Protein AF-0000000066503721 (afdb_homodimer)

Foldseek 3Di:
DPPPPPPPPPPPPPPPPPPPPPPPLPPQDADAADAADPAFWKKWKKWAQVQVCVVPPFDVVLDDGAIATQFIAGHHLVQHGYFQYDDDQDDPVLQVVVVVVCCNRVNDGHDDSVVSLNRRCRTGVNRLADPPACRHDSNSRVVLSSVCCVVQGLQVLCVVLPHDADPPDWDFPVSSQVSSCVVQVERWWFDDDVQETTMIIWIAGSHPRHTYYDDDHRPTPNHGTIHHHHHCVVVD/DPPPPPPPPPPPPPPPPPPPPPVPLPPQDADAADAADPAFWKKWKKWAQVQVCVVPPFDVVLDDGAIATQFIAGHHLVQHGYFQYDDDQDDPVLQVVVVVVCCNRVNDGHDDSVVSLNRRCRTGVNRLADPPACRHDSNSRVVLSSVVCVVQGLQVLCVVLPHDADPPDWDFPVSSQVSSCVVQVERWWFDDDVQETTMIIWIAGSHPRHTYYDDDHRPTPNHGTIHHHHHCVVVD

Radius of gyration: 26.61 Å; Cα contacts (8 Å, |Δi|>4): 907; chains: 2; bounding box: 106×68×98 Å

Sequence (472 aa):
MNKLIILILSVLLIVLSVNSNETRWDSSSGSSDTTPGDFDYYLFVQQWIYSYCSESKCIENKEREAFTIHGLWPNDRNNSYPAFCTGPSFDLGEISDLEDQLNVDWISLTEDNDLFWTSEYKKHGTCAVVAGSPISNEHDYFVAGLKLYTQHNLTSALISENIYPSDQDTYESDSISSAINSQFGGQPVMQCDNNKLSTIALCIDKKTLSIMDCPEVDGFDTCSGKVSIPSSSNRLMNKLIILILSVLLIVLSVNSNETRWDSSSGSSDTTPGDFDYYLFVQQWIYSYCSESKCIENKEREAFTIHGLWPNDRNNSYPAFCTGPSFDLGEISDLEDQLNVDWISLTEDNDLFWTSEYKKHGTCAVVAGSPISNEHDYFVAGLKLYTQHNLTSALISENIYPSDQDTYESDSISSAINSQFGGQPVMQCDNNKLSTIALCIDKKTLSIMDCPEVDGFDTCSGKVSIPSSSNRL

InterPro domains:
  IPR001568 Ribonuclease T2-like [PF00445] (39-214)
  IPR001568 Ribonuclease T2-like [PTHR11240] (15-225)
  IPR018188 Ribonuclease T2, His active site 1 [PS00530] (67-74)
  IPR033697 Ribonuclease T2, eukaryotic [cd01061] (39-224)
  IPR036430 Ribonuclease T2-like superfamily [G3DSA:3.90.730.10] (34-235)
  IPR036430 Ribonuclease T2-like superfamily [SSF55895] (37-230)

Organism: Dictyostelium discoideum (NCBI:txid44689)

Structure (mmCIF, N/CA/C/O backbone):
data_AF-0000000066503721-model_v1
#
loop_
_entity.id
_entity.type
_entity.pdbx_description
1 polymer 'Ribonuclease T2'
#
loop_
_atom_site.group_PDB
_atom_site.id
_atom_site.type_symbol
_atom_site.label_atom_id
_atom_site.label_alt_id
_atom_site.label_comp_id
_atom_site.label_asym_id
_atom_site.label_entity_id
_atom_site.label_seq_id
_atom_site.pdbx_PDB_ins_code
_atom_site.Cartn_x
_atom_site.Cartn_y
_atom_site.Cartn_z
_atom_site.occupancy
_atom_site.B_iso_or_equiv
_atom_site.auth_seq_id
_atom_site.auth_comp_id
_atom_site.auth_asym_id
_atom_site.auth_atom_id
_atom_site.pdbx_PDB_model_num
ATOM 1 N N . MET A 1 1 ? -42.156 10.289 -70.188 1 31.19 1 MET A N 1
ATOM 2 C CA . MET A 1 1 ? -42.219 10.93 -68.875 1 31.19 1 MET A CA 1
ATOM 3 C C . MET A 1 1 ? -41.906 9.93 -67.75 1 31.19 1 MET A C 1
ATOM 5 O O . MET A 1 1 ? -42.812 9.289 -67.25 1 31.19 1 MET A O 1
ATOM 9 N N . ASN A 1 2 ? -40.719 9.203 -67.875 1 32.44 2 ASN A N 1
ATOM 10 C CA . ASN A 1 2 ? -40.094 8.156 -67.062 1 32.44 2 ASN A CA 1
ATOM 11 C C . ASN A 1 2 ? -39.812 8.641 -65.625 1 32.44 2 ASN A C 1
ATOM 13 O O . ASN A 1 2 ? -39.125 9.633 -65.438 1 32.44 2 ASN A O 1
ATOM 17 N N . LYS A 1 3 ? -40.844 8.367 -64.75 1 31.33 3 LYS A N 1
ATOM 18 C CA . LYS A 1 3 ? -40.938 8.57 -63.281 1 31.33 3 LYS A CA 1
ATOM 19 C C . LYS A 1 3 ? -39.719 7.988 -62.562 1 31.33 3 LYS A C 1
ATOM 21 O O . LYS A 1 3 ? -39.5 6.773 -62.594 1 31.33 3 LYS A O 1
ATOM 26 N N . LEU A 1 4 ? -38.531 8.711 -62.406 1 32.59 4 LEU A N 1
ATOM 27 C CA . LEU A 1 4 ? -37.344 8.477 -61.625 1 32.59 4 LEU A CA 1
ATOM 28 C C . LEU A 1 4 ? -37.688 8.32 -60.156 1 32.59 4 LEU A C 1
ATOM 30 O O . LEU A 1 4 ? -38.156 9.266 -59.531 1 32.59 4 LEU A O 1
ATOM 34 N N . ILE A 1 5 ? -38.25 7.18 -59.719 1 33.69 5 ILE A N 1
ATOM 35 C CA . ILE A 1 5 ? -38.531 6.883 -58.312 1 33.69 5 ILE A CA 1
ATOM 36 C C . ILE A 1 5 ? -37.25 6.926 -57.5 1 33.69 5 ILE A C 1
ATOM 38 O O . ILE A 1 5 ? -36.312 6.164 -57.75 1 33.69 5 ILE A O 1
ATOM 42 N N . ILE A 1 6 ? -36.812 8.117 -57.125 1 32.94 6 ILE A N 1
ATOM 43 C CA . ILE A 1 6 ? -35.656 8.312 -56.219 1 32.94 6 ILE A CA 1
ATOM 44 C C . ILE A 1 6 ? -35.938 7.617 -54.875 1 32.94 6 ILE A C 1
ATOM 46 O O . ILE A 1 6 ? -36.906 7.949 -54.188 1 32.94 6 ILE A O 1
ATOM 50 N N . LEU A 1 7 ? -35.688 6.297 -54.812 1 32.88 7 LEU A N 1
ATOM 51 C CA . LEU A 1 7 ? -35.75 5.566 -53.562 1 32.88 7 LEU A CA 1
ATOM 52 C C . LEU A 1 7 ? -34.844 6.207 -52.531 1 32.88 7 LEU A C 1
ATOM 54 O O . LEU A 1 7 ? -33.625 6.32 -52.719 1 32.88 7 LEU A O 1
ATOM 58 N N . ILE A 1 8 ? -35.344 7.176 -51.812 1 36.25 8 ILE A N 1
ATOM 59 C CA . ILE A 1 8 ? -34.656 7.773 -50.656 1 36.25 8 ILE A CA 1
ATOM 60 C C . ILE A 1 8 ? -34.375 6.699 -49.594 1 36.25 8 ILE A C 1
ATOM 62 O O . ILE A 1 8 ? -35.312 6.07 -49.094 1 36.25 8 ILE A O 1
ATOM 66 N N . LEU A 1 9 ? -33.312 5.91 -49.812 1 33.75 9 LEU A N 1
ATOM 67 C CA . LEU A 1 9 ? -32.844 4.996 -48.781 1 33.75 9 LEU A CA 1
ATOM 68 C C . LEU A 1 9 ? -32.594 5.734 -47.469 1 33.75 9 LEU A C 1
ATOM 70 O O . LEU A 1 9 ? -31.734 6.633 -47.406 1 33.75 9 LEU A O 1
ATOM 74 N N . SER A 1 10 ? -33.625 5.965 -46.719 1 32.81 10 SER A N 1
ATOM 75 C CA . SER A 1 10 ? -33.469 6.457 -45.375 1 32.81 10 SER A CA 1
ATOM 76 C C . SER A 1 10 ? -32.562 5.555 -44.562 1 32.81 10 SER A C 1
ATOM 78 O O . SER A 1 10 ? -32.844 4.371 -44.344 1 32.81 10 SER A O 1
ATOM 80 N N . VAL A 1 11 ? -31.219 5.73 -44.688 1 35.41 11 VAL A N 1
ATOM 81 C CA . VAL A 1 11 ? -30.25 5.086 -43.844 1 35.41 11 VAL A CA 1
ATOM 82 C C . VAL A 1 11 ? -30.562 5.402 -42.375 1 35.41 11 VAL A C 1
ATOM 84 O O . VAL A 1 11 ? -30.5 6.559 -41.938 1 35.41 11 VAL A O 1
ATOM 87 N N . LEU A 1 12 ? -31.594 4.738 -41.844 1 33.19 12 LEU A N 1
ATOM 88 C CA . LEU A 1 12 ? -31.781 4.789 -40.406 1 33.19 12 LEU A CA 1
ATOM 89 C C . LEU A 1 12 ? -30.5 4.449 -39.656 1 33.19 12 LEU A C 1
ATOM 91 O O . LEU A 1 12 ? -29.984 3.334 -39.781 1 33.19 12 LEU A O 1
ATOM 95 N N . LEU A 1 13 ? -29.641 5.445 -39.5 1 32.09 13 LEU A N 1
ATOM 96 C CA . LEU A 1 13 ? -28.5 5.352 -38.594 1 32.09 13 LEU A CA 1
ATOM 97 C C . LEU A 1 13 ? -28.938 4.883 -37.188 1 32.09 13 LEU A C 1
ATOM 99 O O . LEU A 1 13 ? -29.656 5.602 -36.5 1 32.09 13 LEU A O 1
ATOM 103 N N . ILE A 1 14 ? -29.25 3.617 -37.094 1 33.88 14 ILE A N 1
ATOM 104 C CA . ILE A 1 14 ? -29.422 3.072 -35.75 1 33.88 14 ILE A CA 1
ATOM 105 C C . ILE A 1 14 ? -28.234 3.449 -34.875 1 33.88 14 ILE A C 1
ATOM 107 O O . ILE A 1 14 ? -27.094 3.053 -35.156 1 33.88 14 ILE A O 1
ATOM 111 N N . VAL A 1 15 ? -28.234 4.66 -34.312 1 33.09 15 VAL A N 1
ATOM 112 C CA . VAL A 1 15 ? -27.344 4.973 -33.219 1 33.09 15 VAL A CA 1
ATOM 113 C C . VAL A 1 15 ? -27.422 3.863 -32.156 1 33.09 15 VAL A C 1
ATOM 115 O O . VAL A 1 15 ? -28.453 3.678 -31.516 1 33.09 15 VAL A O 1
ATOM 118 N N . LEU A 1 16 ? -26.875 2.693 -32.531 1 31.16 16 LEU A N 1
ATOM 119 C CA . LEU A 1 16 ? -26.641 1.768 -31.422 1 31.16 16 LEU A CA 1
ATOM 120 C C . LEU A 1 16 ? -26 2.488 -30.234 1 31.16 16 LEU A C 1
ATOM 122 O O . LEU A 1 16 ? -24.891 3.025 -30.359 1 31.16 16 LEU A O 1
ATOM 126 N N . SER A 1 17 ? -26.812 3.203 -29.531 1 29.42 17 SER A N 1
ATOM 127 C CA . SER A 1 17 ? -26.312 3.584 -28.219 1 29.42 17 SER A CA 1
ATOM 128 C C . SER A 1 17 ? -25.672 2.398 -27.516 1 29.42 17 SER A C 1
ATOM 130 O O . SER A 1 17 ? -26.359 1.468 -27.094 1 29.42 17 SER A O 1
ATOM 132 N N . VAL A 1 18 ? -24.484 2.018 -27.969 1 33.44 18 VAL A N 1
ATOM 133 C CA . VAL A 1 18 ? -23.703 1.218 -27.031 1 33.44 18 VAL A CA 1
ATOM 134 C C . VAL A 1 18 ? -23.812 1.807 -25.641 1 33.44 18 VAL A C 1
ATOM 136 O O . VAL A 1 18 ? -23.391 2.938 -25.391 1 33.44 18 VAL A O 1
ATOM 139 N N . ASN A 1 19 ? -24.953 1.592 -25.031 1 31.34 19 ASN A N 1
ATOM 140 C CA . ASN A 1 19 ? -24.922 1.735 -23.578 1 31.34 19 ASN A CA 1
ATOM 141 C C . ASN A 1 19 ? -23.656 1.135 -22.984 1 31.34 19 ASN A C 1
ATOM 143 O O . ASN A 1 19 ? -23.469 -0.083 -23.016 1 31.34 19 ASN A O 1
ATOM 147 N N . SER A 1 20 ? -22.531 1.815 -23.312 1 28.09 20 SER A N 1
ATOM 148 C CA . SER A 1 20 ? -21.359 1.449 -22.531 1 28.09 20 SER A CA 1
ATOM 149 C C . SER A 1 20 ? -21.734 1.2 -21.078 1 28.09 20 SER A C 1
ATOM 151 O O . SER A 1 20 ? -22.109 2.127 -20.359 1 28.09 20 SER A O 1
ATOM 153 N N . ASN A 1 21 ? -22.422 0.084 -20.859 1 29.44 21 ASN A N 1
ATOM 154 C CA . ASN A 1 21 ? -22.422 -0.389 -19.469 1 29.44 21 ASN A CA 1
ATOM 155 C C . ASN A 1 21 ? -21.078 -0.145 -18.797 1 29.44 21 ASN A C 1
ATOM 157 O O . ASN A 1 21 ? -20.062 -0.75 -19.188 1 29.44 21 ASN A O 1
ATOM 161 N N . GLU A 1 22 ? -20.797 1.076 -18.516 1 28.34 22 GLU A N 1
ATOM 162 C CA . GLU A 1 22 ? -19.719 1.419 -17.609 1 28.34 22 GLU A CA 1
ATOM 163 C C . GLU A 1 22 ? -19.641 0.433 -16.438 1 28.34 22 GLU A C 1
ATOM 165 O O . GLU A 1 22 ? -20.547 0.373 -15.617 1 28.34 22 GLU A O 1
ATOM 170 N N . THR A 1 23 ? -19.266 -0.745 -16.766 1 26.75 23 THR A N 1
ATOM 171 C CA . THR A 1 23 ? -19 -1.693 -15.688 1 26.75 23 THR A CA 1
ATOM 172 C C . THR A 1 23 ? -18.281 -1.012 -14.531 1 26.75 23 THR A C 1
ATOM 174 O O . THR A 1 23 ? -17.203 -0.444 -14.719 1 26.75 23 THR A O 1
ATOM 177 N N . ARG A 1 24 ? -19.031 -0.494 -13.609 1 28.31 24 ARG A N 1
ATOM 178 C CA . ARG A 1 24 ? -18.641 -0.027 -12.289 1 28.31 24 ARG A CA 1
ATOM 179 C C . ARG A 1 24 ? -17.641 -0.985 -11.641 1 28.31 24 ARG A C 1
ATOM 181 O O . ARG A 1 24 ? -17.938 -2.174 -11.484 1 28.31 24 ARG A O 1
ATOM 188 N N . TRP A 1 25 ? -16.422 -0.779 -11.867 1 29.27 25 TRP A N 1
ATOM 189 C CA . TRP A 1 25 ? -15.398 -1.521 -11.133 1 29.27 25 TRP A CA 1
ATOM 190 C C . TRP A 1 25 ? -15.797 -1.703 -9.672 1 29.27 25 TRP A C 1
ATOM 192 O O . TRP A 1 25 ? -15.953 -0.725 -8.938 1 29.27 25 TRP A O 1
ATOM 202 N N . ASP A 1 26 ? -16.656 -2.627 -9.398 1 30.53 26 ASP A N 1
ATOM 203 C CA . ASP A 1 26 ? -17.062 -3.051 -8.062 1 30.53 26 ASP A CA 1
ATOM 204 C C . ASP A 1 26 ? -15.844 -3.338 -7.188 1 30.53 26 ASP A C 1
ATOM 206 O O . ASP A 1 26 ? -14.984 -4.145 -7.555 1 30.53 26 ASP A O 1
ATOM 210 N N . SER A 1 27 ? -15.258 -2.354 -6.508 1 36.25 27 SER A N 1
ATOM 211 C CA . SER A 1 27 ? -14.258 -2.447 -5.453 1 36.25 27 SER A CA 1
ATOM 212 C C . SER A 1 27 ? -14.5 -3.662 -4.566 1 36.25 27 SER A C 1
ATOM 214 O O . SER A 1 27 ? -15.609 -3.865 -4.07 1 36.25 27 SER A O 1
ATOM 216 N N . SER A 1 28 ? -13.961 -4.719 -4.875 1 42.03 28 SER A N 1
ATOM 217 C CA . SER A 1 28 ? -13.977 -5.895 -4.012 1 42.03 28 SER A CA 1
ATOM 218 C C . SER A 1 28 ? -13.836 -5.5 -2.543 1 42.03 28 SER A C 1
ATOM 220 O O . SER A 1 28 ? -13.031 -4.633 -2.199 1 42.03 28 SER A O 1
ATOM 222 N N . SER A 1 29 ? -14.914 -5.469 -1.741 1 47.28 29 SER A N 1
ATOM 223 C CA . SER A 1 29 ? -15.055 -5.121 -0.331 1 47.28 29 SER A CA 1
ATOM 224 C C . SER A 1 29 ? -14.297 -6.102 0.559 1 47.28 29 SER A C 1
ATOM 226 O O . SER A 1 29 ? -14.5 -7.316 0.464 1 47.28 29 SER A O 1
ATOM 228 N N . GLY A 1 30 ? -13.125 -5.855 0.982 1 47.41 30 GLY A N 1
ATOM 229 C CA . GLY A 1 30 ? -12.508 -6.617 2.055 1 47.41 30 GLY A CA 1
ATOM 230 C C . GLY A 1 30 ? -13.203 -6.438 3.391 1 47.41 30 GLY A C 1
ATOM 231 O O . GLY A 1 30 ? -13.805 -5.395 3.648 1 47.41 30 GLY A O 1
ATOM 232 N N . SER A 1 31 ? -13.664 -7.57 4.008 1 51.44 31 SER A N 1
ATOM 233 C CA . SER A 1 31 ? -14.242 -7.52 5.348 1 51.44 31 SER A CA 1
ATOM 234 C C . SER A 1 31 ? -13.172 -7.754 6.418 1 51.44 31 SER A C 1
ATOM 236 O O . SER A 1 31 ? -12.406 -8.719 6.336 1 51.44 31 SER A O 1
ATOM 238 N N . SER A 1 32 ? -12.93 -6.73 7.297 1 58.09 32 SER A N 1
ATOM 239 C CA . SER A 1 32 ? -12.023 -6.84 8.43 1 58.09 32 SER A CA 1
ATOM 240 C C . SER A 1 32 ? -12.664 -7.598 9.586 1 58.09 32 SER A C 1
ATOM 242 O O . SER A 1 32 ? -13.883 -7.57 9.75 1 58.09 32 SER A O 1
ATOM 244 N N . ASP A 1 33 ? -11.828 -8.453 10.328 1 56.81 33 ASP A N 1
ATOM 245 C CA . ASP A 1 33 ? -12.148 -9.055 11.617 1 56.81 33 ASP A CA 1
ATOM 246 C C . ASP A 1 33 ? -12.984 -10.328 11.438 1 56.81 33 ASP A C 1
ATOM 248 O O . ASP A 1 33 ? -14.016 -10.492 12.094 1 56.81 33 ASP A O 1
ATOM 252 N N . THR A 1 34 ? -12.516 -11.047 10.391 1 71.38 34 THR A N 1
ATOM 253 C CA . THR A 1 34 ? -13.234 -12.289 10.125 1 71.38 34 THR A CA 1
ATOM 254 C C . THR A 1 34 ? -12.391 -13.492 10.539 1 71.38 34 THR A C 1
ATOM 256 O O . THR A 1 34 ? -11.211 -13.352 10.859 1 71.38 34 THR A O 1
ATOM 259 N N . THR A 1 35 ? -13.047 -14.594 10.812 1 79.94 35 THR A N 1
ATOM 260 C CA . THR A 1 35 ? -12.453 -15.898 11.102 1 79.94 35 THR A CA 1
ATOM 261 C C . THR A 1 35 ? -11.641 -16.406 9.914 1 79.94 35 THR A C 1
ATOM 263 O O . THR A 1 35 ? -12.094 -16.328 8.766 1 79.94 35 THR A O 1
ATOM 266 N N . PRO A 1 36 ? -10.414 -16.766 10.266 1 89 36 PRO A N 1
ATOM 267 C CA . PRO A 1 36 ? -9.602 -17.328 9.188 1 89 36 PRO A CA 1
ATOM 268 C C . PRO A 1 36 ? -10.273 -18.516 8.5 1 89 36 PRO A C 1
ATOM 270 O O . PRO A 1 36 ? -11.094 -19.203 9.102 1 89 36 PRO A O 1
ATOM 273 N N . GLY A 1 37 ? -9.93 -18.688 7.309 1 92.31 37 GLY A N 1
ATOM 274 C CA . GLY A 1 37 ? -10.25 -19.922 6.633 1 92.31 37 GLY A CA 1
ATOM 275 C C . GLY A 1 37 ? -11.508 -19.844 5.781 1 92.31 37 GLY A C 1
ATOM 276 O O . GLY A 1 37 ? -11.805 -20.75 5.012 1 92.31 37 GLY A O 1
ATOM 277 N N . ASP A 1 38 ? -12.234 -18.75 5.902 1 92.69 38 ASP A N 1
ATOM 278 C CA . ASP A 1 38 ? -13.469 -18.625 5.137 1 92.69 38 ASP A CA 1
ATOM 279 C C . ASP A 1 38 ? -13.227 -17.875 3.83 1 92.69 38 ASP A C 1
ATOM 281 O O . ASP A 1 38 ? -13.375 -16.641 3.775 1 92.69 38 ASP A O 1
ATOM 285 N N . PHE A 1 39 ? -12.922 -18.609 2.781 1 96.94 39 PHE A N 1
ATOM 286 C CA . PHE A 1 39 ? -12.664 -18.109 1.435 1 96.94 39 PHE A CA 1
ATOM 287 C C . PHE A 1 39 ? -12.727 -19.25 0.421 1 96.94 39 PHE A C 1
ATOM 289 O O . PHE A 1 39 ? -12.828 -20.422 0.797 1 96.94 39 PHE A O 1
ATOM 296 N N . ASP A 1 40 ? -12.625 -18.953 -0.896 1 97.62 40 ASP A N 1
ATOM 297 C CA . ASP A 1 40 ? -12.898 -19.969 -1.917 1 97.62 40 ASP A CA 1
ATOM 298 C C . ASP A 1 40 ? -11.602 -20.484 -2.543 1 97.62 40 ASP A C 1
ATOM 300 O O . ASP A 1 40 ? -11.484 -21.672 -2.844 1 97.62 40 ASP A O 1
ATOM 304 N N . TYR A 1 41 ? -10.648 -19.641 -2.793 1 98.25 41 TYR A N 1
ATOM 305 C CA . TYR A 1 41 ? -9.414 -20.016 -3.467 1 98.25 41 TYR A CA 1
ATOM 306 C C . TYR A 1 41 ? -8.289 -19.031 -3.141 1 98.25 41 TYR A C 1
ATOM 308 O O . TYR A 1 41 ? -8.531 -17.969 -2.557 1 98.25 41 TYR A O 1
ATOM 316 N N . TYR A 1 42 ? -7.043 -19.422 -3.41 1 98.69 42 TYR A N 1
ATOM 317 C CA . TYR A 1 42 ? -5.906 -18.516 -3.273 1 98.69 42 TYR A CA 1
ATOM 318 C C . TYR A 1 42 ? -5.617 -17.797 -4.586 1 98.69 42 TYR A C 1
ATOM 320 O O . TYR A 1 42 ? -5.688 -18.406 -5.66 1 98.69 42 TYR A O 1
ATOM 328 N N . LEU A 1 43 ? -5.387 -16.578 -4.488 1 98.81 43 LEU A N 1
ATOM 329 C CA . LEU A 1 43 ? -4.816 -15.789 -5.574 1 98.81 43 LEU A CA 1
ATOM 330 C C . LEU A 1 43 ? -3.318 -15.586 -5.375 1 98.81 43 LEU A C 1
ATOM 332 O O . LEU A 1 43 ? -2.896 -14.875 -4.461 1 98.81 43 LEU A O 1
ATOM 336 N N . PHE A 1 44 ? -2.514 -16.25 -6.203 1 98.94 44 PHE A N 1
ATOM 337 C CA . PHE A 1 44 ? -1.062 -16.141 -6.125 1 98.94 44 PHE A CA 1
ATOM 338 C C . PHE A 1 44 ? -0.548 -15.039 -7.047 1 98.94 44 PHE A C 1
ATOM 340 O O . PHE A 1 44 ? -0.535 -15.203 -8.266 1 98.94 44 PHE A O 1
ATOM 347 N N . VAL A 1 45 ? -0.071 -13.953 -6.438 1 98.75 45 VAL A N 1
ATOM 348 C CA . VAL A 1 45 ? 0.167 -12.711 -7.16 1 98.75 45 VAL A CA 1
ATOM 349 C C . VAL A 1 45 ? 1.669 -12.492 -7.332 1 98.75 45 VAL A C 1
ATOM 351 O O . VAL A 1 45 ? 2.416 -12.484 -6.352 1 98.75 45 VAL A O 1
ATOM 354 N N . GLN A 1 46 ? 2.066 -12.336 -8.586 1 98.69 46 GLN A N 1
ATOM 355 C CA . GLN A 1 46 ? 3.449 -12.023 -8.93 1 98.69 46 GLN A CA 1
ATOM 356 C C . GLN A 1 46 ? 3.545 -10.703 -9.68 1 98.69 46 GLN A C 1
ATOM 358 O O . GLN A 1 46 ? 2.666 -10.367 -10.484 1 98.69 46 GLN A O 1
ATOM 363 N N . GLN A 1 47 ? 4.605 -9.977 -9.406 1 97.62 47 GLN A N 1
ATOM 364 C CA . GLN A 1 47 ? 4.746 -8.656 -10.008 1 97.62 47 GLN A CA 1
ATOM 365 C C . GLN A 1 47 ? 6.02 -8.555 -10.836 1 97.62 47 GLN A C 1
ATOM 367 O O . GLN A 1 47 ? 7.051 -9.125 -10.477 1 97.62 47 GLN A O 1
ATOM 372 N N . TRP A 1 48 ? 5.906 -7.867 -11.914 1 97.62 48 TRP A N 1
ATOM 373 C CA . TRP A 1 48 ? 7.062 -7.578 -12.758 1 97.62 48 TRP A CA 1
ATOM 374 C C . TRP A 1 48 ? 7.805 -6.344 -12.258 1 97.62 48 TRP A C 1
ATOM 376 O O . TRP A 1 48 ? 7.266 -5.234 -12.281 1 97.62 48 TRP A O 1
ATOM 386 N N . ILE A 1 49 ? 9.055 -6.48 -11.914 1 96.31 49 ILE A N 1
ATOM 387 C CA . ILE A 1 49 ? 9.789 -5.484 -11.141 1 96.31 49 ILE A CA 1
ATOM 388 C C . ILE A 1 49 ? 9.875 -4.18 -11.938 1 96.31 49 ILE A C 1
ATOM 390 O O . ILE A 1 49 ? 9.594 -3.104 -11.398 1 96.31 49 ILE A O 1
ATOM 394 N N . TYR A 1 50 ? 10.078 -4.25 -13.203 1 94.06 50 TYR A N 1
ATOM 395 C CA . TYR A 1 50 ? 10.367 -3.023 -13.938 1 94.06 50 TYR A CA 1
ATOM 396 C C . TYR A 1 50 ? 9.086 -2.236 -14.203 1 94.06 50 TYR A C 1
ATOM 398 O O . TYR A 1 50 ? 9.117 -1.007 -14.297 1 94.06 50 TYR A O 1
ATOM 406 N N . SER A 1 51 ? 8 -2.914 -14.344 1 92.56 51 SER A N 1
ATOM 407 C CA . SER A 1 51 ? 6.734 -2.191 -14.438 1 92.56 51 SER A CA 1
ATOM 408 C C . SER A 1 51 ? 6.398 -1.499 -13.117 1 92.56 51 SER A C 1
ATOM 410 O O . SER A 1 51 ? 6.023 -0.325 -13.109 1 92.56 51 SER A O 1
ATOM 412 N N . TYR A 1 52 ? 6.598 -2.186 -12.055 1 89.44 52 TYR A N 1
ATOM 413 C CA . TYR A 1 52 ? 6.32 -1.626 -10.734 1 89.44 52 TYR A CA 1
ATOM 414 C C . TYR A 1 52 ? 7.215 -0.425 -10.445 1 89.44 52 TYR A C 1
ATOM 416 O O . TYR A 1 52 ? 6.738 0.616 -9.992 1 89.44 52 TYR A O 1
ATOM 424 N N . CYS A 1 53 ? 8.445 -0.531 -10.773 1 88.31 53 CYS A N 1
ATOM 425 C CA . CYS A 1 53 ? 9.422 0.498 -10.43 1 88.31 53 CYS A CA 1
ATOM 426 C C . CYS A 1 53 ? 9.344 1.671 -11.398 1 88.31 53 CYS A C 1
ATOM 428 O O . CYS A 1 53 ? 9.93 2.727 -11.148 1 88.31 53 CYS A O 1
ATOM 430 N N . SER A 1 54 ? 8.648 1.475 -12.469 1 82.31 54 SER A N 1
ATOM 431 C CA . SER A 1 54 ? 8.414 2.602 -13.367 1 82.31 54 SER A CA 1
ATOM 432 C C . SER A 1 54 ? 7.355 3.547 -12.797 1 82.31 54 SER A C 1
ATOM 434 O O . SER A 1 54 ? 7.277 4.711 -13.203 1 82.31 54 SER A O 1
ATOM 436 N N . GLU A 1 55 ? 6.605 2.982 -11.867 1 74.62 55 GLU A N 1
ATOM 437 C CA . GLU A 1 55 ? 5.488 3.754 -11.32 1 74.62 55 GLU A CA 1
ATOM 438 C C . GLU A 1 55 ? 5.719 4.094 -9.852 1 74.62 55 GLU A C 1
ATOM 440 O O . GLU A 1 55 ? 4.918 4.809 -9.242 1 74.62 55 GLU A O 1
ATOM 445 N N . SER A 1 56 ? 6.805 3.535 -9.336 1 76.38 56 SER A N 1
ATOM 446 C CA . SER A 1 56 ? 7.145 3.727 -7.926 1 76.38 56 SER A CA 1
ATOM 447 C C . SER A 1 56 ? 8.641 3.971 -7.75 1 76.38 56 SER A C 1
ATOM 449 O O . SER A 1 56 ? 9.453 3.523 -8.562 1 76.38 56 SER A O 1
ATOM 451 N N . LYS A 1 57 ? 8.922 4.727 -6.703 1 76.19 57 LYS A N 1
ATOM 452 C CA . LYS A 1 57 ? 10.336 4.859 -6.359 1 76.19 57 LYS A CA 1
ATOM 453 C C . LYS A 1 57 ? 10.852 3.602 -5.664 1 76.19 57 LYS A C 1
ATOM 455 O O . LYS A 1 57 ? 10.562 3.371 -4.488 1 76.19 57 LYS A O 1
ATOM 460 N N . CYS A 1 58 ? 11.656 2.846 -6.422 1 88 58 CYS A N 1
ATOM 461 C CA . CYS A 1 58 ? 12.148 1.571 -5.906 1 88 58 CYS A CA 1
ATOM 462 C C . CYS A 1 58 ? 13.562 1.708 -5.367 1 88 58 CYS A C 1
ATOM 464 O O . CYS A 1 58 ? 14.266 2.672 -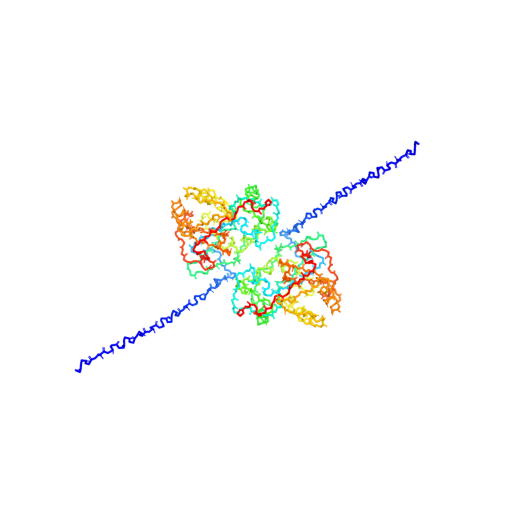5.684 1 88 58 CYS A O 1
ATOM 466 N N . ILE A 1 59 ? 13.891 0.758 -4.477 1 88 59 ILE A N 1
ATOM 467 C CA . ILE A 1 59 ? 15.266 0.602 -4.012 1 88 59 ILE A CA 1
ATOM 468 C C . ILE A 1 59 ? 16.125 0.021 -5.133 1 88 59 ILE A C 1
ATOM 470 O O . ILE A 1 59 ? 15.891 -1.104 -5.582 1 88 59 ILE A O 1
ATOM 474 N N . GLU A 1 60 ? 17.078 0.725 -5.531 1 87.19 60 GLU A N 1
ATOM 475 C CA . GLU A 1 60 ? 17.797 0.462 -6.766 1 87.19 60 GLU A CA 1
ATOM 476 C C . GLU A 1 60 ? 18.453 -0.918 -6.742 1 87.19 60 GLU A C 1
ATOM 478 O O . GLU A 1 60 ? 18.375 -1.664 -7.723 1 87.19 60 GLU A O 1
ATOM 483 N N . ASN A 1 61 ? 19.031 -1.291 -5.668 1 91.25 61 ASN A N 1
ATOM 484 C CA . ASN A 1 61 ? 19.797 -2.539 -5.641 1 91.25 61 ASN A CA 1
ATOM 485 C C . ASN A 1 61 ? 18.875 -3.752 -5.582 1 91.25 61 ASN A C 1
ATOM 487 O O . ASN A 1 61 ? 19.328 -4.895 -5.602 1 91.25 61 ASN A O 1
ATOM 491 N N . LYS A 1 62 ? 17.594 -3.49 -5.602 1 93.88 62 LYS A N 1
ATOM 492 C CA . LYS A 1 62 ? 16.625 -4.586 -5.578 1 93.88 62 LYS A CA 1
ATOM 493 C C . LYS A 1 62 ? 16.031 -4.828 -6.965 1 93.88 62 LYS A C 1
ATOM 495 O O . LYS A 1 62 ? 15.359 -5.832 -7.188 1 93.88 62 LYS A O 1
ATOM 500 N N . GLU A 1 63 ? 16.344 -3.92 -7.828 1 93 63 GLU A N 1
ATOM 501 C CA . GLU A 1 63 ? 15.773 -4.023 -9.164 1 93 63 GLU A CA 1
ATOM 502 C C . GLU A 1 63 ? 16.531 -5.043 -10.016 1 93 63 GLU A C 1
ATOM 504 O O . GLU A 1 63 ? 17.766 -5.039 -10.039 1 93 63 GLU A O 1
ATOM 509 N N . ARG A 1 64 ? 15.789 -5.875 -10.648 1 93.75 64 ARG A N 1
ATOM 510 C CA . ARG A 1 64 ? 16.297 -6.855 -11.602 1 93.75 64 ARG A CA 1
ATOM 511 C C . ARG A 1 64 ? 15.195 -7.332 -12.547 1 93.75 64 ARG A C 1
ATOM 513 O O . ARG A 1 64 ? 14.016 -7.082 -12.305 1 93.75 64 ARG A O 1
ATOM 520 N N . GLU A 1 65 ? 15.602 -7.926 -13.555 1 94.25 65 GLU A N 1
ATOM 521 C CA . GLU A 1 65 ? 14.641 -8.414 -14.539 1 94.25 65 GLU A CA 1
ATOM 522 C C . GLU A 1 65 ? 14.008 -9.727 -14.086 1 94.25 65 GLU A C 1
ATOM 524 O O . GLU A 1 65 ? 14.5 -10.805 -14.422 1 94.25 65 GLU A O 1
ATOM 529 N N . ALA A 1 66 ? 12.875 -9.57 -13.359 1 96.25 66 ALA A N 1
ATOM 530 C CA . ALA A 1 66 ? 12.25 -10.766 -12.805 1 96.25 66 ALA A CA 1
ATOM 531 C C . ALA A 1 66 ? 10.812 -10.477 -12.375 1 96.25 66 ALA A C 1
ATOM 533 O O . ALA A 1 66 ? 10.469 -9.336 -12.055 1 96.25 66 ALA A O 1
ATOM 534 N N . PHE A 1 67 ? 10 -11.586 -12.422 1 98.06 67 PHE A N 1
ATOM 535 C CA . PHE A 1 67 ? 8.812 -11.609 -11.57 1 98.06 67 PHE A CA 1
ATOM 536 C C . PHE A 1 67 ? 9.18 -11.938 -10.133 1 98.06 67 PHE A C 1
ATOM 538 O O . PHE A 1 67 ? 10.031 -12.789 -9.883 1 98.06 67 PHE A O 1
ATOM 545 N N . THR A 1 68 ? 8.555 -11.266 -9.195 1 98.44 68 THR A N 1
ATOM 546 C CA . THR A 1 68 ? 8.672 -11.609 -7.785 1 98.44 68 THR A CA 1
ATOM 547 C C . THR A 1 68 ? 7.293 -11.805 -7.156 1 98.44 68 THR A C 1
ATOM 549 O O . THR A 1 68 ? 6.285 -11.359 -7.711 1 98.44 68 THR A O 1
ATOM 552 N N . ILE A 1 69 ? 7.258 -12.469 -6.035 1 98.75 69 ILE A N 1
ATOM 553 C CA . ILE A 1 69 ? 6.012 -12.711 -5.324 1 98.75 69 ILE A CA 1
ATOM 554 C C . ILE A 1 69 ? 5.523 -11.422 -4.668 1 98.75 69 ILE A C 1
ATOM 556 O O . ILE A 1 69 ? 6.281 -10.766 -3.951 1 98.75 69 ILE A O 1
ATOM 560 N N . HIS A 1 70 ? 4.379 -11.023 -4.965 1 98.06 70 HIS A N 1
ATOM 561 C CA . HIS A 1 70 ? 3.729 -9.992 -4.168 1 98.06 70 HIS A CA 1
ATOM 562 C C . HIS A 1 70 ? 3.025 -10.594 -2.955 1 98.06 70 HIS A C 1
ATOM 564 O O . HIS A 1 70 ? 3.197 -10.109 -1.832 1 98.06 70 HIS A O 1
ATOM 570 N N . GLY A 1 71 ? 2.223 -11.719 -3.355 1 98.62 71 GLY A N 1
ATOM 571 C CA . GLY A 1 71 ? 1.552 -12.336 -2.221 1 98.62 71 GLY A CA 1
ATOM 572 C C . GLY A 1 71 ? 0.709 -13.539 -2.604 1 98.62 71 GLY A C 1
ATOM 573 O O . GLY A 1 71 ? 0.607 -13.875 -3.785 1 98.62 71 GLY A O 1
ATOM 574 N N . LEU A 1 72 ? 0.207 -14.219 -1.551 1 98.81 72 LEU A N 1
ATOM 575 C CA . LEU A 1 72 ? -0.761 -15.305 -1.623 1 98.81 72 LEU A CA 1
ATOM 576 C C . LEU A 1 72 ? -2.039 -14.953 -0.871 1 98.81 72 LEU A C 1
ATOM 578 O O . LEU A 1 72 ? -2.068 -14.984 0.361 1 98.81 72 LEU A O 1
ATOM 582 N N . TRP A 1 73 ? -3.092 -14.703 -1.674 1 98.5 73 TRP A N 1
ATOM 583 C CA . TRP A 1 73 ? -4.242 -14.008 -1.097 1 98.5 73 TRP A CA 1
ATOM 584 C C . TRP A 1 73 ? -5.473 -14.906 -1.104 1 98.5 73 TRP A C 1
ATOM 586 O O . TRP A 1 73 ? -5.848 -15.453 -2.146 1 98.5 73 TRP A O 1
ATOM 596 N N . PRO A 1 74 ? -6.152 -15.055 0.103 1 98.06 74 PRO A N 1
ATOM 597 C CA . PRO A 1 74 ? -7.469 -15.695 0.074 1 98.06 74 PRO A CA 1
ATOM 598 C C . PRO A 1 74 ? -8.523 -14.844 -0.628 1 98.06 74 PRO A C 1
ATOM 600 O O . PRO A 1 74 ? -8.617 -13.641 -0.382 1 98.06 74 PRO A O 1
ATOM 603 N N . ASN A 1 75 ? -9.258 -15.461 -1.551 1 97.25 75 ASN A N 1
ATOM 604 C CA . ASN A 1 75 ? -10.242 -14.75 -2.357 1 97.25 75 ASN A CA 1
ATOM 605 C C . ASN A 1 75 ? -11.539 -15.547 -2.49 1 97.25 75 ASN A C 1
ATOM 607 O O . ASN A 1 75 ? -11.531 -16.766 -2.389 1 97.25 75 ASN A O 1
ATOM 611 N N . ASP A 1 76 ? -12.586 -14.797 -2.676 1 96.19 76 ASP A N 1
ATOM 612 C CA . ASP A 1 76 ? -13.891 -15.406 -2.91 1 96.19 76 ASP A CA 1
ATOM 613 C C . ASP A 1 76 ? -14.328 -15.242 -4.367 1 96.19 76 ASP A C 1
ATOM 615 O O . ASP A 1 76 ? -13.93 -14.273 -5.027 1 96.19 76 ASP A O 1
ATOM 619 N N . ARG A 1 77 ? -15.172 -16.078 -4.797 1 95.75 77 ARG A N 1
ATOM 620 C CA . ARG A 1 77 ? -15.633 -16.062 -6.18 1 95.75 77 ARG A CA 1
ATOM 621 C C . ARG A 1 77 ? -16.516 -14.852 -6.441 1 95.75 77 ARG A C 1
ATOM 623 O O . ARG A 1 77 ? -16.656 -14.414 -7.586 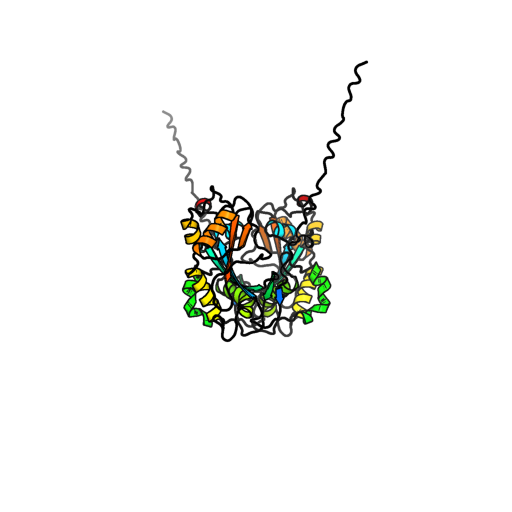1 95.75 77 ARG A O 1
ATOM 630 N N . ASN A 1 78 ? -17.094 -14.273 -5.43 1 93.69 78 ASN A N 1
ATOM 631 C CA . ASN A 1 78 ? -17.938 -13.102 -5.582 1 93.69 78 ASN A CA 1
ATOM 632 C C . ASN A 1 78 ? -17.125 -11.812 -5.559 1 93.69 78 ASN A C 1
ATOM 634 O O . ASN A 1 78 ? -17.672 -10.727 -5.359 1 93.69 78 ASN A O 1
ATOM 638 N N . ASN A 1 79 ? -15.812 -11.961 -5.586 1 91.56 79 ASN A N 1
ATOM 639 C CA . ASN A 1 79 ? -14.836 -10.875 -5.676 1 91.56 79 ASN A CA 1
ATOM 640 C C . ASN A 1 79 ? -14.633 -10.195 -4.328 1 91.56 79 ASN A C 1
ATOM 642 O O . ASN A 1 79 ? -13.961 -9.164 -4.246 1 91.56 79 ASN A O 1
ATOM 646 N N . SER A 1 80 ? -15.211 -10.781 -3.328 1 91.44 80 SER A N 1
ATOM 647 C CA . SER A 1 80 ? -14.82 -10.344 -1.991 1 91.44 80 SER A CA 1
ATOM 648 C C . SER A 1 80 ? -13.602 -11.117 -1.494 1 91.44 80 SER A C 1
ATOM 650 O O . SER A 1 80 ? -13.164 -12.078 -2.137 1 91.44 80 SER A O 1
ATOM 652 N N . TYR A 1 81 ? -12.969 -10.609 -0.417 1 93.75 81 TYR A N 1
ATOM 653 C CA . TYR A 1 81 ? -11.859 -11.312 0.222 1 93.75 81 TYR A CA 1
ATOM 654 C C . TYR A 1 81 ? -11.766 -10.945 1.699 1 93.75 81 TYR A C 1
ATOM 656 O O . TYR A 1 81 ? -12.07 -9.82 2.088 1 93.75 81 TYR A O 1
ATOM 664 N N . PRO A 1 82 ? -11.375 -11.914 2.506 1 94.44 82 PRO A N 1
ATOM 665 C CA . PRO A 1 82 ? -11.133 -11.602 3.916 1 94.44 82 PRO A CA 1
ATOM 666 C C . PRO A 1 82 ? -9.789 -10.906 4.141 1 94.44 82 PRO A C 1
ATOM 668 O O . PRO A 1 82 ? -8.844 -11.125 3.385 1 94.44 82 PRO A O 1
ATOM 671 N N . ALA A 1 83 ? -9.742 -10.078 5.09 1 93.38 83 ALA A N 1
ATOM 672 C CA . ALA A 1 83 ? -8.508 -9.375 5.434 1 93.38 83 ALA A CA 1
ATOM 673 C C . ALA A 1 83 ? -8.406 -9.141 6.938 1 93.38 83 ALA A C 1
ATOM 675 O O . ALA A 1 83 ? -9.422 -8.977 7.613 1 93.38 83 ALA A O 1
ATOM 676 N N . PHE A 1 84 ? -7.199 -9.211 7.363 1 90.81 84 PHE A N 1
ATOM 677 C CA . PHE A 1 84 ? -6.883 -8.891 8.75 1 90.81 84 PHE A CA 1
ATOM 678 C C . PHE A 1 84 ? -7.691 -9.766 9.703 1 90.81 84 PHE A C 1
ATOM 680 O O . PHE A 1 84 ? -8.344 -9.25 10.617 1 90.81 84 PHE A O 1
ATOM 687 N N . CYS A 1 85 ? -7.664 -11.008 9.508 1 91.19 85 CYS A N 1
ATOM 688 C CA . CYS A 1 85 ? -8.367 -11.961 10.359 1 91.19 85 CYS A CA 1
ATOM 689 C C . CYS A 1 85 ? -7.703 -12.07 11.719 1 91.19 85 CYS A C 1
ATOM 691 O O . CYS A 1 85 ? -6.547 -11.688 11.891 1 91.19 85 CYS A O 1
ATOM 693 N N . THR A 1 86 ? -8.531 -12.57 12.602 1 84.06 86 THR A N 1
ATOM 694 C CA . THR A 1 86 ? -8.016 -12.789 13.953 1 84.06 86 THR A CA 1
ATOM 695 C C . THR A 1 86 ? -7.066 -13.977 13.984 1 84.06 86 THR A C 1
ATOM 697 O O . THR A 1 86 ? -7.199 -14.906 13.18 1 84.06 86 THR A O 1
ATOM 700 N N . GLY A 1 87 ? -6.02 -13.883 14.836 1 79.88 87 GLY A N 1
ATOM 701 C CA . GLY A 1 87 ? -5.055 -14.961 14.969 1 79.88 87 GLY A CA 1
ATOM 702 C C . GLY A 1 87 ? -3.793 -14.547 15.703 1 79.88 87 GLY A C 1
ATOM 703 O O . GLY A 1 87 ? -3.729 -13.453 16.266 1 79.88 87 GLY A O 1
ATOM 704 N N . PRO A 1 88 ? -2.895 -15.539 15.719 1 79.38 88 PRO A N 1
ATOM 705 C CA . PRO A 1 88 ? -1.639 -15.203 16.391 1 79.38 88 PRO A CA 1
ATOM 706 C C . PRO A 1 88 ? -0.888 -14.062 15.703 1 79.38 88 PRO A C 1
ATOM 708 O O . PRO A 1 88 ? -1.06 -13.852 14.5 1 79.38 88 PRO A O 1
ATOM 711 N N . SER A 1 89 ? -0.09 -13.391 16.5 1 81.25 89 SER A N 1
ATOM 712 C CA . SER A 1 89 ? 0.755 -12.336 15.953 1 81.25 89 SER A CA 1
ATOM 713 C C . SER A 1 89 ? 1.82 -12.914 15.023 1 81.25 89 SER A C 1
ATOM 715 O O . SER A 1 89 ? 2.32 -14.016 15.242 1 81.25 89 SER A O 1
ATOM 717 N N . PHE A 1 90 ? 2.07 -12.125 14.055 1 88.25 90 PHE A N 1
ATOM 718 C CA . PHE A 1 90 ? 3.156 -12.484 13.156 1 88.25 90 PHE A CA 1
ATOM 719 C C . PHE A 1 90 ? 4.484 -12.547 13.898 1 88.25 90 PHE A C 1
ATOM 721 O O . PHE A 1 90 ? 4.777 -11.68 14.727 1 88.25 90 PHE A O 1
ATOM 728 N N . ASP A 1 91 ? 5.234 -13.617 13.609 1 91.31 91 ASP A N 1
ATOM 729 C CA . ASP A 1 91 ? 6.547 -13.828 14.211 1 91.31 91 ASP A CA 1
ATOM 730 C C . ASP A 1 91 ? 7.605 -14.086 13.141 1 91.31 91 ASP A C 1
ATOM 732 O O . ASP A 1 91 ? 7.641 -15.164 12.547 1 91.31 91 ASP A O 1
ATOM 736 N N . LEU A 1 92 ? 8.477 -13.141 13.016 1 92.38 92 LEU A N 1
ATOM 737 C CA . LEU A 1 92 ? 9.523 -13.258 12.008 1 92.38 92 LEU A CA 1
ATOM 738 C C . LEU A 1 92 ? 10.391 -14.484 12.258 1 92.38 92 LEU A C 1
ATOM 740 O O . LEU A 1 92 ? 10.93 -15.078 11.32 1 92.38 92 LEU A O 1
ATOM 744 N N . GLY A 1 93 ? 10.508 -14.805 13.508 1 94.88 93 GLY A N 1
ATOM 745 C CA . GLY A 1 93 ? 11.289 -15.977 13.859 1 94.88 93 GLY A CA 1
ATOM 746 C C . GLY A 1 93 ? 10.766 -17.25 13.242 1 94.88 93 GLY A C 1
ATOM 747 O O . GLY A 1 93 ? 11.531 -18.188 12.969 1 94.88 93 GLY A O 1
ATOM 748 N N . GLU A 1 94 ? 9.5 -17.312 12.953 1 96.12 94 GLU A N 1
ATOM 749 C CA . GLU A 1 94 ? 8.852 -18.5 12.406 1 96.12 94 GLU A CA 1
ATOM 750 C C . GLU A 1 94 ? 9.258 -18.719 10.945 1 96.12 94 GLU A C 1
ATOM 752 O O . GLU A 1 94 ? 9.031 -19.812 10.398 1 96.12 94 GLU A O 1
ATOM 757 N N . ILE A 1 95 ? 9.844 -17.719 10.32 1 97.75 95 ILE A N 1
ATOM 758 C CA . ILE A 1 95 ? 10.203 -17.906 8.914 1 97.75 95 ILE A CA 1
ATOM 759 C C . ILE A 1 95 ? 11.695 -17.625 8.719 1 97.75 95 ILE A C 1
ATOM 761 O O . ILE A 1 95 ? 12.141 -17.359 7.605 1 97.75 95 ILE A O 1
ATOM 765 N N . SER A 1 96 ? 12.43 -17.656 9.766 1 97.69 96 SER A N 1
ATOM 766 C CA . SER A 1 96 ? 13.859 -17.344 9.711 1 97.69 96 SER A CA 1
ATOM 767 C C . SER A 1 96 ? 14.594 -18.328 8.789 1 97.69 96 SER A C 1
ATOM 769 O O . SER A 1 96 ? 15.562 -17.953 8.133 1 97.69 96 SER A O 1
ATOM 771 N N . ASP A 1 9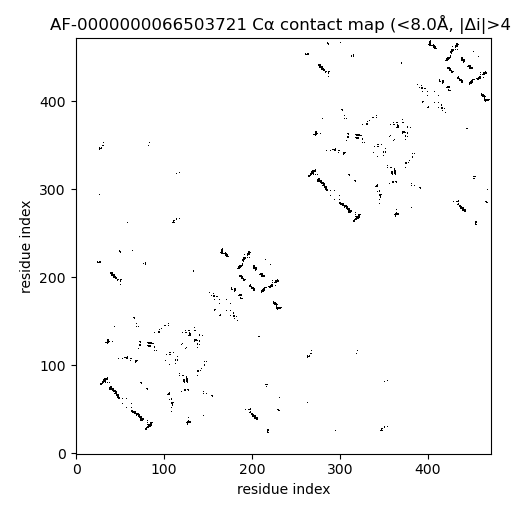7 ? 14.148 -19.547 8.719 1 98.62 97 ASP A N 1
ATOM 772 C CA . ASP A 1 97 ? 14.789 -20.562 7.891 1 98.62 97 ASP A CA 1
ATOM 773 C C . ASP A 1 97 ? 14.555 -20.297 6.406 1 98.62 97 ASP A C 1
ATOM 775 O O . ASP A 1 97 ? 15.227 -20.875 5.551 1 98.62 97 ASP A O 1
ATOM 779 N N . LEU A 1 98 ? 13.578 -19.453 6.098 1 98.62 98 LEU A N 1
ATOM 780 C CA . LEU A 1 98 ? 13.203 -19.172 4.719 1 98.62 98 LEU A CA 1
ATOM 781 C C . LEU A 1 98 ? 13.781 -17.844 4.254 1 98.62 98 LEU A C 1
ATOM 783 O O . LEU A 1 98 ? 13.594 -17.438 3.1 1 98.62 98 LEU A O 1
ATOM 787 N N . GLU A 1 99 ? 14.438 -17.125 5.039 1 97.75 99 GLU A N 1
ATOM 788 C CA . GLU A 1 99 ? 14.797 -15.727 4.848 1 97.75 99 GLU A CA 1
ATOM 789 C C . GLU A 1 99 ? 15.602 -15.539 3.566 1 97.75 99 GLU A C 1
ATOM 791 O O . GLU A 1 99 ? 15.391 -14.57 2.828 1 97.75 99 GLU A O 1
ATOM 796 N N . ASP A 1 100 ? 16.516 -16.422 3.283 1 97.81 100 ASP A N 1
ATOM 797 C CA . ASP A 1 100 ? 17.359 -16.281 2.092 1 97.81 100 ASP A CA 1
ATOM 798 C C . ASP A 1 100 ? 16.5 -16.297 0.824 1 97.81 100 ASP A C 1
ATOM 800 O O . ASP A 1 100 ? 16.688 -15.438 -0.05 1 97.81 100 ASP A O 1
ATOM 804 N N . GLN A 1 101 ? 15.641 -17.188 0.755 1 98.31 101 GLN A N 1
ATOM 805 C CA . GLN A 1 101 ? 14.781 -17.281 -0.422 1 98.31 101 GLN A CA 1
ATOM 806 C C . GLN A 1 101 ? 13.766 -16.141 -0.453 1 98.31 101 GLN A C 1
ATOM 808 O O . GLN A 1 101 ? 13.477 -15.594 -1.517 1 98.31 101 GLN A O 1
ATOM 813 N N . LEU A 1 102 ? 13.211 -15.797 0.691 1 98.69 102 LEU A N 1
ATOM 814 C CA . LEU A 1 102 ? 12.25 -14.703 0.777 1 98.69 102 LEU A CA 1
ATOM 815 C C . LEU A 1 102 ? 12.883 -13.391 0.323 1 98.69 102 LEU A C 1
ATOM 817 O O . LEU A 1 102 ? 12.242 -12.602 -0.37 1 98.69 102 LEU A O 1
ATOM 821 N N . ASN A 1 103 ? 14.141 -13.203 0.618 1 97.94 103 ASN A N 1
ATOM 822 C CA . ASN A 1 103 ? 14.852 -11.969 0.284 1 97.94 103 ASN A CA 1
ATOM 823 C C . ASN A 1 103 ? 15.062 -11.836 -1.222 1 97.94 103 ASN A C 1
ATOM 825 O O . ASN A 1 103 ? 15.336 -10.742 -1.72 1 97.94 103 ASN A O 1
ATOM 829 N N . VAL A 1 104 ? 14.867 -12.914 -1.924 1 97.62 104 VAL A N 1
ATOM 830 C CA . VAL A 1 104 ? 15.094 -12.891 -3.365 1 97.62 104 VAL A CA 1
ATOM 831 C C . VAL A 1 104 ? 13.758 -12.969 -4.098 1 97.62 104 VAL A C 1
ATOM 833 O O . VAL A 1 104 ? 13.438 -12.109 -4.922 1 97.62 104 VAL A O 1
ATOM 836 N N . ASP A 1 105 ? 12.938 -13.852 -3.697 1 98.25 105 ASP A N 1
ATOM 837 C CA . ASP A 1 105 ? 11.766 -14.211 -4.5 1 98.25 105 ASP A CA 1
ATOM 838 C C . ASP A 1 105 ? 10.516 -13.484 -4.012 1 98.25 105 ASP A C 1
ATOM 840 O O . ASP A 1 105 ? 9.555 -13.32 -4.762 1 98.25 105 ASP A O 1
ATOM 844 N N . TRP A 1 106 ? 10.477 -13.109 -2.76 1 98.62 106 TRP A N 1
ATOM 845 C CA . TRP A 1 106 ? 9.375 -12.383 -2.141 1 98.62 106 TRP A CA 1
ATOM 846 C C . TRP A 1 106 ? 9.859 -11.062 -1.555 1 98.62 106 TRP A C 1
ATOM 848 O O . TRP A 1 106 ? 9.602 -10.758 -0.388 1 98.62 106 TRP A O 1
ATOM 858 N N . ILE A 1 107 ? 10.508 -10.305 -2.428 1 97.88 107 ILE A N 1
ATOM 859 C CA . ILE A 1 107 ? 11.266 -9.117 -2.053 1 97.88 107 ILE A CA 1
ATOM 860 C C . ILE A 1 107 ? 10.359 -7.883 -2.119 1 97.88 107 ILE A C 1
ATOM 862 O O . ILE A 1 107 ? 9.531 -7.762 -3.025 1 97.88 107 ILE A O 1
ATOM 866 N N . SER A 1 108 ? 10.5 -7.059 -1.118 1 96.38 108 SER A N 1
ATOM 867 C CA . SER A 1 108 ? 9.914 -5.727 -1.25 1 96.38 108 SER A CA 1
ATOM 868 C C . SER A 1 108 ? 10.773 -4.828 -2.131 1 96.38 108 SER A C 1
ATOM 870 O O . SER A 1 108 ? 12.008 -4.859 -2.043 1 96.38 108 SER A O 1
ATOM 872 N N . LEU A 1 109 ? 10.102 -3.969 -2.891 1 93.5 109 LEU A N 1
ATOM 873 C CA . LEU A 1 109 ? 10.836 -3.096 -3.797 1 93.5 109 LEU A CA 1
ATOM 874 C C . LEU A 1 109 ? 10.93 -1.681 -3.236 1 93.5 109 LEU A C 1
ATOM 876 O O . LEU A 1 109 ? 11.719 -0.864 -3.725 1 93.5 109 LEU A O 1
ATOM 880 N N . THR A 1 110 ? 10.117 -1.424 -2.211 1 88.56 110 THR A N 1
ATOM 881 C CA . THR A 1 110 ? 10.031 -0.031 -1.785 1 88.56 110 THR A CA 1
ATOM 882 C C . THR A 1 110 ? 10.273 0.092 -0.283 1 88.56 110 THR A C 1
ATOM 884 O O . THR A 1 110 ? 10.414 1.2 0.239 1 88.56 110 THR A O 1
ATOM 887 N N . GLU A 1 111 ? 10.305 -1.024 0.475 1 89.38 111 GLU A N 1
ATOM 888 C CA . GLU A 1 111 ? 10.477 -0.994 1.924 1 89.38 111 GLU A CA 1
ATOM 889 C C . GLU A 1 111 ? 11.273 -2.203 2.41 1 89.38 111 GLU A C 1
ATOM 891 O O . GLU A 1 111 ? 11.781 -2.986 1.603 1 89.38 111 GLU A O 1
ATOM 896 N N . ASP A 1 112 ? 11.438 -2.256 3.676 1 92.44 112 ASP A N 1
ATOM 897 C CA . ASP A 1 112 ? 12.117 -3.381 4.301 1 92.44 112 ASP A CA 1
ATOM 898 C C . ASP A 1 112 ? 11.359 -4.684 4.074 1 92.44 112 ASP A C 1
ATOM 900 O O . ASP A 1 112 ? 10.125 -4.715 4.164 1 92.44 112 ASP A O 1
ATOM 904 N N . ASN A 1 113 ? 12.148 -5.684 3.848 1 96.25 113 ASN A N 1
ATOM 905 C CA . ASN A 1 113 ? 11.523 -6.973 3.574 1 96.25 113 ASN A CA 1
ATOM 906 C C . ASN A 1 113 ? 10.703 -7.461 4.762 1 96.25 113 ASN A C 1
ATOM 908 O O . ASN A 1 113 ? 9.609 -8 4.586 1 96.25 113 ASN A O 1
ATOM 912 N N . ASP A 1 114 ? 11.203 -7.277 5.953 1 94.69 114 ASP A N 1
ATOM 913 C CA . ASP A 1 114 ? 10.484 -7.723 7.141 1 94.69 114 ASP A CA 1
ATOM 914 C C . ASP A 1 114 ? 9.133 -7.02 7.266 1 94.69 114 ASP A C 1
ATOM 916 O O . ASP A 1 114 ? 8.133 -7.645 7.605 1 94.69 114 ASP A O 1
ATOM 920 N N . LEU A 1 115 ? 9.172 -5.793 6.977 1 93.44 115 LEU A N 1
ATOM 921 C CA . LEU A 1 115 ? 7.938 -5.012 7.039 1 93.44 115 LEU A CA 1
ATOM 922 C C . LEU A 1 115 ? 6.945 -5.477 5.977 1 93.44 115 LEU A C 1
ATOM 924 O O . LEU A 1 115 ? 5.746 -5.57 6.238 1 93.44 115 LEU A O 1
ATOM 928 N N . PHE A 1 116 ? 7.492 -5.75 4.859 1 96.12 116 PHE A N 1
ATOM 929 C CA . PHE A 1 116 ? 6.66 -6.215 3.756 1 96.12 116 PHE A CA 1
ATOM 930 C C . PHE A 1 116 ? 6.016 -7.555 4.09 1 96.12 116 PHE A C 1
ATOM 932 O O . PHE A 1 116 ? 4.805 -7.723 3.939 1 96.12 116 PHE A O 1
ATOM 939 N N . TRP A 1 117 ? 6.746 -8.445 4.578 1 97.62 117 TRP A N 1
ATOM 940 C CA . TRP A 1 117 ? 6.223 -9.758 4.938 1 97.62 117 TRP A CA 1
ATOM 941 C C . TRP A 1 117 ? 5.215 -9.648 6.078 1 97.62 117 TRP A C 1
ATOM 943 O O . TRP A 1 117 ? 4.188 -10.328 6.074 1 97.62 117 TRP A O 1
ATOM 953 N N . THR A 1 118 ? 5.512 -8.812 7.027 1 94.38 118 THR A N 1
ATOM 954 C CA . THR A 1 118 ? 4.582 -8.57 8.125 1 94.38 118 THR A CA 1
ATOM 955 C C . THR A 1 118 ? 3.246 -8.055 7.598 1 94.38 118 THR A C 1
ATOM 957 O O . THR A 1 118 ? 2.188 -8.562 7.969 1 94.38 118 THR A O 1
ATOM 960 N N . SER A 1 119 ? 3.309 -7.129 6.711 1 94.12 119 SER A N 1
ATOM 961 C CA . SER A 1 119 ? 2.096 -6.547 6.145 1 94.12 119 SER A CA 1
ATOM 962 C C . SER A 1 119 ? 1.305 -7.582 5.348 1 94.12 119 SER A C 1
ATOM 964 O O . SER A 1 119 ? 0.086 -7.684 5.496 1 94.12 119 SER A O 1
ATOM 966 N N . GLU A 1 120 ? 2.018 -8.297 4.543 1 96.88 120 GLU A N 1
ATOM 967 C CA . GLU A 1 120 ? 1.37 -9.336 3.742 1 96.88 120 GLU A CA 1
ATOM 968 C C . GLU A 1 120 ? 0.711 -10.383 4.629 1 96.88 120 GLU A C 1
ATOM 970 O O . GLU A 1 120 ? -0.428 -10.789 4.383 1 96.88 120 GLU A O 1
ATOM 975 N N . TYR A 1 121 ? 1.388 -10.781 5.621 1 96.06 121 TYR A N 1
ATOM 976 C CA . TYR A 1 121 ? 0.818 -11.812 6.48 1 96.06 121 TYR A CA 1
ATOM 977 C C . TYR A 1 121 ? -0.359 -11.273 7.281 1 96.06 121 TYR A C 1
ATOM 979 O O . TYR A 1 121 ? -1.399 -11.922 7.387 1 96.06 121 TYR A O 1
ATOM 987 N N . LYS A 1 122 ? -0.216 -10.133 7.844 1 92.12 122 LYS A N 1
ATOM 988 C CA . LYS A 1 122 ? -1.276 -9.578 8.68 1 92.12 122 LYS A CA 1
ATOM 989 C C . LYS A 1 122 ? -2.547 -9.336 7.871 1 92.12 122 LYS A C 1
ATOM 991 O O . LYS A 1 122 ? -3.652 -9.609 8.344 1 92.12 122 LYS A O 1
ATOM 996 N N . LYS A 1 123 ? -2.396 -8.906 6.691 1 93.88 123 LYS A N 1
ATOM 997 C CA . LYS A 1 123 ? -3.57 -8.586 5.887 1 93.88 123 LYS A CA 1
ATOM 998 C C . LYS A 1 123 ? -4.152 -9.844 5.242 1 93.88 123 LYS A C 1
ATOM 1000 O O . LYS A 1 123 ? -5.371 -10.023 5.211 1 93.88 123 LYS A O 1
ATOM 1005 N N . HIS A 1 124 ? -3.307 -10.703 4.723 1 96.62 124 HIS A N 1
ATOM 1006 C CA . HIS A 1 124 ? -3.77 -11.828 3.916 1 96.62 124 HIS A CA 1
ATOM 1007 C C . HIS A 1 124 ? -3.502 -13.156 4.613 1 96.62 124 HIS A C 1
ATOM 1009 O O . HIS A 1 124 ? -4.387 -14.008 4.691 1 96.62 124 HIS A O 1
ATOM 1015 N N . GLY A 1 125 ? -2.312 -13.344 5.109 1 97.12 125 GLY A N 1
ATOM 1016 C CA . GLY A 1 125 ? -1.895 -14.617 5.691 1 97.12 125 GLY A CA 1
ATOM 1017 C C . GLY A 1 125 ? -2.775 -15.062 6.84 1 97.12 125 GLY A C 1
ATOM 1018 O O . GLY A 1 125 ? -3.096 -16.25 6.957 1 97.12 125 GLY A O 1
ATOM 1019 N N . THR A 1 126 ? -3.164 -14.086 7.668 1 94.12 126 THR A N 1
ATOM 1020 C CA . THR A 1 126 ? -3.977 -14.422 8.836 1 94.12 126 THR A CA 1
ATOM 1021 C C . THR A 1 126 ? -5.312 -15.023 8.406 1 94.12 126 THR A C 1
ATOM 1023 O O . THR A 1 126 ? -5.938 -15.766 9.164 1 94.12 126 THR A O 1
ATOM 1026 N N . CYS A 1 127 ? -5.738 -14.672 7.223 1 96.38 127 CYS A N 1
ATOM 1027 C CA . CYS A 1 127 ? -7.016 -15.172 6.734 1 96.38 127 CYS A CA 1
ATOM 1028 C C . CYS A 1 127 ? -6.824 -16.422 5.883 1 96.38 127 CYS A C 1
ATOM 1030 O O . CYS A 1 127 ? -7.766 -17.188 5.664 1 96.38 127 CYS A O 1
ATOM 1032 N N . ALA A 1 128 ? -5.641 -16.656 5.488 1 97.19 128 ALA A N 1
ATOM 1033 C CA . ALA A 1 128 ? -5.348 -17.688 4.5 1 97.19 128 ALA A CA 1
ATOM 1034 C C . ALA A 1 128 ? -5.074 -19.031 5.172 1 97.19 128 ALA A C 1
ATOM 1036 O O . ALA A 1 128 ? -5.078 -20.078 4.516 1 97.19 128 ALA A O 1
ATOM 1037 N N . VAL A 1 129 ? -4.766 -19.016 6.426 1 96.38 129 VAL A N 1
ATOM 1038 C CA . VAL A 1 129 ? -4.418 -20.234 7.141 1 96.38 129 VAL A CA 1
ATOM 1039 C C . VAL A 1 129 ? -5.691 -21 7.512 1 96.38 129 VAL A C 1
ATOM 1041 O O . VAL A 1 129 ? -6.691 -20.391 7.906 1 96.38 129 VAL A O 1
ATOM 1044 N N . VAL A 1 130 ? -5.637 -22.312 7.277 1 92.38 130 VAL A N 1
ATOM 1045 C CA . VAL A 1 130 ? -6.742 -23.219 7.574 1 92.38 130 VAL A CA 1
ATOM 1046 C C . VAL A 1 130 ? -6.223 -24.422 8.359 1 92.38 130 VAL A C 1
ATOM 1048 O O . VAL A 1 130 ? -5.391 -25.188 7.863 1 92.38 130 VAL A O 1
ATOM 1051 N N . ALA A 1 131 ? -6.824 -24.594 9.516 1 90.19 131 ALA A N 1
ATOM 1052 C CA . ALA A 1 131 ? -6.402 -25.719 10.336 1 90.19 131 ALA A CA 1
ATOM 1053 C C . ALA A 1 131 ? -6.613 -27.047 9.602 1 90.19 131 ALA A C 1
ATOM 1055 O O . ALA A 1 131 ? -7.672 -27.266 9.016 1 90.19 131 ALA A O 1
ATOM 1056 N N . GLY A 1 132 ? -5.605 -27.891 9.602 1 91.88 132 GLY A N 1
ATOM 1057 C CA . GLY A 1 132 ? -5.715 -29.203 9 1 91.88 132 GLY A CA 1
ATOM 1058 C C . GLY A 1 132 ? -5.543 -29.188 7.492 1 91.88 132 GLY A C 1
ATOM 1059 O O . GLY A 1 132 ? -5.812 -30.188 6.816 1 91.88 132 GLY A O 1
ATOM 1060 N N . SER A 1 133 ? -5.207 -28.078 6.973 1 94.31 133 SER A N 1
ATOM 1061 C CA . SER A 1 133 ? -4.98 -27.938 5.535 1 94.31 133 SER A CA 1
ATOM 1062 C C . SER A 1 133 ? -3.498 -27.766 5.223 1 94.31 133 SER A C 1
ATOM 1064 O O . SER A 1 133 ? -2.668 -27.703 6.133 1 94.31 133 SER A O 1
ATOM 1066 N N . PRO A 1 134 ? -3.174 -27.75 3.914 1 96.5 134 PRO A N 1
ATOM 1067 C CA . PRO A 1 134 ? -1.761 -27.609 3.561 1 96.5 134 PRO A CA 1
ATOM 1068 C C . PRO A 1 134 ? -1.152 -26.312 4.074 1 96.5 134 PRO A C 1
ATOM 1070 O O . PRO A 1 134 ? 0.058 -26.234 4.305 1 96.5 134 PRO A O 1
ATOM 1073 N N . ILE A 1 135 ? -1.913 -25.328 4.203 1 98.19 135 ILE A N 1
ATOM 1074 C CA . ILE A 1 135 ? -1.474 -24.062 4.801 1 98.19 135 ILE A CA 1
ATOM 1075 C C . ILE A 1 135 ? -2.174 -23.859 6.141 1 98.19 135 ILE A C 1
ATOM 1077 O O . ILE A 1 135 ? -3.285 -23.328 6.195 1 98.19 135 ILE A O 1
ATOM 1081 N N . SER A 1 136 ? -1.468 -24.188 7.184 1 96.94 136 SER A N 1
ATOM 1082 C CA . SER A 1 136 ? -2.158 -24.266 8.469 1 96.94 136 SER A CA 1
ATOM 1083 C C . SER A 1 136 ? -1.628 -23.219 9.438 1 96.94 136 SER A C 1
ATOM 1085 O O . SER A 1 136 ? -2.232 -22.969 10.484 1 96.94 136 SER A O 1
ATOM 1087 N N . ASN A 1 137 ? -0.5 -22.641 9.125 1 96.69 137 ASN A N 1
ATOM 1088 C CA . ASN A 1 137 ? 0.115 -21.641 9.984 1 96.69 137 ASN A CA 1
ATOM 1089 C C . ASN A 1 137 ? 0.985 -20.672 9.188 1 96.69 137 ASN A C 1
ATOM 1091 O O . ASN A 1 137 ? 1.057 -20.766 7.961 1 96.69 137 ASN A O 1
ATOM 1095 N N . GLU A 1 138 ? 1.598 -19.766 9.844 1 97.38 138 GLU A N 1
ATOM 1096 C CA . GLU A 1 138 ? 2.418 -18.734 9.242 1 97.38 138 GLU A CA 1
ATOM 1097 C C . GLU A 1 138 ? 3.537 -19.328 8.391 1 97.38 138 GLU A C 1
ATOM 1099 O O . GLU A 1 138 ? 3.754 -18.906 7.254 1 97.38 138 GLU A O 1
ATOM 1104 N N . HIS A 1 139 ? 4.266 -20.25 8.977 1 98.44 139 HIS A N 1
ATOM 1105 C CA . HIS A 1 139 ? 5.367 -20.875 8.25 1 98.44 139 HIS A CA 1
ATOM 1106 C C . HIS A 1 139 ? 4.883 -21.531 6.965 1 98.44 139 HIS A C 1
ATOM 1108 O O . HIS A 1 139 ? 5.465 -21.312 5.898 1 98.44 139 HIS A O 1
ATOM 1114 N N . ASP A 1 140 ? 3.789 -22.266 7.07 1 98.56 140 ASP A N 1
ATOM 1115 C CA . ASP A 1 140 ? 3.205 -22.922 5.91 1 98.56 140 ASP A CA 1
ATOM 1116 C C . ASP A 1 140 ? 2.836 -21.922 4.828 1 98.56 140 ASP A C 1
ATOM 1118 O O . ASP A 1 140 ? 2.973 -22.188 3.635 1 98.56 140 ASP A O 1
ATOM 1122 N N . TYR A 1 141 ? 2.332 -20.828 5.234 1 98.5 141 TYR A N 1
ATOM 1123 C CA . TYR A 1 141 ? 1.907 -19.781 4.309 1 98.5 141 TYR A CA 1
ATOM 1124 C C . TYR A 1 141 ? 3.062 -19.344 3.42 1 98.5 141 TYR A C 1
ATOM 1126 O O . TYR A 1 141 ? 2.934 -19.312 2.193 1 98.5 141 TYR A O 1
ATOM 1134 N N . PHE A 1 142 ? 4.145 -19.062 4.004 1 98.88 142 PHE A N 1
ATOM 1135 C CA . PHE A 1 142 ? 5.297 -18.578 3.252 1 98.88 142 PHE A CA 1
ATOM 1136 C C . PHE A 1 142 ? 5.945 -19.719 2.471 1 98.88 142 PHE A C 1
ATOM 1138 O O . PHE A 1 142 ? 6.402 -19.516 1.343 1 98.88 142 PHE A O 1
ATOM 1145 N N . VAL A 1 143 ? 5.977 -20.922 3.039 1 98.81 143 VAL A N 1
ATOM 1146 C CA . VAL A 1 143 ? 6.488 -22.078 2.318 1 98.81 143 VAL A CA 1
ATOM 1147 C C . VAL A 1 143 ? 5.652 -22.312 1.061 1 98.81 143 VAL A C 1
ATOM 1149 O O . VAL A 1 143 ? 6.199 -22.562 -0.018 1 98.81 143 VAL A O 1
ATOM 1152 N N . ALA A 1 144 ? 4.391 -22.234 1.213 1 98.81 144 ALA A N 1
ATOM 1153 C CA . ALA A 1 144 ? 3.5 -22.453 0.077 1 98.81 144 ALA A CA 1
ATOM 1154 C C . ALA A 1 144 ? 3.75 -21.438 -1.023 1 98.81 144 ALA A C 1
ATOM 1156 O O . ALA A 1 144 ? 3.801 -21.781 -2.205 1 98.81 144 ALA A O 1
ATOM 1157 N N . GLY A 1 145 ? 3.869 -20.172 -0.632 1 98.81 145 GLY A N 1
ATOM 1158 C CA . GLY A 1 145 ? 4.184 -19.156 -1.619 1 98.81 145 GLY A CA 1
ATOM 1159 C C . GLY A 1 145 ? 5.461 -19.438 -2.385 1 98.81 145 GLY A C 1
ATOM 1160 O O . GLY A 1 145 ? 5.488 -19.344 -3.613 1 98.81 145 GLY A O 1
ATOM 1161 N N . LEU A 1 146 ? 6.484 -19.812 -1.671 1 98.81 146 LEU A N 1
ATOM 1162 C CA . LEU A 1 146 ? 7.777 -20.109 -2.285 1 98.81 146 LEU A CA 1
ATOM 1163 C C . LEU A 1 146 ? 7.695 -21.344 -3.178 1 98.81 146 LEU A C 1
ATOM 1165 O O . LEU A 1 146 ? 8.305 -21.375 -4.246 1 98.81 146 LEU A O 1
ATOM 1169 N N . LYS A 1 147 ? 6.98 -22.312 -2.762 1 98.69 147 LYS A N 1
ATOM 1170 C CA . LYS A 1 147 ? 6.805 -23.516 -3.566 1 98.69 147 LYS A CA 1
ATOM 1171 C C . LYS A 1 147 ? 6.051 -23.219 -4.859 1 98.69 147 LYS A C 1
ATOM 1173 O O . LYS A 1 147 ? 6.441 -23.672 -5.934 1 98.69 147 LYS A O 1
ATOM 1178 N N . LEU A 1 148 ? 5.008 -22.484 -4.715 1 98.81 148 LEU A N 1
ATOM 1179 C CA . LEU A 1 148 ? 4.242 -22.094 -5.895 1 98.81 148 LEU A CA 1
ATOM 1180 C C . LEU A 1 148 ? 5.113 -21.312 -6.879 1 98.81 148 LEU A C 1
ATOM 1182 O O . LEU A 1 148 ? 5.012 -21.516 -8.094 1 98.81 148 LEU A O 1
ATOM 1186 N N . TYR A 1 149 ? 5.898 -20.469 -6.371 1 98.69 149 TYR A N 1
ATOM 1187 C CA . TYR A 1 149 ? 6.801 -19.688 -7.199 1 98.69 149 TYR A CA 1
ATOM 1188 C C . TYR A 1 149 ? 7.742 -20.594 -7.988 1 98.69 149 TYR A C 1
ATOM 1190 O O . TYR A 1 149 ? 7.953 -20.375 -9.188 1 98.69 149 TYR A O 1
ATOM 1198 N N . THR A 1 150 ? 8.289 -21.562 -7.348 1 97.75 150 THR A N 1
ATOM 1199 C CA . THR A 1 150 ? 9.219 -22.5 -7.973 1 97.75 150 THR A CA 1
ATOM 1200 C C . THR A 1 150 ? 8.5 -23.359 -9.016 1 97.75 150 THR A C 1
ATOM 1202 O O . THR A 1 150 ? 9.031 -23.609 -10.094 1 97.75 150 THR A O 1
ATOM 1205 N N . GLN A 1 151 ? 7.324 -23.688 -8.719 1 97.69 151 GLN A N 1
ATOM 1206 C CA . GLN A 1 151 ? 6.559 -24.594 -9.57 1 97.69 151 GLN A CA 1
ATOM 1207 C C . GLN A 1 151 ? 5.996 -23.859 -10.781 1 97.69 151 GLN A C 1
ATOM 1209 O O . GLN A 1 151 ? 5.73 -24.469 -11.82 1 97.69 151 GLN A O 1
ATOM 1214 N N . HIS A 1 152 ? 5.758 -22.578 -10.609 1 98.25 152 HIS A N 1
ATOM 1215 C CA . HIS A 1 152 ? 5.121 -21.797 -11.664 1 98.25 152 HIS A CA 1
ATOM 1216 C C . HIS A 1 152 ? 5.98 -20.609 -12.055 1 98.25 152 HIS A C 1
ATOM 1218 O O . HIS A 1 152 ? 5.598 -19.453 -11.828 1 98.25 152 HIS A O 1
ATOM 1224 N N . ASN A 1 153 ? 7.016 -20.891 -12.766 1 97.75 153 ASN A N 1
ATOM 1225 C CA . ASN A 1 153 ? 7.949 -19.875 -13.227 1 97.75 153 ASN A CA 1
ATOM 1226 C C . ASN A 1 153 ? 7.398 -19.109 -14.43 1 97.75 153 ASN A C 1
ATOM 1228 O O . ASN A 1 153 ? 7.43 -19.609 -15.555 1 97.75 153 ASN A O 1
ATOM 1232 N N . LEU A 1 154 ? 6.941 -17.922 -14.203 1 98.56 154 LEU A N 1
ATOM 1233 C CA . LEU A 1 154 ? 6.262 -17.125 -15.227 1 98.56 154 LEU A CA 1
ATOM 1234 C C . LEU A 1 154 ? 7.223 -16.75 -16.344 1 98.56 154 LEU A C 1
ATOM 1236 O O . LEU A 1 154 ? 6.852 -16.781 -17.516 1 98.56 154 LEU A O 1
ATOM 1240 N N . THR A 1 155 ? 8.414 -16.406 -16 1 96.56 155 THR A N 1
ATOM 1241 C CA . THR A 1 155 ? 9.406 -16.047 -17.016 1 96.56 155 THR A CA 1
ATOM 1242 C C . THR A 1 155 ? 9.625 -17.188 -18 1 96.56 155 THR A C 1
ATOM 1244 O O . THR A 1 155 ? 9.602 -16.984 -19.203 1 96.56 155 THR A O 1
ATOM 1247 N N . SER A 1 156 ? 9.789 -18.312 -17.453 1 95.69 156 SER A N 1
ATOM 1248 C CA . SER A 1 156 ? 10 -19.484 -18.297 1 95.69 156 SER A CA 1
ATOM 1249 C C . SER A 1 156 ? 8.781 -19.766 -19.172 1 95.69 156 SER A C 1
ATOM 1251 O O . SER A 1 156 ? 8.93 -20.125 -20.344 1 95.69 156 SER A O 1
ATOM 1253 N N . ALA A 1 157 ? 7.617 -19.656 -18.609 1 97.75 157 ALA A N 1
ATOM 1254 C CA . ALA A 1 157 ? 6.387 -19.875 -19.375 1 97.75 157 ALA A CA 1
ATOM 1255 C C . ALA A 1 157 ? 6.293 -18.922 -20.547 1 97.75 157 ALA A C 1
ATOM 1257 O O . ALA A 1 157 ? 5.918 -19.328 -21.656 1 97.75 157 ALA A O 1
ATOM 1258 N N . LEU A 1 158 ? 6.645 -17.703 -20.359 1 98.38 158 LEU A N 1
ATOM 1259 C CA . LEU A 1 158 ? 6.574 -16.688 -21.422 1 98.38 158 LEU A CA 1
ATOM 1260 C C . LEU A 1 158 ? 7.641 -16.938 -22.484 1 98.38 158 LEU A C 1
ATOM 1262 O O . LEU A 1 158 ? 7.352 -16.922 -23.672 1 98.38 158 LEU A O 1
ATOM 1266 N N . ILE A 1 159 ? 8.828 -17.281 -22.047 1 96.44 159 ILE A N 1
ATOM 1267 C CA . ILE A 1 159 ? 9.945 -17.5 -22.953 1 96.44 159 ILE A CA 1
ATOM 1268 C C . ILE A 1 159 ? 9.648 -18.719 -23.844 1 96.44 159 ILE A C 1
ATOM 1270 O O . ILE A 1 159 ? 9.992 -18.719 -25.031 1 96.44 159 ILE A O 1
ATOM 1274 N N . SER A 1 160 ? 9.023 -19.672 -23.297 1 96.62 160 SER A N 1
ATOM 1275 C CA . SER A 1 160 ? 8.703 -20.875 -24.047 1 96.62 160 SER A CA 1
ATOM 1276 C C . SER A 1 160 ? 7.781 -20.562 -25.219 1 96.62 160 SER A C 1
ATOM 1278 O O . SER A 1 160 ? 7.691 -21.344 -26.172 1 96.62 160 SER A O 1
ATOM 1280 N N . GLU A 1 161 ? 7.082 -19.453 -25.172 1 97.69 161 GLU A N 1
ATOM 1281 C CA . GLU A 1 161 ? 6.191 -19.031 -26.25 1 97.69 161 GLU A CA 1
ATOM 1282 C C . GLU A 1 161 ? 6.734 -17.797 -26.953 1 97.69 161 GLU A C 1
ATOM 1284 O O . GLU A 1 161 ? 5.973 -17.016 -27.547 1 97.69 161 GLU A O 1
ATOM 1289 N N . ASN A 1 162 ? 8.055 -17.531 -26.781 1 97.38 162 ASN A N 1
ATOM 1290 C CA . ASN A 1 162 ? 8.797 -16.484 -27.453 1 97.38 162 ASN A CA 1
ATOM 1291 C C . ASN A 1 162 ? 8.312 -15.094 -27.031 1 97.38 162 ASN A C 1
ATOM 1293 O O . ASN A 1 162 ? 8.242 -14.18 -27.844 1 97.38 162 ASN A O 1
ATOM 1297 N N . ILE A 1 163 ? 7.879 -15 -25.828 1 97.94 163 ILE A N 1
ATOM 1298 C CA . ILE A 1 163 ? 7.543 -13.711 -25.234 1 97.94 163 ILE A CA 1
ATOM 1299 C C . ILE A 1 163 ? 8.664 -13.266 -24.297 1 97.94 163 ILE A C 1
ATOM 1301 O O . ILE A 1 163 ? 8.93 -13.93 -23.281 1 97.94 163 ILE A O 1
ATOM 1305 N N . TYR A 1 164 ? 9.305 -12.102 -24.672 1 96.5 164 TYR A N 1
ATOM 1306 C CA . TYR A 1 164 ? 10.477 -11.609 -23.953 1 96.5 164 TYR A CA 1
ATOM 1307 C C . TYR A 1 164 ? 10.25 -10.18 -23.469 1 96.5 164 TYR A C 1
ATOM 1309 O O . TYR A 1 164 ? 9.531 -9.406 -24.094 1 96.5 164 TYR A O 1
ATOM 1317 N N . PRO A 1 165 ? 10.852 -9.93 -22.312 1 96.19 165 PRO A N 1
ATOM 1318 C CA . PRO A 1 165 ? 10.867 -8.508 -21.969 1 96.19 165 PRO A CA 1
ATOM 1319 C C . PRO A 1 165 ? 11.508 -7.645 -23.047 1 96.19 165 PRO A C 1
ATOM 1321 O O . PRO A 1 165 ? 12.516 -8.039 -23.641 1 96.19 165 PRO A O 1
ATOM 1324 N N . SER A 1 166 ? 10.844 -6.562 -23.359 1 93.94 166 SER A N 1
ATOM 1325 C CA . SER A 1 166 ? 11.328 -5.645 -24.391 1 93.94 166 SER A CA 1
ATOM 1326 C C . SER A 1 166 ? 10.672 -4.27 -24.25 1 93.94 166 SER A C 1
ATOM 1328 O O . SER A 1 166 ? 9.484 -4.172 -23.938 1 93.94 166 SER A O 1
ATOM 1330 N N . ASP A 1 167 ? 11.375 -3.268 -24.531 1 90.19 167 ASP A N 1
ATOM 1331 C CA . ASP A 1 167 ? 10.82 -1.919 -24.547 1 90.19 167 ASP A CA 1
ATOM 1332 C C . ASP A 1 167 ? 10.312 -1.546 -25.938 1 90.19 167 ASP A C 1
ATOM 1334 O O . ASP A 1 167 ? 9.672 -0.509 -26.125 1 90.19 167 ASP A O 1
ATOM 1338 N N . GLN A 1 168 ? 10.492 -2.4 -26.859 1 91.31 168 GLN A N 1
ATOM 1339 C CA . GLN A 1 168 ? 10.109 -2.137 -28.25 1 91.31 168 GLN A CA 1
ATOM 1340 C C . GLN A 1 168 ? 8.977 -3.057 -28.688 1 91.31 168 GLN A C 1
ATOM 1342 O O . GLN A 1 168 ? 8.031 -2.611 -29.344 1 91.31 168 GLN A O 1
ATOM 1347 N N . ASP A 1 169 ? 9.156 -4.27 -28.297 1 94.88 169 ASP A N 1
ATOM 1348 C CA . ASP A 1 169 ?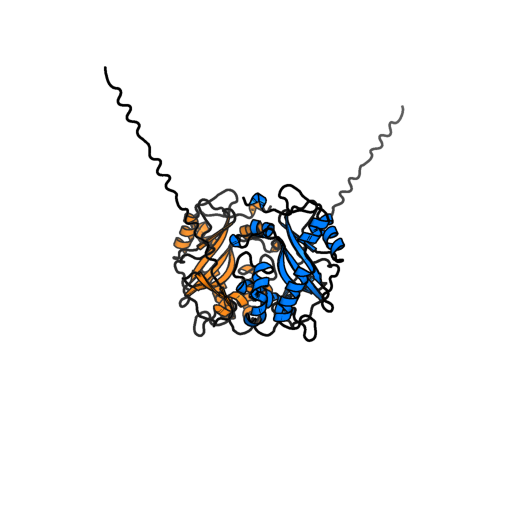 8.18 -5.258 -28.734 1 94.88 169 ASP A CA 1
ATOM 1349 C C . ASP A 1 169 ? 6.945 -5.242 -27.828 1 94.88 169 ASP A C 1
ATOM 1351 O O . ASP A 1 169 ? 7.051 -4.984 -26.641 1 94.88 169 ASP A O 1
ATOM 1355 N N . THR A 1 170 ? 5.836 -5.527 -28.406 1 97.5 170 THR A N 1
ATOM 1356 C CA . THR A 1 170 ? 4.578 -5.715 -27.703 1 97.5 170 THR A CA 1
ATOM 1357 C C . THR A 1 170 ? 3.949 -7.059 -28.062 1 97.5 170 THR A C 1
ATOM 1359 O O . THR A 1 170 ? 4.324 -7.68 -29.047 1 97.5 170 THR A O 1
ATOM 1362 N N . TYR A 1 171 ? 3.123 -7.488 -27.219 1 98.25 171 TYR A N 1
ATOM 1363 C CA . TYR A 1 171 ? 2.416 -8.75 -27.391 1 98.25 171 TYR A CA 1
ATOM 1364 C C . TYR A 1 171 ? 0.924 -8.578 -27.125 1 98.25 171 TYR A C 1
ATOM 1366 O O . TYR A 1 171 ? 0.522 -7.758 -26.297 1 98.25 171 TYR A O 1
ATOM 1374 N N . GLU A 1 172 ? 0.138 -9.367 -27.828 1 98 172 GLU A N 1
ATOM 1375 C CA . GLU A 1 172 ? -1.279 -9.406 -27.484 1 98 172 GLU A CA 1
ATOM 1376 C C . GLU A 1 172 ? -1.487 -9.938 -26.062 1 98 172 GLU A C 1
ATOM 1378 O O . GLU A 1 172 ? -0.903 -10.953 -25.688 1 98 172 GLU A O 1
ATOM 1383 N N . SER A 1 173 ? -2.311 -9.266 -25.297 1 97.81 173 SER A N 1
ATOM 1384 C CA . SER A 1 173 ? -2.584 -9.703 -23.938 1 97.81 173 SER A CA 1
ATOM 1385 C C . SER A 1 173 ? -3.061 -11.148 -23.906 1 97.81 173 SER A C 1
ATOM 1387 O O . SER A 1 173 ? -2.68 -11.922 -23.016 1 97.81 173 SER A O 1
ATOM 1389 N N . ASP A 1 174 ? -3.779 -11.57 -24.922 1 97.44 174 ASP A N 1
ATOM 1390 C CA . ASP A 1 174 ? -4.293 -12.93 -24.984 1 97.44 174 ASP A CA 1
ATOM 1391 C C . ASP A 1 174 ? -3.162 -13.938 -25.188 1 97.44 174 ASP A C 1
ATOM 1393 O O . ASP A 1 174 ? -3.234 -15.07 -24.703 1 97.44 174 ASP A O 1
ATOM 1397 N N . SER A 1 175 ? -2.188 -13.508 -25.875 1 98.06 175 SER A N 1
ATOM 1398 C CA . SER A 1 175 ? -1.052 -14.398 -26.109 1 98.06 175 SER A CA 1
ATOM 1399 C C . SER A 1 175 ? -0.289 -14.656 -24.812 1 98.06 175 SER A C 1
ATOM 1401 O O . SER A 1 175 ? 0.214 -15.758 -24.594 1 98.06 175 SER A O 1
ATOM 1403 N N . ILE A 1 176 ? -0.228 -13.688 -24 1 98.38 176 ILE A N 1
ATOM 1404 C CA . ILE A 1 176 ? 0.451 -13.82 -22.719 1 98.38 176 ILE A CA 1
ATOM 1405 C C . ILE A 1 176 ? -0.328 -14.781 -21.812 1 98.38 176 ILE A C 1
ATOM 1407 O O . ILE A 1 176 ? 0.244 -15.719 -21.25 1 98.38 176 ILE A O 1
ATOM 1411 N N . SER A 1 177 ? -1.597 -14.539 -21.766 1 97.94 177 SER A N 1
ATOM 1412 C CA . SER A 1 177 ? -2.453 -15.406 -20.953 1 97.94 177 SER A CA 1
ATOM 1413 C C . SER A 1 177 ? -2.41 -16.844 -21.453 1 97.94 177 SER A C 1
ATOM 1415 O O . SER A 1 177 ? -2.354 -17.781 -20.672 1 97.94 177 SER A O 1
ATOM 1417 N N . SER A 1 178 ? -2.4 -16.984 -22.75 1 98 178 SER A N 1
ATOM 1418 C CA . SER A 1 178 ? -2.375 -18.312 -23.359 1 98 178 SER A CA 1
ATOM 1419 C C . SER A 1 178 ? -1.061 -19.031 -23.062 1 98 178 SER A C 1
ATOM 1421 O O . SER A 1 178 ? -1.039 -20.25 -22.875 1 98 178 SER A O 1
ATOM 1423 N N . ALA A 1 179 ? 0.038 -18.297 -23.062 1 98.38 179 ALA A N 1
ATOM 1424 C CA . ALA A 1 179 ? 1.34 -18.891 -22.75 1 98.38 179 ALA A CA 1
ATOM 1425 C C . ALA A 1 179 ? 1.352 -19.469 -21.344 1 98.38 179 ALA A C 1
ATOM 1427 O O . ALA A 1 179 ? 1.854 -20.578 -21.125 1 98.38 179 ALA A O 1
ATOM 1428 N N . ILE A 1 180 ? 0.744 -18.797 -20.422 1 98.5 180 ILE A N 1
ATOM 1429 C CA . ILE A 1 180 ? 0.703 -19.234 -19.031 1 98.5 180 ILE A CA 1
ATOM 1430 C C . ILE A 1 180 ? -0.221 -20.438 -18.891 1 98.5 180 ILE A C 1
ATOM 1432 O O . ILE A 1 180 ? 0.143 -21.438 -18.266 1 98.5 180 ILE A O 1
ATOM 1436 N N . ASN A 1 181 ? -1.359 -20.312 -19.531 1 98.25 181 ASN A N 1
ATOM 1437 C CA . ASN A 1 181 ? -2.312 -21.406 -19.484 1 98.25 181 ASN A CA 1
ATOM 1438 C C . ASN A 1 181 ? -1.735 -22.688 -20.109 1 98.25 181 ASN A C 1
ATOM 1440 O O . ASN A 1 181 ? -1.933 -23.781 -19.578 1 98.25 181 ASN A O 1
ATOM 1444 N N . SER A 1 182 ? -1.068 -22.516 -21.156 1 97.62 182 SER A N 1
ATOM 1445 C CA . SER A 1 182 ? -0.477 -23.656 -21.844 1 97.62 182 SER A CA 1
ATOM 1446 C C . SER A 1 182 ? 0.553 -24.359 -20.969 1 97.62 182 SER A C 1
ATOM 1448 O O . SER A 1 182 ? 0.643 -25.594 -20.969 1 97.62 182 SER A O 1
ATOM 1450 N N . GLN A 1 183 ? 1.269 -23.641 -20.234 1 97.88 183 GLN A N 1
ATOM 1451 C CA . GLN A 1 183 ? 2.354 -24.203 -19.438 1 97.88 183 GLN A CA 1
ATOM 1452 C C . GLN A 1 183 ? 1.829 -24.797 -18.125 1 97.88 183 GLN A C 1
ATOM 1454 O O . GLN A 1 183 ? 2.318 -25.828 -17.672 1 97.88 183 GLN A O 1
ATOM 1459 N N . PHE A 1 184 ? 0.83 -24.125 -17.531 1 98 184 PHE A N 1
ATOM 1460 C CA . PHE A 1 184 ? 0.519 -24.484 -16.156 1 98 184 PHE A CA 1
ATOM 1461 C C . PHE A 1 184 ? -0.877 -25.094 -16.062 1 98 184 PHE A C 1
ATOM 1463 O O . PHE A 1 184 ? -1.223 -25.703 -15.047 1 98 184 PHE A O 1
ATOM 1470 N N . GLY A 1 185 ? -1.73 -24.875 -17.016 1 97.38 185 GLY A N 1
ATOM 1471 C CA . GLY A 1 185 ? -3.053 -25.469 -17.016 1 97.38 185 GLY A CA 1
ATOM 1472 C C . GLY A 1 185 ? -4.078 -24.672 -16.234 1 97.38 185 GLY A C 1
ATOM 1473 O O . GLY A 1 185 ? -4.996 -25.234 -15.648 1 97.38 185 GLY A O 1
ATOM 1474 N N . GLY A 1 186 ? -3.961 -23.375 -16.156 1 98.38 186 GLY A N 1
ATOM 1475 C CA . GLY A 1 186 ? -4.883 -22.484 -15.484 1 98.38 186 GLY A CA 1
ATOM 1476 C C . GLY A 1 186 ? -4.855 -21.062 -16.031 1 98.38 186 GLY A C 1
ATOM 1477 O O . GLY A 1 186 ? -3.793 -20.453 -16.109 1 98.38 186 GLY A O 1
ATOM 1478 N N . GLN A 1 187 ? -6.047 -20.594 -16.406 1 98.12 187 GLN A N 1
ATOM 1479 C CA . GLN A 1 187 ? -6.164 -19.234 -16.906 1 98.12 187 GLN A CA 1
ATOM 1480 C C . GLN A 1 187 ? -5.812 -18.219 -15.82 1 98.12 187 GLN A C 1
ATOM 1482 O O . GLN A 1 187 ? -6.422 -18.219 -14.75 1 98.12 187 GLN A O 1
ATOM 1487 N N . PRO A 1 188 ? -4.797 -17.359 -16.141 1 98.75 188 PRO A N 1
ATOM 1488 C CA . PRO A 1 188 ? -4.422 -16.344 -15.148 1 98.75 188 PRO A CA 1
ATOM 1489 C C . PRO A 1 188 ? -5.277 -15.078 -15.25 1 98.75 188 PRO A C 1
ATOM 1491 O O . PRO A 1 188 ? -6.121 -14.969 -16.141 1 98.75 188 PRO A O 1
ATOM 1494 N N . VAL A 1 189 ? -5.152 -14.18 -14.32 1 98.31 189 VAL A N 1
ATOM 1495 C CA . VAL A 1 189 ? -5.594 -12.797 -14.453 1 98.31 189 VAL A CA 1
ATOM 1496 C C . VAL A 1 189 ? -4.391 -11.859 -14.391 1 98.31 189 VAL A C 1
ATOM 1498 O O . VAL A 1 189 ? -3.355 -12.203 -13.812 1 98.31 189 VAL A O 1
ATOM 1501 N N . MET A 1 190 ? -4.531 -10.734 -15.078 1 98.19 190 MET A N 1
ATOM 1502 C CA . MET A 1 190 ? -3.367 -9.867 -15.242 1 98.19 190 MET A CA 1
ATOM 1503 C C . MET A 1 190 ? -3.736 -8.406 -15 1 98.19 190 MET A C 1
ATOM 1505 O O . MET A 1 190 ? -4.891 -8.016 -15.18 1 98.19 190 MET A O 1
ATOM 1509 N N . GLN A 1 191 ? -2.738 -7.664 -14.602 1 95.38 191 GLN A N 1
ATOM 1510 C CA . GLN A 1 191 ? -2.846 -6.211 -14.484 1 95.38 191 GLN A CA 1
ATOM 1511 C C . GLN A 1 191 ? -1.812 -5.516 -15.367 1 95.38 191 GLN A C 1
ATOM 1513 O O . GLN A 1 191 ? -0.666 -5.957 -15.461 1 95.38 191 GLN A O 1
ATOM 1518 N N . CYS A 1 192 ? -2.289 -4.5 -16.031 1 93.81 192 CYS A N 1
ATOM 1519 C CA . CYS A 1 192 ? -1.42 -3.613 -16.797 1 93.81 192 CYS A CA 1
ATOM 1520 C C . CYS A 1 192 ? -1.594 -2.164 -16.359 1 93.81 192 CYS A C 1
ATOM 1522 O O . CYS A 1 192 ? -2.691 -1.756 -15.977 1 93.81 192 CYS A O 1
ATOM 1524 N N . ASP A 1 193 ? -0.509 -1.473 -16.375 1 85.69 193 ASP A N 1
ATOM 1525 C CA . ASP A 1 193 ? -0.493 -0.023 -16.203 1 85.69 193 ASP A CA 1
ATOM 1526 C C . ASP A 1 193 ? 0.028 0.669 -17.469 1 85.69 193 ASP A C 1
ATOM 1528 O O . ASP A 1 193 ? 1.193 0.506 -17.828 1 85.69 193 ASP A O 1
ATOM 1532 N N . ASN A 1 194 ? -0.844 1.426 -18.125 1 84.44 194 ASN A N 1
ATOM 1533 C CA . ASN A 1 194 ? -0.479 2.064 -19.375 1 84.44 194 ASN A CA 1
ATOM 1534 C C . ASN A 1 194 ? 0.093 1.058 -20.375 1 84.44 194 ASN A C 1
ATOM 1536 O O . ASN A 1 194 ? 1.188 1.253 -20.906 1 84.44 194 ASN A O 1
ATOM 1540 N N . ASN A 1 195 ? -0.508 -0.132 -20.453 1 91.38 195 ASN A N 1
ATOM 1541 C CA . ASN A 1 195 ? -0.223 -1.214 -21.391 1 91.38 195 ASN A CA 1
ATOM 1542 C C . ASN A 1 195 ? 1.113 -1.884 -21.094 1 91.38 195 ASN A C 1
ATOM 1544 O O . ASN A 1 195 ? 1.688 -2.555 -21.953 1 91.38 195 ASN A O 1
ATOM 1548 N N . LYS A 1 196 ? 1.593 -1.663 -19.906 1 94 196 LYS A N 1
ATOM 1549 C CA . LYS A 1 196 ? 2.736 -2.41 -19.391 1 94 196 LYS A CA 1
ATOM 1550 C C . LYS A 1 196 ? 2.291 -3.494 -18.406 1 94 196 LYS A C 1
ATOM 1552 O O . LYS A 1 196 ? 1.602 -3.207 -17.422 1 94 196 LYS A O 1
ATOM 1557 N N . LEU A 1 197 ? 2.691 -4.656 -18.719 1 97.06 197 LEU A N 1
ATOM 1558 C CA . LEU A 1 197 ? 2.348 -5.758 -17.828 1 97.06 197 LEU A CA 1
ATOM 1559 C C . LEU A 1 197 ? 2.977 -5.555 -16.453 1 97.06 197 LEU A C 1
ATOM 1561 O O . LEU A 1 197 ? 4.199 -5.449 -16.344 1 97.06 197 LEU A O 1
ATOM 1565 N N . SER A 1 198 ? 2.115 -5.512 -15.469 1 95.12 198 SER A N 1
ATOM 1566 C CA . SER A 1 198 ? 2.631 -5.215 -14.133 1 95.12 198 SER A CA 1
ATOM 1567 C C . SER A 1 198 ? 2.488 -6.418 -13.211 1 95.12 198 SER A C 1
ATOM 1569 O O . SER A 1 198 ? 3.346 -6.656 -12.352 1 95.12 198 SER A O 1
ATOM 1571 N N . THR A 1 199 ? 1.345 -7.168 -13.375 1 97.5 199 THR A N 1
ATOM 1572 C CA . THR A 1 199 ? 1.055 -8.234 -12.43 1 97.5 199 THR A CA 1
ATOM 1573 C C . THR A 1 199 ? 0.381 -9.414 -13.133 1 97.5 199 THR A C 1
ATOM 1575 O O . THR A 1 199 ? -0.463 -9.219 -14.008 1 97.5 199 THR A O 1
ATOM 1578 N N . ILE A 1 200 ? 0.776 -10.578 -12.766 1 98.56 200 ILE A N 1
ATOM 1579 C CA . ILE A 1 200 ? 0.071 -11.805 -13.125 1 98.56 200 ILE A CA 1
ATOM 1580 C C . ILE A 1 200 ? -0.315 -12.57 -11.867 1 98.56 200 ILE A C 1
ATOM 1582 O O . ILE A 1 200 ? 0.515 -12.773 -10.977 1 98.56 200 ILE A O 1
ATOM 1586 N N . ALA A 1 201 ? -1.55 -12.961 -11.852 1 98.81 201 ALA A N 1
ATOM 1587 C CA . ALA A 1 201 ? -2.021 -13.773 -10.727 1 98.81 201 ALA A CA 1
ATOM 1588 C C . ALA A 1 201 ? -2.561 -15.117 -11.203 1 98.81 201 ALA A C 1
ATOM 1590 O O . ALA A 1 201 ? -3.238 -15.188 -12.234 1 98.81 201 ALA A O 1
ATOM 1591 N N . LEU A 1 202 ? -2.176 -16.109 -10.484 1 98.88 202 LEU A N 1
ATOM 1592 C CA . LEU A 1 202 ? -2.684 -17.453 -10.695 1 98.88 202 LEU A CA 1
ATOM 1593 C C . LEU A 1 202 ? -3.678 -17.844 -9.602 1 98.88 202 LEU A C 1
ATOM 1595 O O . LEU A 1 202 ? -3.477 -17.516 -8.43 1 98.88 202 LEU A O 1
ATOM 1599 N N . CYS A 1 203 ? -4.711 -18.594 -10.008 1 98.81 203 CYS A N 1
ATOM 1600 C CA . CYS A 1 203 ? -5.664 -19.078 -9.016 1 98.81 203 CYS A CA 1
ATOM 1601 C C . CYS A 1 203 ? -5.324 -20.5 -8.586 1 98.81 203 CYS A C 1
ATOM 1603 O O . CYS A 1 203 ? -5.031 -21.359 -9.422 1 98.81 203 CYS A O 1
ATOM 1605 N N . ILE A 1 204 ? -5.328 -20.734 -7.25 1 98.88 204 ILE A N 1
ATOM 1606 C CA . ILE A 1 204 ? -4.871 -21.969 -6.637 1 98.88 204 ILE A CA 1
ATOM 1607 C C . ILE A 1 204 ? -5.98 -22.562 -5.766 1 98.88 204 ILE A C 1
ATOM 1609 O O . ILE A 1 204 ? -6.574 -21.844 -4.949 1 98.88 204 ILE A O 1
ATOM 1613 N N . ASP A 1 205 ? -6.191 -23.797 -5.965 1 98.25 205 ASP A N 1
ATOM 1614 C CA . ASP A 1 205 ? -7.199 -24.484 -5.172 1 98.25 205 ASP A CA 1
ATOM 1615 C C . ASP A 1 205 ? -6.809 -24.531 -3.697 1 98.25 205 ASP A C 1
ATOM 1617 O O . ASP A 1 205 ? -5.664 -24.844 -3.361 1 98.25 205 ASP A O 1
ATOM 1621 N N . LYS A 1 206 ? -7.77 -24.266 -2.889 1 96.25 206 LYS A N 1
ATOM 1622 C CA . LYS A 1 206 ? -7.543 -24.125 -1.454 1 96.25 206 LYS A CA 1
ATOM 1623 C C . LYS A 1 206 ? -7.164 -25.453 -0.818 1 96.25 206 LYS A C 1
ATOM 1625 O O . LYS A 1 206 ? -6.359 -25.5 0.115 1 96.25 206 LYS A O 1
ATOM 1630 N N . LYS A 1 207 ? -7.621 -26.594 -1.302 1 95.94 207 LYS A N 1
ATOM 1631 C CA . LYS A 1 207 ? -7.438 -27.906 -0.678 1 95.94 207 LYS A CA 1
ATOM 1632 C C . LYS A 1 207 ? -6.199 -28.609 -1.229 1 95.94 207 LYS A C 1
ATOM 1634 O O . LYS A 1 207 ? -5.43 -29.203 -0.472 1 95.94 207 LYS A O 1
ATOM 1639 N N . THR A 1 208 ? -6 -28.469 -2.529 1 97.19 208 THR A N 1
ATOM 1640 C CA . THR A 1 208 ? -4.961 -29.281 -3.156 1 97.19 208 THR A CA 1
ATOM 1641 C C . THR A 1 208 ? -3.734 -28.438 -3.475 1 97.19 208 THR A C 1
ATOM 1643 O O . THR A 1 208 ? -2.664 -28.969 -3.777 1 97.19 208 THR A O 1
ATOM 1646 N N . LEU A 1 209 ? -3.871 -27.125 -3.471 1 98.12 209 LEU A N 1
ATOM 1647 C CA . LEU A 1 209 ? -2.85 -26.172 -3.871 1 98.12 209 LEU A CA 1
ATOM 1648 C C . LEU A 1 209 ? -2.467 -26.359 -5.336 1 98.12 209 LEU A C 1
ATOM 1650 O O . LEU A 1 209 ? -1.335 -26.078 -5.727 1 98.12 209 LEU A O 1
ATOM 1654 N N . SER A 1 210 ? -3.428 -26.891 -6.066 1 98.12 210 SER A N 1
ATOM 1655 C CA . SER A 1 210 ? -3.236 -27.031 -7.508 1 98.12 210 SER A CA 1
ATOM 1656 C C . SER A 1 210 ? -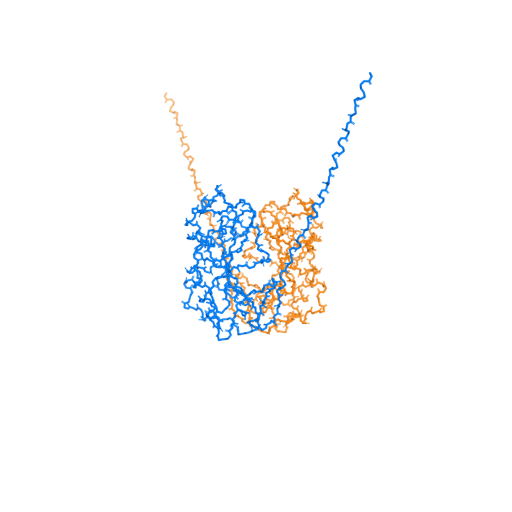3.777 -25.812 -8.25 1 98.12 210 SER A C 1
ATOM 1658 O O . SER A 1 210 ? -4.727 -25.172 -7.789 1 98.12 210 SER A O 1
ATOM 1660 N N . ILE A 1 211 ? -3.246 -25.531 -9.344 1 98.62 211 ILE A N 1
ATOM 1661 C CA . ILE A 1 211 ? -3.67 -24.406 -10.172 1 98.62 211 ILE A CA 1
ATOM 1662 C C . ILE A 1 211 ? -5.066 -24.672 -10.727 1 98.62 211 ILE A C 1
ATOM 1664 O O . ILE A 1 211 ? -5.422 -25.828 -11 1 98.62 211 ILE A O 1
ATOM 1668 N N . MET A 1 212 ? -5.875 -23.625 -10.867 1 98.62 212 MET A N 1
ATOM 1669 C CA . MET A 1 212 ? -7.203 -23.641 -11.477 1 98.62 212 MET A CA 1
ATOM 1670 C C . MET A 1 212 ? -7.418 -22.406 -12.344 1 98.62 212 MET A C 1
ATOM 1672 O O . MET A 1 212 ? -6.617 -21.469 -12.312 1 98.62 212 MET A O 1
ATOM 1676 N N . ASP A 1 213 ? -8.461 -22.484 -13.141 1 98.56 213 ASP A N 1
ATOM 1677 C CA . ASP A 1 213 ? -8.836 -21.281 -13.891 1 98.56 213 ASP A CA 1
ATOM 1678 C C . ASP A 1 213 ? -9.328 -20.188 -12.953 1 98.56 213 ASP A C 1
ATOM 1680 O O . ASP A 1 213 ? -10.172 -20.422 -12.086 1 98.56 213 ASP A O 1
ATOM 1684 N N . CYS A 1 214 ? -8.773 -19.016 -13.211 1 98.5 214 CYS A N 1
ATOM 1685 C CA . CYS A 1 214 ? -9.281 -17.891 -12.43 1 98.5 214 CYS A CA 1
ATOM 1686 C C . CYS A 1 214 ? -10.656 -17.453 -12.93 1 98.5 214 CYS A C 1
ATOM 1688 O O . CYS A 1 214 ? -10.883 -17.375 -14.141 1 98.5 214 CYS A O 1
ATOM 1690 N N . PRO A 1 215 ? -11.531 -17.219 -11.969 1 97 215 PRO A N 1
ATOM 1691 C CA . PRO A 1 215 ? -12.711 -16.453 -12.367 1 97 215 PRO A CA 1
ATOM 1692 C C . PRO A 1 215 ? -12.391 -14.984 -12.672 1 97 215 PRO A C 1
ATOM 1694 O O . PRO A 1 215 ? -11.219 -14.602 -12.703 1 97 215 PRO A O 1
ATOM 1697 N N . GLU A 1 216 ? -13.406 -14.242 -12.992 1 94.12 216 GLU A N 1
ATOM 1698 C CA . GLU A 1 216 ? -13.188 -12.797 -13.062 1 94.12 216 GLU A CA 1
ATOM 1699 C C . GLU A 1 216 ? -12.828 -12.227 -11.688 1 94.12 216 GLU A C 1
ATOM 1701 O O . GLU A 1 216 ? -13.445 -12.586 -10.68 1 94.12 216 GLU A O 1
ATOM 1706 N N . VAL A 1 217 ? -11.766 -11.508 -11.688 1 95.19 217 VAL A N 1
ATOM 1707 C CA . VAL A 1 217 ? -11.312 -10.914 -10.43 1 95.19 217 VAL A CA 1
ATOM 1708 C C . VAL A 1 217 ? -11.281 -9.391 -10.555 1 95.19 217 VAL A C 1
ATOM 1710 O O . VAL A 1 217 ? -10.578 -8.852 -11.414 1 95.19 217 VAL A O 1
ATOM 1713 N N . ASP A 1 218 ? -11.984 -8.758 -9.688 1 89.12 218 ASP A N 1
ATOM 1714 C CA . ASP A 1 218 ? -12.016 -7.297 -9.711 1 89.12 218 ASP A CA 1
ATOM 1715 C C . ASP A 1 218 ? -10.609 -6.715 -9.539 1 89.12 218 ASP A C 1
ATOM 1717 O O . ASP A 1 218 ? -9.836 -7.188 -8.703 1 89.12 218 ASP A O 1
ATOM 1721 N N . GLY A 1 219 ? -10.344 -5.758 -10.312 1 87.75 219 GLY A N 1
ATOM 1722 C CA . GLY A 1 219 ? -9.047 -5.098 -10.242 1 87.75 219 GLY A CA 1
ATOM 1723 C C . GLY A 1 219 ? -8.008 -5.727 -11.156 1 87.75 219 GLY A C 1
ATOM 1724 O O . GLY A 1 219 ? -6.91 -5.188 -11.32 1 87.75 219 GLY A O 1
ATOM 1725 N N . PHE A 1 220 ? -8.43 -6.809 -11.57 1 91.69 220 PHE A N 1
ATOM 1726 C CA . PHE A 1 220 ? -7.582 -7.469 -12.555 1 91.69 220 PHE A CA 1
ATOM 1727 C C . PHE A 1 220 ? -8.203 -7.391 -13.945 1 91.69 220 PHE A C 1
ATOM 1729 O O . PHE A 1 220 ? -9.258 -6.777 -14.125 1 91.69 220 PHE A O 1
ATOM 1736 N N . ASP A 1 221 ? -7.465 -7.863 -14.969 1 88.62 221 ASP A N 1
ATOM 1737 C CA . ASP A 1 221 ? -7.871 -7.875 -16.375 1 88.62 221 ASP A CA 1
ATOM 1738 C C . ASP A 1 221 ? -7.918 -6.461 -16.938 1 88.62 221 ASP A C 1
ATOM 1740 O O . ASP A 1 221 ? -8.914 -6.07 -17.562 1 88.62 221 ASP A O 1
ATOM 1744 N N . THR A 1 222 ? -6.953 -5.805 -16.641 1 88.81 222 THR A N 1
ATOM 1745 C CA . THR A 1 222 ? -6.785 -4.441 -17.125 1 88.81 222 THR A CA 1
ATOM 1746 C C . THR A 1 222 ? -5.867 -4.418 -18.344 1 88.81 222 THR A C 1
ATOM 1748 O O . THR A 1 222 ? -5.512 -3.346 -18.844 1 88.81 222 THR A O 1
ATOM 1751 N N . CYS A 1 223 ? -5.492 -5.602 -18.75 1 94.81 223 CYS A N 1
ATOM 1752 C CA . CYS A 1 223 ? -4.66 -5.734 -19.938 1 94.81 223 CYS A CA 1
ATOM 1753 C C . CYS A 1 223 ? -5.52 -5.961 -21.172 1 94.81 223 CYS A C 1
ATOM 1755 O O . CYS A 1 223 ? -6.375 -6.848 -21.188 1 94.81 223 CYS A O 1
ATOM 1757 N N . SER A 1 224 ? -5.324 -5.102 -22.156 1 94.44 224 SER A N 1
ATOM 1758 C CA . SER A 1 224 ? -6.047 -5.25 -23.406 1 94.44 224 SER A CA 1
ATOM 1759 C C . SER A 1 224 ? -5.164 -4.902 -24.609 1 94.44 224 SER A C 1
ATOM 1761 O O . SER A 1 224 ? -4.297 -4.027 -24.5 1 94.44 224 SER A O 1
ATOM 1763 N N . GLY A 1 225 ? -5.391 -5.652 -25.625 1 96.5 225 GLY A N 1
ATOM 1764 C CA . GLY A 1 225 ? -4.609 -5.379 -26.828 1 96.5 225 GLY A CA 1
ATOM 1765 C C . GLY A 1 225 ? -3.129 -5.645 -26.641 1 96.5 225 GLY A C 1
ATOM 1766 O O . GLY A 1 225 ? -2.74 -6.68 -26.094 1 96.5 225 GLY A O 1
ATOM 1767 N N . LYS A 1 226 ? -2.336 -4.738 -27.234 1 97.5 226 LYS A N 1
ATOM 1768 C CA . LYS A 1 226 ? -0.886 -4.91 -27.188 1 97.5 226 LYS A CA 1
ATOM 1769 C C . LYS A 1 226 ? -0.311 -4.43 -25.859 1 97.5 226 LYS A C 1
ATOM 1771 O O . LYS A 1 226 ? -0.607 -3.318 -25.422 1 97.5 226 LYS A O 1
ATOM 1776 N N . VAL A 1 227 ? 0.481 -5.328 -25.328 1 96.75 227 VAL A N 1
ATOM 1777 C CA . VAL A 1 227 ? 1.069 -5.094 -24 1 96.75 227 VAL A CA 1
ATOM 1778 C C . VAL A 1 227 ? 2.584 -5.262 -24.078 1 96.75 227 VAL A C 1
ATOM 1780 O O . VAL A 1 227 ? 3.084 -6.145 -24.781 1 96.75 227 VAL A O 1
ATOM 1783 N N . SER A 1 228 ? 3.24 -4.383 -23.328 1 96.44 228 SER A N 1
ATOM 1784 C CA . SER A 1 228 ? 4.691 -4.52 -23.25 1 96.44 228 SER A CA 1
ATOM 1785 C C . SER A 1 228 ? 5.117 -5.086 -21.891 1 96.44 228 SER A C 1
ATOM 1787 O O . SER A 1 228 ? 4.363 -5.02 -20.922 1 96.44 228 SER A O 1
ATOM 1789 N N . ILE A 1 229 ? 6.27 -5.703 -21.906 1 97.06 229 ILE A N 1
ATOM 1790 C CA . ILE A 1 229 ? 6.961 -6.145 -20.703 1 97.06 229 ILE A CA 1
ATOM 1791 C C . ILE A 1 229 ? 8.312 -5.445 -20.594 1 97.06 229 ILE A C 1
ATOM 1793 O O . ILE A 1 229 ? 9.305 -5.898 -21.188 1 97.06 229 ILE A O 1
ATOM 1797 N N . PRO A 1 230 ? 8.352 -4.383 -19.812 1 95.12 230 PRO A N 1
ATOM 1798 C CA . PRO A 1 230 ? 9.562 -3.566 -19.797 1 95.12 230 PRO A CA 1
ATOM 1799 C C . PRO A 1 230 ? 10.812 -4.367 -19.422 1 95.12 230 PRO A C 1
ATOM 1801 O O . PRO A 1 230 ? 10.75 -5.238 -18.547 1 95.12 230 PRO A O 1
ATOM 1804 N N . SER A 1 231 ? 11.93 -3.99 -20.094 1 93 231 SER A N 1
ATOM 1805 C CA . SER A 1 231 ? 13.188 -4.707 -19.891 1 93 231 SER A CA 1
ATOM 1806 C C . SER A 1 231 ? 14.219 -3.824 -19.188 1 93 231 SER A C 1
ATOM 1808 O O . SER A 1 231 ? 13.93 -2.674 -18.859 1 93 231 SER A O 1
ATOM 1810 N N . SER A 1 232 ? 15.398 -4.418 -18.828 1 79.44 232 SER A N 1
ATOM 1811 C CA . SER A 1 232 ? 16.5 -3.715 -18.172 1 79.44 232 SER A CA 1
ATOM 1812 C C . SER A 1 232 ? 17.109 -2.674 -19.109 1 79.44 232 SER A C 1
ATOM 1814 O O . SER A 1 232 ? 17.812 -1.758 -18.656 1 79.44 232 SER A O 1
ATOM 1816 N N . SER A 1 233 ? 16.953 -2.852 -20.344 1 64.62 233 SER A N 1
ATOM 1817 C CA . SER A 1 233 ? 17.625 -1.994 -21.312 1 64.62 233 SER A CA 1
ATOM 1818 C C . SER A 1 233 ? 17.266 -0.528 -21.109 1 64.62 233 SER A C 1
ATOM 1820 O O . SER A 1 233 ? 18.047 0.364 -21.422 1 64.62 233 SER A O 1
ATOM 1822 N N . ASN A 1 234 ? 16.109 -0.208 -20.703 1 51.28 234 ASN A N 1
ATOM 1823 C CA . ASN A 1 234 ? 15.742 1.195 -20.547 1 51.28 234 ASN A CA 1
ATOM 1824 C C . ASN A 1 234 ? 16.328 1.79 -19.266 1 51.28 234 ASN A C 1
ATOM 1826 O O . ASN A 1 234 ? 16.094 2.967 -18.969 1 51.28 234 ASN A O 1
ATOM 1830 N N . ARG A 1 235 ? 16.938 1.021 -18.438 1 50.88 235 ARG A N 1
ATOM 1831 C CA . ARG A 1 235 ? 17.438 1.566 -17.188 1 50.88 235 ARG A CA 1
ATOM 1832 C C . ARG A 1 235 ? 18.938 1.829 -17.266 1 50.88 235 ARG A C 1
ATOM 1834 O O . ARG A 1 235 ? 19.531 2.277 -16.281 1 50.88 235 ARG A O 1
ATOM 1841 N N . LEU A 1 236 ? 19.578 1.517 -18.406 1 38.66 236 LEU A N 1
ATOM 1842 C CA . LEU A 1 236 ? 20.938 1.99 -18.625 1 38.66 236 LEU A CA 1
ATOM 1843 C C . LEU A 1 236 ? 20.953 3.445 -19.078 1 38.66 236 LEU A C 1
ATOM 1845 O O . LEU A 1 236 ? 20.078 3.859 -19.859 1 38.66 236 LEU A O 1
ATOM 1849 N N . MET B 1 1 ? 64.312 39.438 -33.281 1 30.98 1 MET B N 1
ATOM 1850 C CA . MET B 1 1 ? 64.188 38.062 -32.75 1 30.98 1 MET B CA 1
ATOM 1851 C C . MET B 1 1 ? 63.25 38 -31.562 1 30.98 1 MET B C 1
ATOM 1853 O O . MET B 1 1 ? 63.375 37.125 -30.719 1 30.98 1 MET B O 1
ATOM 1857 N N . ASN B 1 2 ? 62.094 38.875 -31.594 1 32.5 2 ASN B N 1
ATOM 1858 C CA . ASN B 1 2 ? 61.031 39.031 -30.594 1 32.5 2 ASN B CA 1
ATOM 1859 C C . ASN B 1 2 ? 60.312 37.75 -30.297 1 32.5 2 ASN B C 1
ATOM 1861 O O . ASN B 1 2 ? 59.688 37.156 -31.188 1 32.5 2 ASN B O 1
ATOM 1865 N N . LYS B 1 3 ? 60.969 36.938 -29.328 1 29.45 3 LYS B N 1
ATOM 1866 C CA . LYS B 1 3 ? 60.5 35.688 -28.734 1 29.45 3 LYS B CA 1
ATOM 1867 C C . LYS B 1 3 ? 59.094 35.812 -28.203 1 29.45 3 LYS B C 1
ATOM 1869 O O . LYS B 1 3 ? 58.812 36.656 -27.328 1 29.45 3 LYS B O 1
ATOM 1874 N N . LEU B 1 4 ? 57.969 35.469 -28.969 1 30.84 4 LEU B N 1
ATOM 1875 C CA . LEU B 1 4 ? 56.562 35.219 -28.75 1 30.84 4 LEU B CA 1
ATOM 1876 C C . LEU B 1 4 ? 56.344 34.188 -27.625 1 30.84 4 LEU B C 1
ATOM 1878 O O . LEU B 1 4 ? 56.719 33.031 -27.75 1 30.84 4 LEU B O 1
ATOM 1882 N N . ILE B 1 5 ? 56.656 34.562 -26.344 1 32.53 5 ILE B N 1
ATOM 1883 C CA . ILE B 1 5 ? 56.406 33.656 -25.219 1 32.53 5 ILE B CA 1
ATOM 1884 C C . ILE B 1 5 ? 54.906 33.281 -25.172 1 32.53 5 ILE B C 1
ATOM 1886 O O . ILE B 1 5 ? 54.062 34.156 -25.016 1 32.53 5 ILE B O 1
ATOM 1890 N N . ILE B 1 6 ? 54.469 32.344 -26.016 1 31.84 6 ILE B N 1
ATOM 1891 C CA . ILE B 1 6 ? 53.156 31.734 -25.984 1 31.84 6 ILE B CA 1
ATOM 1892 C C . ILE B 1 6 ? 52.906 31.125 -24.609 1 31.84 6 ILE B C 1
ATOM 1894 O O . ILE B 1 6 ? 53.594 30.203 -24.203 1 31.84 6 ILE B O 1
ATOM 1898 N N . LEU B 1 7 ? 52.594 31.984 -23.609 1 31.72 7 LEU B N 1
ATOM 1899 C CA . LEU B 1 7 ? 52.188 31.422 -22.328 1 31.72 7 LEU B CA 1
ATOM 1900 C C . LEU B 1 7 ? 51 30.5 -22.5 1 31.72 7 LEU B C 1
ATOM 1902 O O . LEU B 1 7 ? 49.938 30.906 -22.984 1 31.72 7 LEU B O 1
ATOM 1906 N N . ILE B 1 8 ? 51.25 29.25 -22.781 1 34.66 8 ILE B N 1
ATOM 1907 C CA . ILE B 1 8 ? 50.25 28.172 -22.797 1 34.66 8 ILE B CA 1
ATOM 1908 C C . ILE B 1 8 ? 49.594 28.078 -21.422 1 34.66 8 ILE B C 1
ATOM 1910 O O . ILE B 1 8 ? 50.25 27.812 -20.422 1 34.66 8 ILE B O 1
ATOM 1914 N N . LEU B 1 9 ? 48.656 29.016 -21.125 1 32.88 9 LEU B N 1
ATOM 1915 C CA . LEU B 1 9 ? 47.844 28.859 -19.953 1 32.88 9 LEU B CA 1
ATOM 1916 C C . LEU B 1 9 ? 47.188 27.484 -19.906 1 32.88 9 LEU B C 1
ATOM 1918 O O . LEU B 1 9 ? 46.438 27.125 -20.812 1 32.88 9 LEU B O 1
ATOM 1922 N N . SER B 1 10 ? 47.906 26.5 -19.438 1 32.09 10 SER B N 1
ATOM 1923 C CA . SER B 1 10 ? 47.312 25.188 -19.141 1 32.09 10 SER B CA 1
ATOM 1924 C C . SER B 1 10 ? 46.094 25.328 -18.219 1 32.09 10 SER B C 1
ATOM 1926 O O . SER B 1 10 ? 46.219 25.812 -17.094 1 32.09 10 SER B O 1
ATOM 1928 N N . VAL B 1 11 ? 44.938 25.672 -18.781 1 34.81 11 VAL B N 1
ATOM 1929 C CA . VAL B 1 11 ? 43.656 25.609 -18.047 1 34.81 11 VAL B CA 1
ATOM 1930 C C . VAL B 1 11 ? 43.5 24.219 -17.422 1 34.81 11 VAL B C 1
ATOM 1932 O O . VAL B 1 11 ? 43.406 23.219 -18.141 1 34.81 11 VAL B O 1
ATOM 1935 N N . LEU B 1 12 ? 44.25 23.984 -16.344 1 33.12 12 LEU B N 1
ATOM 1936 C CA . LEU B 1 12 ? 43.938 22.781 -15.555 1 33.12 12 LEU B CA 1
ATOM 1937 C C . LEU B 1 12 ? 42.438 22.719 -15.227 1 33.12 12 LEU B C 1
ATOM 1939 O O . LEU B 1 12 ? 41.906 23.594 -14.531 1 33.12 12 LEU B O 1
ATOM 1943 N N . LEU B 1 13 ? 41.656 22.234 -16.172 1 32.69 13 LEU B N 1
ATOM 1944 C CA . LEU B 1 13 ? 40.281 21.844 -15.914 1 32.69 13 LEU B CA 1
ATOM 1945 C C . LEU B 1 13 ? 40.188 20.938 -14.703 1 32.69 13 LEU B C 1
ATOM 1947 O O . LEU B 1 13 ? 40.656 19.797 -14.734 1 32.69 13 LEU B O 1
ATOM 1951 N N . ILE B 1 14 ? 40.344 21.516 -13.523 1 34.38 14 ILE B N 1
ATOM 1952 C CA . ILE B 1 14 ? 40 20.734 -12.336 1 34.38 14 ILE B CA 1
ATOM 1953 C C . ILE B 1 14 ? 38.625 20.109 -12.508 1 34.38 14 ILE B C 1
ATOM 1955 O O . ILE B 1 14 ? 37.625 20.828 -12.648 1 34.38 14 ILE B O 1
ATOM 1959 N N . VAL B 1 15 ? 38.562 18.969 -13.219 1 32.94 15 VAL B N 1
ATOM 1960 C CA . VAL B 1 15 ? 37.375 18.125 -13.133 1 32.94 15 VAL B CA 1
ATOM 1961 C C . VAL B 1 15 ? 36.969 17.922 -11.672 1 32.94 15 VAL B C 1
ATOM 1963 O O . VAL B 1 15 ? 37.688 17.266 -10.914 1 32.94 15 VAL B O 1
ATOM 1966 N N . LEU B 1 16 ? 36.5 19.016 -11.039 1 32.12 16 LEU B N 1
ATOM 1967 C CA . LEU B 1 16 ? 35.812 18.734 -9.789 1 32.12 16 LEU B CA 1
ATOM 1968 C C . LEU B 1 16 ? 34.875 17.531 -9.953 1 32.12 16 LEU B C 1
ATOM 1970 O O . LEU B 1 16 ? 33.938 17.562 -10.758 1 32.12 16 LEU B O 1
ATOM 1974 N N . SER B 1 17 ? 35.5 16.375 -9.938 1 29.95 17 SER B N 1
ATOM 1975 C CA . SER B 1 17 ? 34.594 15.234 -9.711 1 29.95 17 SER B CA 1
ATOM 1976 C C . SER B 1 17 ? 33.625 15.5 -8.562 1 29.95 17 SER B C 1
ATOM 1978 O O . SER B 1 17 ? 34.031 15.547 -7.398 1 29.95 17 SER B O 1
ATOM 1980 N N . VAL B 1 18 ? 32.656 16.359 -8.812 1 33.88 18 VAL B N 1
ATOM 1981 C CA . VAL B 1 18 ? 31.516 16.25 -7.898 1 33.88 18 VAL B CA 1
ATOM 1982 C C . VAL B 1 18 ? 31.203 14.773 -7.633 1 33.88 18 VAL B C 1
ATOM 1984 O O . VAL B 1 18 ? 30.828 14.031 -8.547 1 33.88 18 VAL B O 1
ATOM 1987 N N . ASN B 1 19 ? 32.062 14.172 -6.84 1 31.81 19 ASN B N 1
ATOM 1988 C CA . ASN B 1 19 ? 31.547 12.953 -6.227 1 31.81 19 ASN B CA 1
ATOM 1989 C C . ASN B 1 19 ? 30.094 13.125 -5.777 1 31.81 19 ASN B C 1
ATOM 1991 O O . ASN B 1 19 ? 29.812 13.867 -4.84 1 31.81 19 ASN B O 1
ATOM 1995 N N . SER B 1 20 ? 29.234 13.266 -6.809 1 28.47 20 SER B N 1
ATOM 1996 C CA . SER B 1 20 ? 27.828 13.125 -6.414 1 28.47 20 SER B CA 1
ATOM 1997 C C . SER B 1 20 ? 27.656 12.031 -5.367 1 28.47 20 SER B C 1
ATOM 1999 O O . SER B 1 20 ? 27.875 10.852 -5.652 1 28.47 20 SER B O 1
ATOM 2001 N N . ASN B 1 21 ? 28.094 12.367 -4.141 1 29.59 21 ASN B N 1
ATOM 2002 C CA . ASN B 1 21 ? 27.578 11.555 -3.049 1 29.59 21 ASN B CA 1
ATOM 2003 C C . ASN B 1 21 ? 26.125 11.164 -3.291 1 29.59 21 ASN B C 1
ATOM 2005 O O . ASN B 1 21 ? 25.234 12.016 -3.252 1 29.59 21 ASN B O 1
ATOM 2009 N N . GLU B 1 22 ? 25.906 10.312 -4.234 1 28.22 22 GLU B N 1
ATOM 2010 C CA . GLU B 1 22 ? 24.625 9.625 -4.344 1 28.22 22 GLU B CA 1
ATOM 2011 C C . GLU B 1 22 ? 24.078 9.25 -2.967 1 28.22 22 GLU B C 1
ATOM 2013 O O . GLU B 1 22 ? 24.672 8.422 -2.266 1 28.22 22 GLU B O 1
ATOM 2018 N N . THR B 1 23 ? 23.703 10.25 -2.252 1 27 23 THR B N 1
ATOM 2019 C CA . THR B 1 23 ? 23 9.961 -1.005 1 27 23 THR B CA 1
ATOM 2020 C C . THR B 1 23 ? 22.031 8.797 -1.185 1 27 23 THR B C 1
ATOM 2022 O O . THR B 1 23 ? 21.141 8.844 -2.043 1 27 23 THR B O 1
ATOM 2025 N N . ARG B 1 24 ? 22.5 7.59 -0.944 1 28.72 24 ARG B N 1
ATOM 2026 C CA . ARG B 1 24 ? 21.766 6.344 -0.77 1 28.72 24 ARG B CA 1
ATOM 2027 C C . ARG B 1 24 ? 20.5 6.566 0.064 1 28.72 24 ARG B C 1
ATOM 2029 O O . ARG B 1 24 ? 20.578 7.055 1.192 1 28.72 24 ARG B O 1
ATOM 2036 N N . TRP B 1 25 ? 19.453 6.863 -0.551 1 29.33 25 TRP B N 1
ATOM 2037 C CA . TRP B 1 25 ? 18.172 6.91 0.149 1 29.33 25 TRP B CA 1
ATOM 2038 C C . TRP B 1 25 ? 18.062 5.773 1.16 1 29.33 25 TRP B C 1
ATOM 2040 O O . TRP B 1 25 ? 18.078 4.598 0.787 1 29.33 25 TRP B O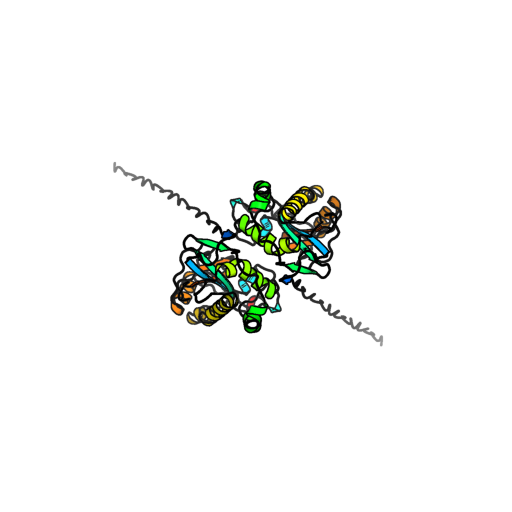 1
ATOM 2050 N N . ASP B 1 26 ? 18.625 5.93 2.301 1 30.53 26 ASP B N 1
ATOM 2051 C CA . ASP B 1 26 ? 18.516 5.039 3.451 1 30.53 26 ASP B CA 1
ATOM 2052 C C . ASP B 1 26 ? 17.047 4.727 3.764 1 30.53 26 ASP B C 1
ATOM 2054 O O . ASP B 1 26 ? 16.234 5.637 3.969 1 30.53 26 ASP B O 1
ATOM 2058 N N . SER B 1 27 ? 16.438 3.707 3.172 1 36.19 27 SER B N 1
ATOM 2059 C CA . SER B 1 27 ? 15.141 3.113 3.473 1 36.19 27 SER B CA 1
ATOM 2060 C C . SER B 1 27 ? 14.883 3.08 4.977 1 36.19 27 SER B C 1
ATOM 2062 O O . SER B 1 27 ? 15.734 2.635 5.746 1 36.19 27 SER B O 1
ATOM 2064 N N . SER B 1 28 ? 14.289 4.027 5.496 1 41.88 28 SER B N 1
ATOM 2065 C CA . SER B 1 28 ? 13.828 4.023 6.879 1 41.88 28 SER B CA 1
ATOM 2066 C C . SER B 1 28 ? 13.32 2.645 7.289 1 41.88 28 SER B C 1
ATOM 2068 O O . SER B 1 28 ? 12.617 1.98 6.523 1 41.88 28 SER B O 1
ATOM 2070 N N . SER B 1 29 ? 14.086 1.827 8.023 1 47 29 SER B N 1
ATOM 2071 C CA . SER B 1 29 ? 13.844 0.481 8.539 1 47 29 SER B CA 1
ATOM 2072 C C . SER B 1 29 ? 12.695 0.469 9.539 1 47 29 SER B C 1
ATOM 2074 O O . SER B 1 29 ? 12.719 1.21 10.523 1 47 29 SER B O 1
ATOM 2076 N N . GLY B 1 30 ? 11.508 0.189 9.203 1 46.91 30 GLY B N 1
ATOM 2077 C CA . GLY B 1 30 ? 10.469 -0.116 10.172 1 46.91 30 GLY B CA 1
ATOM 2078 C C . GLY B 1 30 ? 10.727 -1.397 10.938 1 46.91 30 GLY B C 1
ATOM 2079 O O . GLY B 1 30 ? 11.383 -2.307 10.438 1 46.91 30 GLY B O 1
ATOM 2080 N N . SER B 1 31 ? 10.773 -1.297 12.297 1 51.25 31 SER B N 1
ATOM 2081 C CA . SER B 1 31 ? 10.898 -2.486 13.133 1 51.25 31 SER B CA 1
ATOM 2082 C C . SER B 1 31 ? 9.531 -3.018 13.555 1 51.25 31 SER B C 1
ATOM 2084 O O . SER B 1 31 ? 8.688 -2.262 14.039 1 51.25 31 SER B O 1
ATOM 2086 N N . SER B 1 32 ? 9.188 -4.277 13.141 1 57.66 32 SER B N 1
ATOM 2087 C CA . SER B 1 32 ? 7.961 -4.965 13.539 1 57.66 32 SER B CA 1
ATOM 2088 C C . SER B 1 32 ? 8.086 -5.539 14.945 1 57.66 32 SER B C 1
ATOM 2090 O O . SER B 1 32 ? 9.188 -5.867 15.391 1 57.66 32 SER B O 1
ATOM 2092 N N . ASP B 1 33 ? 6.922 -5.508 15.75 1 56.59 33 ASP B N 1
ATOM 2093 C CA . ASP B 1 33 ? 6.723 -6.227 17 1 56.59 33 ASP B CA 1
ATOM 2094 C C . ASP B 1 33 ? 7.352 -5.477 18.172 1 56.59 33 ASP B C 1
ATOM 2096 O O . ASP B 1 33 ? 8.086 -6.059 18.969 1 56.59 33 ASP B O 1
ATOM 2100 N N . THR B 1 34 ? 7.129 -4.141 18.047 1 71.06 34 THR B N 1
ATOM 2101 C CA . THR B 1 34 ? 7.68 -3.32 19.125 1 71.06 34 THR B CA 1
ATOM 2102 C C . THR B 1 34 ? 6.57 -2.797 20.031 1 71.06 34 THR B C 1
ATOM 2104 O O . THR B 1 34 ? 5.387 -2.941 19.719 1 71.06 34 THR B O 1
ATOM 2107 N N . THR B 1 35 ? 6.918 -2.477 21.25 1 79.88 35 THR B N 1
ATOM 2108 C CA . THR B 1 35 ? 6.062 -1.842 22.25 1 79.88 35 THR B CA 1
ATOM 2109 C C . THR B 1 35 ? 5.594 -0.472 21.766 1 79.88 35 THR B C 1
ATOM 2111 O O . THR B 1 35 ? 6.387 0.314 21.25 1 79.88 35 THR B O 1
ATOM 2114 N N . PRO B 1 36 ? 4.277 -0.343 21.859 1 89.06 36 PRO B N 1
ATOM 2115 C CA . PRO B 1 36 ? 3.764 0.976 21.484 1 89.06 36 PRO B CA 1
ATOM 2116 C C . PRO B 1 36 ? 4.414 2.111 22.266 1 89.06 36 PRO B C 1
ATOM 2118 O O . PRO B 1 36 ? 4.887 1.898 23.391 1 89.06 36 PRO B O 1
ATOM 2121 N N . GLY B 1 37 ? 4.441 3.211 21.672 1 92.44 37 GLY B N 1
ATOM 2122 C CA . GLY B 1 37 ? 4.754 4.426 22.406 1 92.44 37 GLY B CA 1
ATOM 2123 C C . GLY B 1 37 ? 6.207 4.844 22.281 1 92.44 37 GLY B C 1
ATOM 2124 O O . GLY B 1 37 ? 6.582 5.941 22.703 1 92.44 37 GLY B O 1
ATOM 2125 N N . ASP B 1 38 ? 7.027 3.982 21.719 1 92.75 38 ASP B N 1
ATOM 2126 C CA . ASP B 1 38 ? 8.445 4.312 21.594 1 92.75 38 ASP B CA 1
ATOM 2127 C C . ASP B 1 38 ? 8.75 4.945 20.234 1 92.75 38 ASP B C 1
ATOM 2129 O O . ASP B 1 38 ? 9.102 4.246 19.281 1 92.75 38 ASP B O 1
ATOM 2133 N N . PHE B 1 39 ? 8.664 6.266 20.188 1 96.94 39 PHE B N 1
ATOM 2134 C CA . PHE B 1 39 ? 8.922 7.086 19 1 96.94 39 PHE B CA 1
ATOM 2135 C C . PHE B 1 39 ? 9.125 8.547 19.391 1 96.94 39 PHE B C 1
ATOM 2137 O O . PHE B 1 39 ? 8.906 8.922 20.547 1 96.94 39 PHE B O 1
ATOM 2144 N N . ASP B 1 40 ? 9.477 9.43 18.438 1 97.62 40 ASP B N 1
ATOM 2145 C CA . ASP B 1 40 ? 9.898 10.789 18.781 1 97.62 40 ASP B CA 1
ATOM 2146 C C . ASP B 1 40 ? 8.797 11.797 18.469 1 97.62 40 ASP B C 1
ATOM 2148 O O . ASP B 1 40 ? 8.586 12.758 19.219 1 97.62 40 ASP B O 1
ATOM 2152 N N . TYR B 1 41 ? 8.125 11.656 17.359 1 98.25 41 TYR B N 1
ATOM 2153 C CA . TYR B 1 41 ? 7.121 12.617 16.922 1 98.25 41 TYR B CA 1
ATOM 2154 C C . TYR B 1 41 ? 6.129 11.969 15.969 1 98.25 41 TYR B C 1
ATOM 2156 O O . TYR B 1 41 ? 6.344 10.844 15.508 1 98.25 41 TYR B O 1
ATOM 2164 N N . TYR B 1 42 ? 4.98 12.609 15.734 1 98.62 42 TYR B N 1
ATOM 2165 C CA . TYR B 1 42 ? 4.02 12.156 14.734 1 98.62 42 TYR B CA 1
ATOM 2166 C C . TYR B 1 42 ? 4.277 12.82 13.391 1 98.62 42 TYR B C 1
ATOM 2168 O O . TYR B 1 42 ? 4.582 14.016 13.328 1 98.62 42 TYR B O 1
ATOM 2176 N N . LEU B 1 43 ? 4.219 12.07 12.406 1 98.81 43 LEU B N 1
ATOM 2177 C CA . LEU B 1 43 ? 4.156 12.555 11.031 1 98.81 43 LEU B CA 1
ATOM 2178 C C . LEU B 1 43 ? 2.723 12.531 10.508 1 98.81 43 LEU B C 1
ATOM 2180 O O . LEU B 1 43 ? 2.154 11.453 10.297 1 98.81 43 LEU B O 1
ATOM 2184 N N . PHE B 1 44 ? 2.135 13.703 10.352 1 98.88 44 PHE B N 1
ATOM 2185 C CA . PHE B 1 44 ? 0.769 13.82 9.859 1 98.88 44 PHE B CA 1
ATOM 2186 C C . PHE B 1 44 ? 0.755 13.984 8.344 1 98.88 44 PHE B C 1
ATOM 2188 O O . PHE B 1 44 ? 1.103 15.047 7.828 1 98.88 44 PHE B O 1
ATOM 2195 N N . VAL B 1 45 ? 0.291 12.953 7.656 1 98.75 45 VAL B N 1
ATOM 2196 C CA . VAL B 1 45 ? 0.495 12.836 6.219 1 98.75 45 VAL B CA 1
ATOM 2197 C C . VAL B 1 45 ? -0.821 13.094 5.488 1 98.75 45 VAL B C 1
ATOM 2199 O O . VAL B 1 45 ? -1.828 12.438 5.766 1 98.75 45 VAL B O 1
ATOM 2202 N N . GLN B 1 46 ? -0.771 14.047 4.574 1 98.69 46 GLN B N 1
ATOM 2203 C CA . GLN B 1 46 ? -1.906 14.367 3.713 1 98.69 46 GLN B CA 1
ATOM 2204 C C . GLN B 1 46 ? -1.546 14.195 2.24 1 98.69 46 GLN B C 1
ATOM 2206 O O . GLN B 1 46 ? -0.419 14.484 1.833 1 98.69 46 GLN B O 1
ATOM 2211 N N . GLN B 1 47 ? -2.508 13.727 1.48 1 97.56 47 GLN B N 1
ATOM 2212 C CA . GLN B 1 47 ? -2.238 13.438 0.075 1 97.56 47 GLN B CA 1
ATOM 2213 C C . GLN B 1 47 ? -3.154 14.25 -0.836 1 97.56 47 GLN B C 1
ATOM 2215 O O . GLN B 1 47 ? -4.324 14.469 -0.514 1 97.56 47 GLN B O 1
ATOM 2220 N N . TRP B 1 48 ? -2.6 14.695 -1.908 1 97.56 48 TRP B N 1
ATOM 2221 C CA . TRP B 1 48 ? -3.365 15.383 -2.941 1 97.56 48 TRP B CA 1
ATOM 2222 C C . TRP B 1 48 ? -4.02 14.391 -3.891 1 97.56 48 TRP B C 1
ATOM 2224 O O . TRP B 1 48 ? -3.328 13.672 -4.617 1 97.56 48 TRP B O 1
ATOM 2234 N N . ILE B 1 49 ? -5.324 14.398 -3.99 1 96.19 49 ILE B N 1
ATOM 2235 C CA . ILE B 1 49 ? -6.094 13.32 -4.605 1 96.19 49 ILE B CA 1
ATOM 2236 C C . ILE B 1 49 ? -5.715 13.195 -6.082 1 96.19 49 ILE B C 1
ATOM 2238 O O . ILE B 1 49 ? -5.449 12.094 -6.57 1 96.19 49 ILE B O 1
ATOM 2242 N N . TYR B 1 50 ? -5.516 14.273 -6.75 1 93.94 50 TYR B N 1
ATOM 2243 C CA . TYR B 1 50 ? -5.352 14.188 -8.195 1 93.94 50 TYR B CA 1
ATOM 2244 C C . TYR B 1 50 ? -3.949 13.719 -8.562 1 93.94 50 TYR B C 1
ATOM 2246 O O . TYR B 1 50 ? -3.75 13.07 -9.594 1 93.94 50 TYR B O 1
ATOM 2254 N N . SER B 1 51 ? -3.006 14.055 -7.762 1 92.44 51 SER B N 1
ATOM 2255 C CA . SER B 1 51 ? -1.678 13.492 -7.988 1 92.44 51 SER B CA 1
ATOM 2256 C C . SER B 1 51 ? -1.665 11.984 -7.75 1 92.44 51 SER B C 1
ATOM 2258 O O . SER B 1 51 ? -1.133 11.227 -8.562 1 92.44 51 SER B O 1
ATOM 2260 N N . TYR B 1 52 ? -2.295 11.562 -6.711 1 89.19 52 TYR B N 1
ATOM 2261 C CA . TYR B 1 52 ? -2.357 10.148 -6.379 1 89.19 52 TYR B CA 1
ATOM 2262 C C . TYR B 1 52 ? -3.092 9.367 -7.465 1 89.19 52 TYR B C 1
ATOM 2264 O O . TYR B 1 52 ? -2.623 8.312 -7.902 1 89.19 52 TYR B O 1
ATOM 2272 N N . CYS B 1 53 ? -4.16 9.891 -7.922 1 88.19 53 CYS B N 1
ATOM 2273 C CA . CYS B 1 53 ? -5.016 9.172 -8.859 1 88.19 53 CYS B CA 1
ATOM 2274 C C . CYS B 1 53 ? -4.449 9.242 -10.273 1 88.19 53 CYS B C 1
ATOM 2276 O O . CYS B 1 53 ? -4.902 8.523 -11.164 1 88.19 53 CYS B O 1
ATOM 2278 N N . SER B 1 54 ? -3.486 10.094 -10.461 1 82.31 54 SER B N 1
ATOM 2279 C CA . SER B 1 54 ? -2.803 10.102 -11.75 1 82.31 54 SER B CA 1
ATOM 2280 C C . SER B 1 54 ? -1.835 8.93 -11.875 1 82.31 54 SER B C 1
ATOM 2282 O O . SER B 1 54 ? -1.441 8.555 -12.977 1 82.31 54 SER B O 1
ATOM 2284 N N . GLU B 1 55 ? -1.519 8.398 -10.703 1 74.62 55 GLU B N 1
ATOM 2285 C CA . GLU B 1 55 ? -0.516 7.34 -10.688 1 74.62 55 GLU B CA 1
ATOM 2286 C C . GLU B 1 55 ? -1.13 6.008 -10.258 1 74.62 55 GLU B C 1
ATOM 2288 O O . GLU B 1 55 ? -0.453 4.977 -10.258 1 74.62 55 GLU B O 1
ATOM 2293 N N . SER B 1 56 ? -2.402 6.094 -9.891 1 76.19 56 SER B N 1
ATOM 2294 C CA . SER B 1 56 ? -3.129 4.918 -9.422 1 76.19 56 SER B CA 1
ATOM 2295 C C . SER B 1 56 ? -4.547 4.883 -9.984 1 76.19 56 SER B C 1
ATOM 2297 O O . SER B 1 56 ? -5.121 5.926 -10.297 1 76.19 56 SER B O 1
ATOM 2299 N N . LYS B 1 57 ? -5.016 3.668 -10.125 1 76.06 57 LYS B N 1
ATOM 2300 C CA . LYS B 1 57 ? -6.426 3.549 -10.484 1 76.06 57 LYS B CA 1
ATOM 2301 C C . LYS B 1 57 ? -7.328 3.824 -9.289 1 76.06 57 LYS B C 1
ATOM 2303 O O . LYS B 1 57 ? -7.457 2.982 -8.398 1 76.06 57 LYS B O 1
ATOM 2308 N N . CYS B 1 58 ? -7.969 4.992 -9.336 1 87.88 58 CYS B N 1
ATOM 2309 C CA . CYS B 1 58 ? -8.789 5.41 -8.203 1 87.88 58 CYS B CA 1
ATOM 2310 C C . CYS B 1 58 ? -10.266 5.133 -8.469 1 87.88 58 CYS B C 1
ATOM 2312 O O . CYS B 1 58 ? -10.664 4.934 -9.617 1 87.88 58 CYS B O 1
ATOM 2314 N N . ILE B 1 59 ? -11.008 5.039 -7.352 1 87.81 59 ILE B N 1
ATOM 2315 C CA . ILE B 1 59 ? -12.461 4.988 -7.41 1 87.81 59 ILE B CA 1
ATOM 2316 C C . ILE B 1 59 ? -13.008 6.355 -7.809 1 87.81 59 ILE B C 1
ATOM 2318 O O . ILE B 1 59 ? -12.836 7.336 -7.082 1 87.81 59 ILE B O 1
ATOM 2322 N N . GLU B 1 60 ? -13.656 6.41 -8.875 1 86.94 60 GLU B N 1
ATOM 2323 C CA . GLU B 1 60 ? -14 7.664 -9.539 1 86.94 60 GLU B CA 1
ATOM 2324 C C . GLU B 1 60 ? -14.836 8.562 -8.641 1 86.94 60 GLU B C 1
ATOM 2326 O O . GLU B 1 60 ? -14.586 9.758 -8.539 1 86.94 60 GLU B O 1
ATOM 2331 N N . ASN B 1 61 ? -15.773 8.023 -7.973 1 91.12 61 ASN B N 1
ATOM 2332 C CA . ASN B 1 61 ? -16.703 8.859 -7.207 1 91.12 61 ASN B CA 1
ATOM 2333 C C . ASN B 1 61 ? -16.047 9.375 -5.922 1 91.12 61 ASN B C 1
ATOM 2335 O O . ASN B 1 61 ? -16.672 10.141 -5.176 1 91.12 61 ASN B O 1
ATOM 2339 N N . LYS B 1 62 ? -14.805 9.031 -5.738 1 93.69 62 LYS B N 1
ATOM 2340 C CA . LYS B 1 62 ? -14.094 9.5 -4.555 1 93.69 62 LYS B CA 1
ATOM 2341 C C . LYS B 1 62 ? -13.148 10.641 -4.902 1 93.69 62 LYS B C 1
ATOM 2343 O O . LYS B 1 62 ? -12.602 11.305 -4.012 1 93.69 62 LYS B O 1
ATOM 2348 N N . GLU B 1 63 ? -13.023 10.844 -6.18 1 92.81 63 GLU B N 1
ATOM 2349 C CA . GLU B 1 63 ? -12.086 11.875 -6.617 1 92.81 63 GLU B CA 1
ATOM 2350 C C . GLU B 1 63 ? -12.695 13.266 -6.488 1 92.81 63 GLU B C 1
ATOM 2352 O O . GLU B 1 63 ? -13.844 13.484 -6.879 1 92.81 63 GLU B O 1
ATOM 2357 N N . ARG B 1 64 ? -11.922 14.141 -5.91 1 93.5 64 ARG B N 1
ATOM 2358 C CA . ARG B 1 64 ? -12.266 15.555 -5.789 1 93.5 64 ARG B CA 1
ATOM 2359 C C . ARG B 1 64 ? -11.016 16.391 -5.562 1 93.5 64 ARG B C 1
ATOM 2361 O O . ARG B 1 64 ? -9.938 15.867 -5.273 1 93.5 64 ARG B O 1
ATOM 2368 N N . GLU B 1 65 ? -11.164 17.609 -5.746 1 94 65 GLU B N 1
ATOM 2369 C CA . GLU B 1 65 ? -10.039 18.531 -5.578 1 94 65 GLU B CA 1
ATOM 2370 C C . GLU B 1 65 ? -9.797 18.844 -4.102 1 94 65 GLU B C 1
ATOM 2372 O O . GLU B 1 65 ? -10.328 19.828 -3.576 1 94 65 GLU B O 1
ATOM 2377 N N . ALA B 1 66 ? -8.953 17.984 -3.486 1 96.06 66 ALA B N 1
ATOM 2378 C CA . ALA B 1 66 ? -8.727 18.141 -2.051 1 96.06 66 ALA B CA 1
ATOM 2379 C C . ALA B 1 66 ? -7.477 17.391 -1.607 1 96.06 66 ALA B C 1
ATOM 2381 O O . ALA B 1 66 ? -7.07 16.422 -2.24 1 96.06 66 ALA B O 1
ATOM 2382 N N . PHE B 1 67 ? -6.875 17.953 -0.507 1 98 67 PHE B N 1
ATOM 2383 C CA . PHE B 1 67 ? -6.035 17.109 0.325 1 98 67 PHE B CA 1
ATOM 2384 C C . PHE B 1 67 ? -6.883 16.219 1.224 1 98 67 PHE B C 1
ATOM 2386 O O . PHE B 1 67 ? -7.898 16.656 1.767 1 98 67 PHE B O 1
ATOM 2393 N N . THR B 1 68 ? -6.48 14.977 1.369 1 98.44 68 THR B N 1
ATOM 2394 C CA . THR B 1 68 ? -7.09 14.086 2.348 1 98.44 68 THR B CA 1
ATOM 2395 C C . THR B 1 68 ? -6.027 13.469 3.258 1 98.44 68 THR B C 1
ATOM 2397 O O . THR B 1 68 ? -4.84 13.484 2.93 1 98.44 68 THR B O 1
ATOM 2400 N N . ILE B 1 69 ? -6.453 12.961 4.387 1 98.75 69 ILE B N 1
AT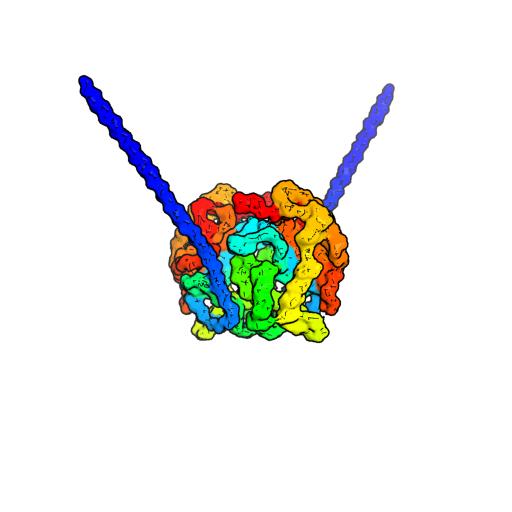OM 2401 C CA . ILE B 1 69 ? -5.547 12.336 5.344 1 98.75 69 ILE B CA 1
ATOM 2402 C C . ILE B 1 69 ? -5.09 10.984 4.82 1 98.75 69 ILE B C 1
ATOM 2404 O O . ILE B 1 69 ? -5.914 10.148 4.43 1 98.75 69 ILE B O 1
ATOM 2408 N N . HIS B 1 70 ? -3.859 10.789 4.699 1 98 70 HIS B N 1
ATOM 2409 C CA . HIS B 1 70 ? -3.332 9.445 4.504 1 98 70 HIS B CA 1
ATOM 2410 C C . HIS B 1 70 ? -3.156 8.719 5.836 1 98 70 HIS B C 1
ATOM 2412 O O . HIS B 1 70 ? -3.6 7.582 5.992 1 98 70 HIS B O 1
ATOM 2418 N N . GLY B 1 71 ? -2.457 9.57 6.773 1 98.56 71 GLY B N 1
ATOM 2419 C CA . GLY B 1 71 ? -2.289 8.922 8.062 1 98.56 71 GLY B CA 1
ATOM 2420 C C . GLY B 1 71 ? -1.574 9.797 9.078 1 98.56 71 GLY B C 1
ATOM 2421 O O . GLY B 1 71 ? -1.162 10.914 8.766 1 98.56 71 GLY B O 1
ATOM 2422 N N . LEU B 1 72 ? -1.541 9.281 10.336 1 98.81 72 LEU B N 1
ATOM 2423 C CA . LEU B 1 72 ? -0.788 9.812 11.461 1 98.81 72 LEU B CA 1
ATOM 2424 C C . LEU B 1 72 ? 0.23 8.797 11.969 1 98.81 72 LEU B C 1
ATOM 2426 O O . LEU B 1 72 ? -0.132 7.84 12.656 1 98.81 72 LEU B O 1
ATOM 2430 N N . TRP B 1 73 ? 1.51 9.117 11.672 1 98.5 73 TRP B N 1
ATOM 2431 C CA . TRP B 1 73 ? 2.516 8.062 11.781 1 98.5 73 TRP B CA 1
ATOM 2432 C C . TRP B 1 73 ? 3.527 8.391 12.875 1 98.5 73 TRP B C 1
ATOM 2434 O O . TRP B 1 73 ? 4.121 9.469 12.875 1 98.5 73 TRP B O 1
ATOM 2444 N N . PRO B 1 74 ? 3.762 7.414 13.844 1 98.06 74 PRO B N 1
ATOM 2445 C CA . PRO B 1 74 ? 4.898 7.594 14.75 1 98.06 74 PRO B CA 1
ATOM 2446 C C . PRO B 1 74 ? 6.246 7.473 14.039 1 98.06 74 PRO B C 1
ATOM 2448 O O . PRO B 1 74 ? 6.445 6.551 13.242 1 98.06 74 PRO B O 1
ATOM 2451 N N . ASN B 1 75 ? 7.113 8.445 14.273 1 97.19 75 ASN B N 1
ATOM 2452 C CA . ASN B 1 75 ? 8.406 8.508 13.594 1 97.19 75 ASN B CA 1
ATOM 2453 C C . ASN B 1 75 ? 9.531 8.867 14.562 1 97.19 75 ASN B C 1
ATOM 2455 O O . ASN B 1 75 ? 9.289 9.5 15.586 1 97.19 75 ASN B O 1
ATOM 2459 N N . ASP B 1 76 ? 10.688 8.406 14.188 1 96.25 76 ASP B N 1
ATOM 2460 C CA . ASP B 1 76 ? 11.883 8.742 14.961 1 96.25 76 ASP B CA 1
ATOM 2461 C C . ASP B 1 76 ? 12.773 9.719 14.195 1 96.25 76 ASP B C 1
ATOM 2463 O O . ASP B 1 76 ? 12.773 9.734 12.961 1 96.25 76 ASP B O 1
ATOM 2467 N N . ARG B 1 77 ? 13.555 10.414 14.906 1 95.75 77 ARG B N 1
ATOM 2468 C CA . ARG B 1 77 ? 14.43 11.422 14.312 1 95.75 77 ARG B CA 1
ATOM 2469 C C . ARG B 1 77 ? 15.531 10.766 13.484 1 95.75 77 ARG B C 1
ATOM 2471 O O . ARG B 1 77 ? 16.094 11.391 12.586 1 95.75 77 ARG B O 1
ATOM 2478 N N . ASN B 1 78 ? 15.844 9.531 13.75 1 93.75 78 ASN B N 1
ATOM 2479 C CA . ASN B 1 78 ? 16.875 8.82 12.992 1 93.75 78 ASN B CA 1
ATOM 2480 C C . ASN B 1 78 ? 16.297 8.18 11.734 1 93.75 78 ASN B C 1
ATOM 2482 O O . ASN B 1 78 ? 16.922 7.301 11.141 1 93.75 78 ASN B O 1
ATOM 2486 N N . ASN B 1 79 ? 15.062 8.516 11.43 1 91.5 79 ASN B N 1
ATOM 2487 C CA . ASN B 1 79 ? 14.352 8.109 10.219 1 91.5 79 ASN B CA 1
ATOM 2488 C C . ASN B 1 79 ? 13.836 6.676 10.32 1 91.5 79 ASN B C 1
ATOM 2490 O O . ASN B 1 79 ? 13.32 6.125 9.352 1 91.5 79 ASN B O 1
ATOM 2494 N N . SER B 1 80 ? 13.992 6.113 11.484 1 91.38 80 SER B N 1
ATOM 2495 C CA . SER B 1 80 ? 13.273 4.867 11.719 1 91.38 80 SER B CA 1
ATOM 2496 C C . SER B 1 80 ? 11.859 5.133 12.211 1 91.38 80 SER B C 1
ATOM 2498 O O . SER B 1 80 ? 11.492 6.273 12.5 1 91.38 80 SER B O 1
ATOM 2500 N N . TYR B 1 81 ? 11.008 4.078 12.18 1 93.75 81 TYR B N 1
ATOM 2501 C CA . TYR B 1 81 ? 9.664 4.168 12.727 1 93.75 81 TYR B CA 1
ATOM 2502 C C . TYR B 1 81 ? 9.164 2.803 13.188 1 93.75 81 TYR B C 1
ATOM 2504 O O . TYR B 1 81 ? 9.508 1.778 12.586 1 93.75 81 TYR B O 1
ATOM 2512 N N . PRO B 1 82 ? 8.391 2.807 14.258 1 94.44 82 PRO B N 1
ATOM 2513 C CA . PRO B 1 82 ? 7.766 1.549 14.672 1 94.44 82 PRO B CA 1
ATOM 2514 C C . PRO B 1 82 ? 6.555 1.18 13.812 1 94.44 82 PRO B C 1
ATOM 2516 O O . PRO B 1 82 ? 5.867 2.064 13.305 1 94.44 82 PRO B O 1
ATOM 2519 N N . ALA B 1 83 ? 6.348 -0.048 13.633 1 93.5 83 ALA B N 1
ATOM 2520 C CA . ALA B 1 83 ? 5.199 -0.528 12.867 1 93.5 83 ALA B CA 1
ATOM 2521 C C . ALA B 1 83 ? 4.668 -1.841 13.43 1 93.5 83 ALA B C 1
ATOM 2523 O O . ALA B 1 83 ? 5.434 -2.643 13.977 1 93.5 83 ALA B O 1
ATOM 2524 N N . PHE B 1 84 ? 3.393 -1.945 13.328 1 90.75 84 PHE B N 1
ATOM 2525 C CA . PHE B 1 84 ? 2.713 -3.182 13.703 1 90.75 84 PHE B CA 1
ATOM 2526 C C . PHE B 1 84 ? 3.027 -3.559 15.148 1 90.75 84 PHE B C 1
ATOM 2528 O O . PHE B 1 84 ? 3.43 -4.691 15.422 1 90.75 84 PHE B O 1
ATOM 2535 N N . CYS B 1 85 ? 2.869 -2.664 16.016 1 91.25 85 CYS B N 1
ATOM 2536 C CA . CYS B 1 85 ? 3.104 -2.893 17.438 1 91.25 85 CYS B CA 1
ATOM 2537 C C . CYS B 1 85 ? 2.031 -3.801 18.031 1 91.25 85 CYS B C 1
ATOM 2539 O O . CYS B 1 85 ? 0.96 -3.967 17.453 1 91.25 85 CYS B O 1
ATOM 2541 N N . THR B 1 86 ? 2.445 -4.355 19.156 1 84.12 86 THR B N 1
ATOM 2542 C CA . THR B 1 86 ? 1.503 -5.215 19.859 1 84.12 86 THR B CA 1
ATOM 2543 C C . THR B 1 86 ? 0.41 -4.387 20.531 1 84.12 86 THR B C 1
ATOM 2545 O O . THR B 1 86 ? 0.636 -3.23 20.891 1 84.12 86 THR B O 1
ATOM 2548 N N . GLY B 1 87 ? -0.813 -4.945 20.578 1 79.81 87 GLY B N 1
ATOM 2549 C CA . GLY B 1 87 ? -1.932 -4.258 21.203 1 79.81 87 GLY B CA 1
ATOM 2550 C C . GLY B 1 87 ? -3.275 -4.875 20.859 1 79.81 87 GLY B C 1
ATOM 2551 O O . GLY B 1 87 ? -3.338 -5.957 20.266 1 79.81 87 GLY B O 1
ATOM 2552 N N . PRO B 1 88 ? -4.281 -4.148 21.375 1 79.38 88 PRO B N 1
ATOM 2553 C CA . PRO B 1 88 ? -5.613 -4.672 21.062 1 79.38 88 PRO B CA 1
ATOM 2554 C C . PRO B 1 88 ? -5.914 -4.676 19.578 1 79.38 88 PRO B C 1
ATOM 2556 O O . PRO B 1 88 ? -5.336 -3.883 18.828 1 79.38 88 PRO B O 1
ATOM 2559 N N . SER B 1 89 ? -6.809 -5.566 19.203 1 81.12 89 SER B N 1
ATOM 2560 C CA . SER B 1 89 ? -7.254 -5.617 17.812 1 81.12 89 SER B CA 1
ATOM 2561 C C . SER B 1 89 ? -8.055 -4.367 17.453 1 81.12 89 SER B C 1
ATOM 2563 O O . SER B 1 89 ? -8.766 -3.812 18.297 1 81.12 89 SER B O 1
ATOM 2565 N N . PHE B 1 90 ? -7.855 -4.02 16.25 1 88.06 90 PHE B N 1
ATOM 2566 C CA . PHE B 1 90 ? -8.641 -2.912 15.719 1 88.06 90 PHE B CA 1
ATOM 2567 C C . PHE B 1 90 ? -10.133 -3.248 15.734 1 88.06 90 PHE B C 1
ATOM 2569 O O . PHE B 1 90 ? -10.523 -4.363 15.383 1 88.06 90 PHE B O 1
ATOM 2576 N N . ASP B 1 91 ? -10.914 -2.268 16.219 1 91.31 91 ASP B N 1
ATOM 2577 C CA . ASP B 1 91 ? -12.367 -2.406 16.281 1 91.31 91 ASP B CA 1
ATOM 2578 C C . ASP B 1 91 ? -13.062 -1.232 15.594 1 91.31 91 ASP B C 1
ATOM 2580 O O . ASP B 1 91 ? -13.094 -0.122 16.125 1 91.31 91 ASP B O 1
ATOM 2584 N N . LEU B 1 92 ? -13.68 -1.551 14.5 1 92.19 92 LEU B N 1
ATOM 2585 C CA . LEU B 1 92 ? -14.359 -0.51 13.734 1 92.19 92 LEU B CA 1
ATOM 2586 C C . LEU B 1 92 ? -15.453 0.151 14.57 1 92.19 92 LEU B C 1
ATOM 2588 O O . LEU B 1 92 ? -15.758 1.332 14.383 1 92.19 92 LEU B O 1
ATOM 2592 N N . GLY B 1 93 ? -16.016 -0.631 15.43 1 94.88 93 GLY B N 1
ATOM 2593 C CA . GLY B 1 93 ? -17.047 -0.094 16.297 1 94.88 93 GLY B CA 1
ATOM 2594 C C . GLY B 1 93 ? -16.562 1.064 17.156 1 94.88 93 GLY B C 1
ATOM 2595 O O . GLY B 1 93 ? -17.359 1.945 17.516 1 94.88 93 GLY B O 1
ATOM 2596 N N . GLU B 1 94 ? -15.312 1.125 17.453 1 96.06 94 GLU B N 1
ATOM 2597 C CA . GLU B 1 94 ? -14.727 2.15 18.312 1 96.06 94 GLU B CA 1
ATOM 2598 C C . GLU B 1 94 ? -14.68 3.502 17.609 1 96.06 94 GLU B C 1
ATOM 2600 O O . GLU B 1 94 ? -14.477 4.535 18.25 1 96.06 94 GLU B O 1
ATOM 2605 N N . ILE B 1 95 ? -14.867 3.514 16.297 1 97.69 95 ILE B N 1
ATOM 2606 C CA . ILE B 1 95 ? -14.789 4.789 15.594 1 97.69 95 ILE B CA 1
ATOM 2607 C C . ILE B 1 95 ? -16.078 5.027 14.812 1 97.69 95 ILE B C 1
ATOM 2609 O O . ILE B 1 95 ? -16.094 5.824 13.875 1 97.69 95 ILE B O 1
ATOM 2613 N N . SER B 1 96 ? -17.094 4.332 15.141 1 97.69 96 SER B N 1
ATOM 2614 C CA . SER B 1 96 ? -18.359 4.434 14.43 1 97.69 96 SER B CA 1
ATOM 2615 C C . SER B 1 96 ? -18.922 5.852 14.492 1 97.69 96 SER B C 1
ATOM 2617 O O . SER B 1 96 ? -19.562 6.312 13.547 1 97.69 96 SER B O 1
ATOM 2619 N N . ASP B 1 97 ? -18.688 6.559 15.57 1 98.62 97 ASP B N 1
ATOM 2620 C CA . ASP B 1 97 ? -19.188 7.914 15.742 1 98.62 97 ASP B CA 1
ATOM 2621 C C . ASP B 1 97 ? -18.453 8.898 14.836 1 98.62 97 ASP B C 1
ATOM 2623 O O . ASP B 1 97 ? -18.906 10.023 14.633 1 98.62 97 ASP B O 1
ATOM 2627 N N . LEU B 1 98 ? -17.312 8.484 14.297 1 98.62 98 LEU B N 1
ATOM 2628 C CA . LEU B 1 98 ? -16.469 9.352 13.469 1 98.62 98 LEU B CA 1
ATOM 2629 C C . LEU B 1 98 ? -16.656 9.031 11.992 1 98.62 98 LEU B C 1
ATOM 2631 O O . LEU B 1 98 ? -16.047 9.68 11.133 1 98.62 98 LEU B O 1
ATOM 2635 N N . GLU B 1 99 ? -17.406 8.094 11.641 1 97.75 99 GLU B N 1
ATOM 2636 C CA . GLU B 1 99 ? -17.438 7.48 10.32 1 97.75 99 GLU B CA 1
ATOM 2637 C C . GLU B 1 99 ? -17.766 8.516 9.242 1 97.75 99 GLU B C 1
ATOM 2639 O O . GLU B 1 99 ? -17.172 8.492 8.164 1 97.75 99 GLU B O 1
ATOM 2644 N N . ASP B 1 100 ? -18.672 9.406 9.508 1 97.81 100 ASP B N 1
ATOM 2645 C CA . ASP B 1 100 ? -19.062 10.406 8.508 1 97.81 100 ASP B CA 1
ATOM 2646 C C . ASP B 1 100 ? -17.875 11.273 8.117 1 97.81 100 ASP B C 1
ATOM 2648 O O . ASP B 1 100 ? -17.625 11.5 6.934 1 97.81 100 ASP B O 1
ATOM 2652 N N . GLN B 1 101 ? -17.188 11.727 9.078 1 98.31 101 GLN B N 1
ATOM 2653 C CA . GLN B 1 101 ? -16.031 12.57 8.805 1 98.31 101 GLN B CA 1
ATOM 2654 C C . GLN B 1 101 ? -14.891 11.766 8.195 1 98.31 101 GLN B C 1
ATOM 2656 O O . GLN B 1 101 ? -14.195 12.234 7.289 1 98.31 101 GLN B O 1
ATOM 2661 N N . LEU B 1 102 ? -14.664 10.562 8.688 1 98.69 102 LEU B N 1
ATOM 2662 C CA . LEU B 1 102 ? -13.617 9.695 8.164 1 98.69 102 LEU B CA 1
ATOM 2663 C C . LEU B 1 102 ? -13.852 9.391 6.688 1 98.69 102 LEU B C 1
ATOM 2665 O O . LEU B 1 102 ? -12.906 9.359 5.895 1 98.69 102 LEU B O 1
ATOM 2669 N N . ASN B 1 103 ? -15.102 9.258 6.301 1 97.88 103 ASN B N 1
ATOM 2670 C CA . ASN B 1 103 ? -15.453 8.914 4.926 1 97.88 103 ASN B CA 1
ATOM 2671 C C . ASN B 1 103 ? -15.156 10.062 3.967 1 97.88 103 ASN B C 1
ATOM 2673 O O . ASN B 1 103 ? -15.078 9.859 2.754 1 97.88 103 ASN B O 1
ATOM 2677 N N . VAL B 1 104 ? -14.938 11.219 4.516 1 97.56 104 VAL B N 1
ATOM 2678 C CA . VAL B 1 104 ? -14.688 12.383 3.672 1 97.56 104 VAL B CA 1
ATOM 2679 C C . VAL B 1 104 ? -13.219 12.789 3.771 1 97.56 104 VAL B C 1
ATOM 2681 O O . VAL B 1 104 ? -12.523 12.891 2.758 1 97.56 104 VAL B O 1
ATOM 2684 N N . ASP B 1 105 ? -12.719 12.852 4.934 1 98.25 105 ASP B N 1
ATOM 2685 C CA . ASP B 1 105 ? -11.438 13.508 5.168 1 98.25 105 ASP B CA 1
ATOM 2686 C C . ASP B 1 105 ? -10.305 12.484 5.23 1 98.25 105 ASP B C 1
ATOM 2688 O O . ASP B 1 105 ? -9.141 12.828 5.02 1 98.25 105 ASP B O 1
ATOM 2692 N N . TRP B 1 106 ? -10.594 11.266 5.598 1 98.62 106 TRP B N 1
ATOM 2693 C CA . TRP B 1 106 ? -9.641 10.164 5.688 1 98.62 106 TRP B CA 1
ATOM 2694 C C . TRP B 1 106 ? -10.062 9.008 4.793 1 98.62 106 TRP B C 1
ATOM 2696 O O . TRP B 1 106 ? -10.133 7.859 5.246 1 98.62 106 TRP B O 1
ATOM 2706 N N . ILE B 1 107 ? -10.266 9.367 3.533 1 97.81 107 ILE B N 1
ATOM 2707 C CA . ILE B 1 107 ? -10.898 8.492 2.553 1 97.81 107 ILE B CA 1
ATOM 2708 C C . ILE B 1 107 ? -9.836 7.676 1.826 1 97.81 107 ILE B C 1
ATOM 2710 O O . ILE B 1 107 ? -8.758 8.188 1.515 1 97.81 107 ILE B O 1
ATOM 2714 N N . SER B 1 108 ? -10.141 6.41 1.662 1 96.25 108 SER B N 1
ATOM 2715 C CA . SER B 1 108 ? -9.344 5.633 0.723 1 96.25 108 SER B CA 1
ATOM 2716 C C . SER B 1 108 ? -9.727 5.945 -0.72 1 96.25 108 SER B C 1
ATOM 2718 O O . SER B 1 108 ? -10.906 6.094 -1.035 1 96.25 108 SER B O 1
ATOM 2720 N N . LEU B 1 109 ? -8.719 5.941 -1.597 1 93.31 109 LEU B N 1
ATOM 2721 C CA . LEU B 1 109 ? -8.984 6.27 -2.994 1 93.31 109 LEU B CA 1
ATOM 2722 C C . LEU B 1 109 ? -9.016 5.012 -3.852 1 93.31 109 LEU B C 1
ATOM 2724 O O . LEU B 1 109 ? -9.461 5.047 -5 1 93.31 109 LEU B O 1
ATOM 2728 N N . THR B 1 110 ? -8.547 3.904 -3.264 1 88.44 110 THR B N 1
ATOM 2729 C CA . THR B 1 110 ? -8.375 2.734 -4.121 1 88.44 110 THR B CA 1
ATOM 2730 C C . THR B 1 110 ? -9.039 1.51 -3.506 1 88.44 110 THR B C 1
ATOM 2732 O O . THR B 1 110 ? -9.156 0.468 -4.152 1 88.44 110 THR B O 1
ATOM 2735 N N . GLU B 1 111 ? -9.5 1.564 -2.236 1 89.25 111 GLU B N 1
ATOM 2736 C CA . GLU B 1 111 ? -10.109 0.427 -1.556 1 89.25 111 GLU B CA 1
ATOM 2737 C C . GLU B 1 111 ? -11.203 0.884 -0.595 1 89.25 111 GLU B C 1
ATOM 2739 O O . GLU B 1 111 ? -11.555 2.066 -0.559 1 89.25 111 GLU B O 1
ATOM 2744 N N . ASP B 1 112 ? -11.75 -0.062 0.065 1 92.31 112 ASP B N 1
ATOM 2745 C CA . ASP B 1 112 ? -12.766 0.218 1.069 1 92.31 112 ASP B CA 1
ATOM 2746 C C . ASP B 1 112 ? -12.195 1.04 2.221 1 92.31 112 ASP B C 1
ATOM 2748 O O . ASP B 1 112 ? -11.078 0.783 2.68 1 92.31 112 ASP B O 1
ATOM 2752 N N . ASN B 1 113 ? -13.023 1.939 2.645 1 96.25 113 ASN B N 1
ATOM 2753 C CA . ASN B 1 113 ? -12.57 2.812 3.721 1 96.25 113 ASN B CA 1
ATOM 2754 C C . ASN B 1 113 ? -12.25 2.02 4.984 1 96.25 113 ASN B C 1
ATOM 2756 O O . ASN B 1 113 ? -11.258 2.297 5.664 1 96.25 113 ASN B O 1
ATOM 2760 N N . ASP B 1 114 ? -13.07 1.057 5.305 1 94.62 114 ASP B N 1
ATOM 2761 C CA . ASP B 1 114 ? -12.844 0.258 6.504 1 94.62 114 ASP B CA 1
ATOM 2762 C C . ASP B 1 114 ? -11.508 -0.474 6.434 1 94.62 114 ASP B C 1
ATOM 2764 O O . ASP B 1 114 ? -10.773 -0.546 7.426 1 94.62 114 ASP B O 1
ATOM 2768 N N . LEU B 1 115 ? -11.242 -0.964 5.297 1 93.31 115 LEU B N 1
ATOM 2769 C CA . LEU B 1 115 ? -9.977 -1.673 5.098 1 93.31 115 LEU B CA 1
ATOM 2770 C C . LEU B 1 115 ? -8.797 -0.721 5.219 1 93.31 115 LEU B C 1
ATOM 2772 O O . LEU B 1 115 ? -7.77 -1.07 5.809 1 93.31 115 LEU B O 1
ATOM 2776 N N . PHE B 1 116 ? -9 0.411 4.672 1 96.06 116 PHE B N 1
ATOM 2777 C CA . PHE B 1 116 ? -7.957 1.424 4.727 1 96.06 116 PHE B CA 1
ATOM 2778 C C . PHE B 1 116 ? -7.676 1.84 6.164 1 96.06 116 PHE B C 1
ATOM 2780 O O . PHE B 1 116 ? -6.523 1.857 6.598 1 96.06 116 PHE B O 1
ATOM 2787 N N . TRP B 1 117 ? -8.656 2.098 6.906 1 97.56 117 TRP B N 1
ATOM 2788 C CA . TRP B 1 117 ? -8.492 2.496 8.297 1 97.56 117 TRP B CA 1
ATOM 2789 C C . TRP B 1 117 ? -7.887 1.361 9.125 1 97.56 117 TRP B C 1
ATOM 2791 O O . TRP B 1 117 ? -7.035 1.595 9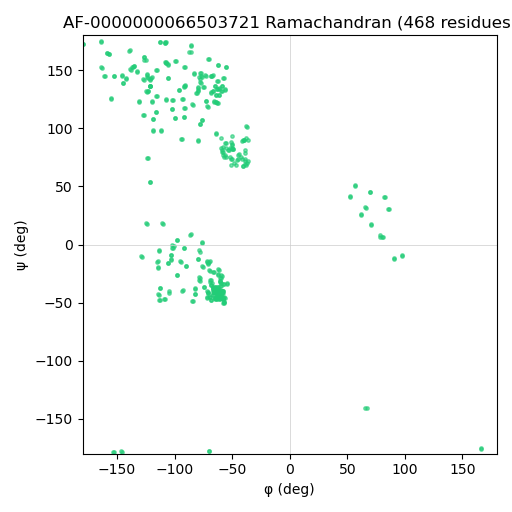.984 1 97.56 117 TRP B O 1
ATOM 2801 N N . THR B 1 118 ? -8.328 0.171 8.852 1 94.25 118 THR B N 1
ATOM 2802 C CA . THR B 1 118 ? -7.762 -0.993 9.531 1 94.25 118 THR B CA 1
ATOM 2803 C C . THR B 1 118 ? -6.262 -1.101 9.266 1 94.25 118 THR B C 1
ATOM 2805 O O . THR B 1 118 ? -5.473 -1.272 10.195 1 94.25 118 THR B O 1
ATOM 2808 N N . SER B 1 119 ? -5.891 -0.933 8.055 1 94.06 119 SER B N 1
ATOM 2809 C CA . SER B 1 119 ? -4.484 -1.026 7.672 1 94.06 119 SER B CA 1
ATOM 2810 C C . SER B 1 119 ? -3.66 0.08 8.32 1 94.06 119 SER B C 1
ATOM 2812 O O . SER B 1 119 ? -2.582 -0.178 8.859 1 94.06 119 SER B O 1
ATOM 2814 N N . GLU B 1 120 ? -4.188 1.262 8.25 1 96.81 120 GLU B N 1
ATOM 2815 C CA . GLU B 1 120 ? -3.498 2.398 8.852 1 96.81 120 GLU B CA 1
ATOM 2816 C C . GLU B 1 120 ? -3.332 2.205 10.359 1 96.81 120 GLU B C 1
ATOM 2818 O O . GLU B 1 120 ? -2.254 2.449 10.906 1 96.81 120 GLU B O 1
ATOM 2823 N N . TYR B 1 121 ? -4.34 1.76 10.977 1 96 121 TYR B N 1
ATOM 2824 C CA . TYR B 1 121 ? -4.25 1.596 12.422 1 96 121 TYR B CA 1
ATOM 2825 C C . TYR B 1 121 ? -3.312 0.448 12.781 1 96 121 TYR B C 1
ATOM 2827 O O . TYR B 1 121 ? -2.479 0.578 13.688 1 96 121 TYR B O 1
ATOM 2835 N N . LYS B 1 122 ? -3.434 -0.647 12.125 1 92.12 122 LYS B N 1
ATOM 2836 C CA . LYS B 1 122 ? -2.615 -1.811 12.461 1 92.12 122 LYS B CA 1
ATOM 2837 C C . LYS B 1 122 ? -1.133 -1.518 12.242 1 92.12 122 LYS B C 1
ATOM 2839 O O . LYS B 1 122 ? -0.293 -1.908 13.055 1 92.12 122 LYS B O 1
ATOM 2844 N N . LYS B 1 123 ? -0.833 -0.812 11.234 1 93.88 123 LYS B N 1
ATOM 2845 C CA . LYS B 1 123 ? 0.571 -0.554 10.93 1 93.88 123 LYS B CA 1
ATOM 2846 C C . LYS B 1 123 ? 1.114 0.597 11.773 1 93.88 123 LYS B C 1
ATOM 2848 O O . LYS B 1 123 ? 2.232 0.523 12.289 1 93.88 123 LYS B O 1
ATOM 2853 N N . HIS B 1 124 ? 0.347 1.655 11.914 1 96.62 124 HIS B N 1
ATOM 2854 C CA . HIS B 1 124 ? 0.852 2.879 12.523 1 96.62 124 HIS B CA 1
ATOM 2855 C C . HIS B 1 124 ? 0.169 3.15 13.859 1 96.62 124 HIS B C 1
ATOM 2857 O O . HIS B 1 124 ? 0.835 3.449 14.859 1 96.62 124 HIS B O 1
ATOM 2863 N N . GLY B 1 125 ? -1.13 3.064 13.906 1 97.12 125 GLY B N 1
ATOM 2864 C CA . GLY B 1 125 ? -1.908 3.42 15.086 1 97.12 125 GLY B CA 1
ATOM 2865 C C . GLY B 1 125 ? -1.521 2.625 16.312 1 97.12 125 GLY B C 1
ATOM 2866 O O . GLY B 1 125 ? -1.446 3.176 17.422 1 97.12 125 GLY B O 1
ATOM 2867 N N . THR B 1 126 ? -1.263 1.337 16.094 1 94.12 126 THR B N 1
ATOM 2868 C CA . THR B 1 126 ? -0.924 0.475 17.219 1 94.12 126 THR B CA 1
ATOM 2869 C C . THR B 1 126 ? 0.364 0.943 17.891 1 94.12 126 THR B C 1
ATOM 2871 O O . THR B 1 126 ? 0.589 0.669 19.078 1 94.12 126 THR B O 1
ATOM 2874 N N . CYS B 1 127 ? 1.188 1.615 17.141 1 96.44 127 CYS B N 1
ATOM 2875 C CA . CYS B 1 127 ? 2.455 2.088 17.688 1 96.44 127 CYS B CA 1
ATOM 2876 C C . CYS B 1 127 ? 2.34 3.529 18.172 1 96.44 127 CYS B C 1
ATOM 2878 O O . CYS B 1 127 ? 3.172 3.996 18.953 1 96.44 127 CYS B O 1
ATOM 2880 N N . ALA B 1 128 ? 1.314 4.172 17.781 1 97.25 128 ALA B N 1
ATOM 2881 C CA . ALA B 1 128 ? 1.182 5.613 17.984 1 97.25 128 ALA B CA 1
ATOM 2882 C C . ALA B 1 128 ? 0.497 5.914 19.312 1 97.25 128 ALA B C 1
ATOM 2884 O O . ALA B 1 128 ? 0.534 7.047 19.797 1 97.25 128 ALA B O 1
ATOM 2885 N N . VAL B 1 129 ? -0.17 4.953 19.859 1 96.38 129 VAL B N 1
ATOM 2886 C CA . VAL B 1 129 ? -0.917 5.16 21.094 1 96.38 129 VAL B CA 1
ATOM 2887 C C . VAL B 1 129 ? 0.033 5.109 22.297 1 96.38 129 VAL B C 1
ATOM 2889 O O . VAL B 1 129 ? 0.947 4.281 22.328 1 96.38 129 VAL B O 1
ATOM 2892 N N . VAL B 1 130 ? -0.169 6.082 23.203 1 92.38 130 VAL B N 1
ATOM 2893 C CA . VAL B 1 130 ? 0.625 6.203 24.422 1 92.38 130 VAL B CA 1
ATOM 2894 C C . VAL B 1 130 ? -0.299 6.375 25.625 1 92.38 130 VAL B C 1
ATOM 2896 O O . VAL B 1 130 ? -1.051 7.348 25.703 1 92.38 130 VAL B O 1
ATOM 2899 N N . ALA B 1 131 ? -0.132 5.457 26.547 1 90.12 131 ALA B N 1
ATOM 2900 C CA . ALA B 1 131 ? -0.968 5.547 27.75 1 90.12 131 ALA B CA 1
ATOM 2901 C C . ALA B 1 131 ? -0.752 6.875 28.469 1 90.12 131 ALA B C 1
ATOM 2903 O O . ALA B 1 131 ? 0.387 7.305 28.672 1 90.12 131 ALA B O 1
ATOM 2904 N N . GLY B 1 132 ? -1.831 7.535 28.828 1 91.75 132 GLY B N 1
ATOM 2905 C CA . GLY B 1 132 ? -1.752 8.773 29.578 1 91.75 132 GLY B CA 1
ATOM 2906 C C . GLY B 1 132 ? -1.438 9.984 28.719 1 91.75 132 GLY B C 1
ATOM 2907 O O . GLY B 1 132 ? -1.134 11.055 29.234 1 91.75 132 GLY B O 1
ATOM 2908 N N . SER B 1 133 ? -1.409 9.805 27.469 1 94.19 133 SER B N 1
ATOM 2909 C CA . SER B 1 133 ? -1.147 10.883 26.531 1 94.19 133 SER B CA 1
ATOM 2910 C C . SER B 1 133 ? -2.41 11.273 25.766 1 94.19 133 SER B C 1
ATOM 2912 O O . SER B 1 133 ? -3.461 10.656 25.938 1 94.19 133 SER B O 1
ATOM 2914 N N . PRO B 1 134 ? -2.305 12.352 24.969 1 96.5 134 PRO B N 1
ATOM 2915 C CA . PRO B 1 134 ? -3.496 12.773 24.219 1 96.5 134 PRO B CA 1
ATOM 2916 C C . PRO B 1 134 ? -4.016 11.695 23.266 1 96.5 134 PRO B C 1
ATOM 2918 O O . PRO B 1 134 ? -5.207 11.672 22.953 1 96.5 134 PRO B O 1
ATOM 2921 N N . ILE B 1 135 ? -3.184 10.883 22.797 1 98.19 135 ILE B N 1
ATOM 2922 C CA . ILE B 1 135 ? -3.578 9.742 21.984 1 98.19 135 ILE B CA 1
ATOM 2923 C C . ILE B 1 135 ? -3.312 8.445 22.734 1 98.19 135 ILE B C 1
ATOM 2925 O O . ILE B 1 135 ? -2.205 7.902 22.688 1 98.19 135 ILE B O 1
ATOM 2929 N N . SER B 1 136 ? -4.344 7.934 23.344 1 96.94 136 SER B N 1
ATOM 2930 C CA . SER B 1 136 ? -4.117 6.848 24.281 1 96.94 136 SER B CA 1
ATOM 2931 C C . SER B 1 136 ? -4.75 5.547 23.797 1 96.94 136 SER B C 1
ATOM 2933 O O . SER B 1 136 ? -4.477 4.477 24.344 1 96.94 136 SER B O 1
ATOM 2935 N N . ASN B 1 137 ? -5.613 5.648 22.812 1 96.62 137 ASN B N 1
ATOM 2936 C CA . ASN B 1 137 ? -6.297 4.477 22.281 1 96.62 137 ASN B CA 1
ATOM 2937 C C . ASN B 1 137 ? -6.699 4.684 20.828 1 96.62 137 ASN B C 1
ATOM 2939 O O . ASN B 1 137 ? -6.391 5.719 20.234 1 96.62 137 ASN B O 1
ATOM 2943 N N . GLU B 1 138 ? -7.336 3.73 20.266 1 97.31 138 GLU B N 1
ATOM 2944 C CA . GLU B 1 138 ? -7.738 3.732 18.859 1 97.31 138 GLU B CA 1
ATOM 2945 C C . GLU B 1 138 ? -8.617 4.938 18.531 1 97.31 138 GLU B C 1
ATOM 2947 O O . GLU B 1 138 ? -8.398 5.629 17.547 1 97.31 138 GLU B O 1
ATOM 2952 N N . HIS B 1 139 ? -9.633 5.141 19.344 1 98.44 139 HIS B N 1
ATOM 2953 C CA . HIS B 1 139 ? -10.531 6.258 19.109 1 98.44 139 HIS B CA 1
ATOM 2954 C C . HIS B 1 139 ? -9.781 7.586 19.109 1 98.44 139 HIS B C 1
ATOM 2956 O O . HIS B 1 139 ? -9.953 8.406 18.203 1 98.44 139 HIS B O 1
ATOM 2962 N N . ASP B 1 140 ? -8.914 7.758 20.094 1 98.56 140 ASP B N 1
ATOM 2963 C CA . ASP B 1 140 ? -8.109 8.969 20.203 1 98.56 140 ASP B CA 1
ATOM 2964 C C . ASP B 1 140 ? -7.258 9.172 18.953 1 98.56 140 ASP B C 1
ATOM 2966 O O . ASP B 1 140 ? -7.059 10.305 18.5 1 98.56 140 ASP B O 1
ATOM 2970 N N . TYR B 1 141 ? -6.734 8.125 18.453 1 98.5 141 TYR B N 1
ATOM 2971 C CA . TYR B 1 141 ? -5.875 8.172 17.266 1 98.5 141 TYR B CA 1
ATOM 2972 C C . TYR B 1 141 ? -6.605 8.805 16.094 1 98.5 141 TYR B C 1
ATOM 2974 O O . TYR B 1 141 ? -6.098 9.742 15.469 1 98.5 141 TYR B O 1
ATOM 2982 N N . PHE B 1 142 ? -7.754 8.359 15.844 1 98.88 142 PHE B N 1
ATOM 2983 C CA . PHE B 1 142 ? -8.523 8.859 14.711 1 98.88 142 PHE B CA 1
ATOM 2984 C C . PHE B 1 142 ? -9.07 10.25 15 1 98.88 142 PHE B C 1
ATOM 2986 O O . PHE B 1 142 ? -9.109 11.109 14.109 1 98.88 142 PHE B O 1
ATOM 2993 N N . VAL B 1 143 ? -9.469 10.523 16.234 1 98.81 143 VAL B N 1
ATOM 2994 C CA . VAL B 1 143 ? -9.906 11.859 16.625 1 98.81 143 VAL B CA 1
ATOM 2995 C C . VAL B 1 143 ? -8.766 12.859 16.422 1 98.81 143 VAL B C 1
ATOM 2997 O O . VAL B 1 143 ? -8.977 13.945 15.875 1 98.81 143 VAL B O 1
ATOM 3000 N N . ALA B 1 144 ? -7.621 12.477 16.828 1 98.81 144 ALA B N 1
ATOM 3001 C CA . ALA B 1 144 ? -6.465 13.359 16.688 1 98.81 144 ALA B CA 1
ATOM 3002 C C . ALA B 1 144 ? -6.188 13.672 15.219 1 98.81 144 ALA B C 1
ATOM 3004 O O . ALA B 1 144 ? -5.922 14.828 14.859 1 98.81 144 ALA B O 1
ATOM 3005 N N . GLY B 1 145 ? -6.223 12.648 14.383 1 98.81 145 GLY B N 1
ATOM 3006 C CA . GLY B 1 145 ? -6.043 12.883 12.961 1 98.81 145 GLY B CA 1
ATOM 3007 C C . GLY B 1 145 ? -7.043 13.867 12.383 1 98.81 145 GLY B C 1
ATOM 3008 O O . GLY B 1 145 ? -6.668 14.789 11.664 1 98.81 145 GLY B O 1
ATOM 3009 N N . LEU B 1 146 ? -8.289 13.688 12.742 1 98.81 146 LEU B N 1
ATOM 3010 C CA . LEU B 1 146 ? -9.352 14.555 12.242 1 98.81 146 LEU B CA 1
ATOM 3011 C C . LEU B 1 146 ? -9.195 15.977 12.781 1 98.81 146 LEU B C 1
ATOM 3013 O O . LEU B 1 146 ? -9.43 16.953 12.062 1 98.81 146 LEU B O 1
ATOM 3017 N N . LYS B 1 147 ? -8.812 16.109 14 1 98.69 147 LYS B N 1
ATOM 3018 C CA . LYS B 1 147 ? -8.586 17.422 14.594 1 98.69 147 LYS B CA 1
ATOM 3019 C C . LYS B 1 147 ? -7.426 18.141 13.906 1 98.69 147 LYS B C 1
ATOM 3021 O O . LYS B 1 147 ? -7.531 19.328 13.586 1 98.69 147 LYS B O 1
ATOM 3026 N N . LEU B 1 148 ? -6.375 17.422 13.727 1 98.81 148 LEU B N 1
ATOM 3027 C CA . LEU B 1 148 ? -5.223 18.016 13.039 1 98.81 148 LEU B CA 1
ATOM 3028 C C . LEU B 1 148 ? -5.602 18.484 11.641 1 98.81 148 LEU B C 1
ATOM 3030 O O . LEU B 1 148 ? -5.156 19.531 11.195 1 98.81 148 LEU B O 1
ATOM 3034 N N . TYR B 1 149 ? -6.363 17.703 10.992 1 98.69 149 TYR B N 1
ATOM 3035 C CA . TYR B 1 149 ? -6.82 18.047 9.648 1 98.69 149 TYR B CA 1
ATOM 3036 C C . TYR B 1 149 ? -7.598 19.359 9.656 1 98.69 149 TYR B C 1
ATOM 3038 O O . TYR B 1 149 ? -7.383 20.219 8.797 1 98.69 149 TYR B O 1
ATOM 3046 N N . THR B 1 150 ? -8.469 19.516 10.586 1 97.81 150 THR B N 1
ATOM 3047 C CA . THR B 1 150 ? -9.281 20.719 10.719 1 97.81 150 THR B CA 1
ATOM 3048 C C . THR B 1 150 ? -8.422 21.922 11.078 1 97.81 150 THR B C 1
ATOM 3050 O O . THR B 1 150 ? -8.617 23.016 10.547 1 97.81 150 THR B O 1
ATOM 3053 N N . GLN B 1 151 ? -7.477 21.703 11.859 1 97.75 151 GLN B N 1
ATOM 3054 C CA . GLN B 1 151 ? -6.633 22.781 12.367 1 97.75 151 GLN B CA 1
ATOM 3055 C C . GLN B 1 151 ? -5.609 23.219 11.328 1 97.75 151 GLN B C 1
ATOM 3057 O O . GLN B 1 151 ? -5.137 24.344 11.352 1 97.75 151 GLN B O 1
ATOM 3062 N N . HIS B 1 152 ? -5.234 22.281 10.484 1 98.25 152 HIS B N 1
ATOM 3063 C CA . HIS B 1 152 ? -4.18 22.547 9.508 1 98.25 152 HIS B CA 1
ATOM 3064 C C . HIS B 1 152 ? -4.668 22.297 8.086 1 98.25 152 HIS B C 1
ATOM 3066 O O . HIS B 1 152 ? -4.191 21.375 7.414 1 98.25 152 HIS B O 1
ATOM 3072 N N . ASN B 1 153 ? -5.469 23.203 7.625 1 97.75 153 ASN B N 1
ATOM 3073 C CA . ASN B 1 153 ? -6.031 23.125 6.281 1 97.75 153 ASN B CA 1
ATOM 3074 C C . ASN B 1 153 ? -5.016 23.547 5.223 1 97.75 153 ASN B C 1
ATOM 3076 O O . ASN B 1 153 ? -4.777 24.734 5.023 1 97.75 153 ASN B O 1
ATOM 3080 N N . LEU B 1 154 ? -4.473 22.578 4.547 1 98.56 154 LEU B N 1
ATOM 3081 C CA . LEU B 1 154 ? -3.391 22.812 3.598 1 98.56 154 LEU B CA 1
ATOM 3082 C C . LEU B 1 154 ? -3.877 23.641 2.412 1 98.56 154 LEU B C 1
ATOM 3084 O O . LEU B 1 154 ? -3.162 24.531 1.93 1 98.56 154 LEU B O 1
ATOM 3088 N N . THR B 1 155 ? -5.039 23.359 1.946 1 96.56 155 THR B N 1
ATOM 3089 C CA . THR B 1 155 ? -5.59 24.109 0.821 1 96.56 155 THR B CA 1
ATOM 3090 C C . THR B 1 155 ? -5.672 25.594 1.148 1 96.56 155 THR B C 1
ATOM 3092 O O . THR B 1 155 ? -5.242 26.438 0.355 1 96.56 155 THR B O 1
ATOM 3095 N N . SER B 1 156 ? -6.172 25.859 2.27 1 95.62 156 SER B N 1
ATOM 3096 C CA . SER B 1 156 ? -6.293 27.25 2.695 1 95.62 156 SER B CA 1
ATOM 3097 C C . SER B 1 156 ? -4.926 27.906 2.824 1 95.62 156 SER B C 1
ATOM 3099 O O . SER B 1 156 ? -4.75 29.078 2.451 1 95.62 156 SER B O 1
ATOM 3101 N N . ALA B 1 157 ? -3.99 27.203 3.396 1 97.69 157 ALA B N 1
ATOM 3102 C CA . ALA B 1 157 ? -2.639 27.734 3.557 1 97.69 157 ALA B CA 1
ATOM 3103 C C . ALA B 1 157 ? -2.025 28.094 2.205 1 97.69 157 ALA B C 1
ATOM 3105 O O . ALA B 1 157 ? -1.391 29.141 2.062 1 97.69 157 ALA B O 1
ATOM 3106 N N . LEU B 1 158 ? -2.225 27.281 1.226 1 98.31 158 LEU B N 1
ATOM 3107 C CA . LEU B 1 158 ? -1.667 27.516 -0.103 1 98.31 158 LEU B CA 1
ATOM 3108 C C . LEU B 1 158 ? -2.373 28.672 -0.796 1 98.31 158 LEU B C 1
ATOM 3110 O O . LEU B 1 158 ? -1.721 29.562 -1.353 1 98.31 158 LEU B O 1
ATOM 3114 N N . ILE B 1 159 ? -3.666 28.719 -0.667 1 96.44 159 ILE B N 1
ATOM 3115 C CA . ILE B 1 159 ? -4.457 29.766 -1.317 1 96.44 159 ILE B CA 1
ATOM 3116 C C . ILE B 1 159 ? -4.094 31.125 -0.735 1 96.44 159 ILE B C 1
ATOM 3118 O O . ILE B 1 159 ? -4.043 32.125 -1.46 1 96.44 159 ILE B O 1
ATOM 3122 N N . SER B 1 160 ? -3.84 31.156 0.509 1 96.62 160 SER B N 1
ATOM 3123 C CA . SER B 1 160 ? -3.49 32.406 1.172 1 96.62 160 SER B CA 1
ATOM 3124 C C . SER B 1 160 ? -2.209 33 0.594 1 96.62 160 SER B C 1
ATOM 3126 O O . SER B 1 160 ? -1.952 34.188 0.74 1 96.62 160 SER B O 1
ATOM 3128 N N . GLU B 1 161 ? -1.396 32.188 -0.026 1 97.69 161 GLU B N 1
ATOM 3129 C CA . GLU B 1 161 ? -0.156 32.625 -0.651 1 97.69 161 GLU B CA 1
ATOM 3130 C C . GLU B 1 161 ? -0.244 32.562 -2.172 1 97.69 161 GLU B C 1
ATOM 3132 O O . GLU B 1 161 ? 0.777 32.438 -2.854 1 97.69 161 GLU B O 1
ATOM 3137 N N . ASN B 1 162 ? -1.498 32.5 -2.699 1 97.44 162 ASN B N 1
ATOM 3138 C CA . ASN B 1 162 ? -1.817 32.531 -4.125 1 97.44 162 ASN B CA 1
ATOM 3139 C C . ASN B 1 162 ? -1.271 31.297 -4.848 1 97.44 162 ASN B C 1
ATOM 3141 O O . ASN B 1 162 ? -0.808 31.391 -5.984 1 97.44 162 ASN B O 1
ATOM 3145 N N . ILE B 1 163 ? -1.226 30.219 -4.164 1 97.94 163 ILE B N 1
ATOM 3146 C CA . ILE B 1 163 ? -0.891 28.922 -4.766 1 97.94 163 ILE B CA 1
ATOM 3147 C C . ILE B 1 163 ? -2.162 28.109 -4.969 1 97.94 163 ILE B C 1
ATOM 3149 O O . ILE B 1 163 ? -2.836 27.734 -4 1 97.94 163 ILE B O 1
ATOM 3153 N N . TYR B 1 164 ? -2.457 27.828 -6.293 1 96.5 164 TYR B N 1
ATOM 3154 C CA . TYR B 1 164 ? -3.697 27.172 -6.672 1 96.5 164 TYR B CA 1
ATOM 3155 C C . TYR B 1 164 ? -3.416 25.906 -7.477 1 96.5 164 TYR B C 1
ATOM 3157 O O . TYR B 1 164 ? -2.42 25.828 -8.203 1 96.5 164 TYR B O 1
ATOM 3165 N N . PRO B 1 165 ? -4.305 24.938 -7.254 1 96.12 165 PRO B N 1
ATOM 3166 C CA . PRO B 1 165 ? -4.199 23.828 -8.211 1 96.12 165 PRO B CA 1
ATOM 3167 C C . PRO B 1 165 ? -4.32 24.281 -9.656 1 96.12 165 PRO B C 1
ATOM 3169 O O . PRO B 1 165 ? -5.141 25.156 -9.969 1 96.12 165 PRO B O 1
ATOM 3172 N N . SER B 1 166 ? -3.43 23.797 -10.461 1 93.88 166 SER B N 1
ATOM 3173 C CA . SER B 1 166 ? -3.408 24.156 -11.883 1 93.88 166 SER B CA 1
ATOM 3174 C C . SER B 1 166 ? -2.619 23.125 -12.695 1 93.88 166 SER B C 1
ATOM 3176 O O . SER B 1 166 ? -1.589 22.625 -12.234 1 93.88 166 SER B O 1
ATOM 3178 N N . ASP B 1 167 ? -3.035 22.875 -13.859 1 90.12 167 ASP B N 1
ATOM 3179 C CA . ASP B 1 167 ? -2.289 22 -14.758 1 90.12 167 ASP B CA 1
ATOM 3180 C C . ASP B 1 167 ? -1.32 22.797 -15.625 1 90.12 167 ASP B C 1
ATOM 3182 O O . ASP B 1 167 ? -0.496 22.234 -16.344 1 90.12 167 ASP B O 1
ATOM 3186 N N . GLN B 1 168 ? -1.339 24.062 -15.484 1 91.31 168 GLN B N 1
ATOM 3187 C CA . GLN B 1 168 ? -0.508 24.938 -16.297 1 91.31 168 GLN B CA 1
ATOM 3188 C C . GLN B 1 168 ? 0.543 25.656 -15.453 1 91.31 168 GLN B C 1
ATOM 3190 O O . GLN B 1 168 ? 1.704 25.766 -15.859 1 91.31 168 GLN B O 1
ATOM 3195 N N . ASP B 1 169 ? 0.067 26.078 -14.344 1 94.81 169 ASP B N 1
ATOM 3196 C CA . ASP B 1 169 ? 0.96 26.844 -13.484 1 94.81 169 ASP B CA 1
ATOM 3197 C C . ASP B 1 169 ? 1.837 25.922 -12.641 1 94.81 169 ASP B C 1
ATOM 3199 O O . ASP B 1 169 ? 1.407 24.828 -12.25 1 94.81 169 ASP B O 1
ATOM 3203 N N . THR B 1 170 ? 3.01 26.344 -12.383 1 97.44 170 THR B N 1
ATOM 3204 C CA . THR B 1 170 ? 3.934 25.688 -11.469 1 97.44 170 THR B CA 1
ATOM 3205 C C . THR B 1 170 ? 4.418 26.656 -10.398 1 97.44 170 THR B C 1
ATOM 3207 O O . THR B 1 170 ? 4.277 27.875 -10.539 1 97.44 170 THR B O 1
ATOM 3210 N N . TYR B 1 171 ? 4.859 26.109 -9.352 1 98.25 171 TYR B N 1
ATOM 3211 C CA . TYR B 1 171 ? 5.379 26.891 -8.227 1 98.25 171 TYR B CA 1
ATOM 3212 C C . TYR B 1 171 ? 6.719 26.328 -7.758 1 98.25 171 TYR B C 1
ATOM 3214 O O . TYR B 1 171 ? 6.965 25.125 -7.852 1 98.25 171 TYR B O 1
ATOM 3222 N N . GLU B 1 172 ? 7.551 27.219 -7.254 1 98.06 172 GLU B N 1
ATOM 3223 C CA . GLU B 1 172 ? 8.758 26.734 -6.602 1 98.06 172 GLU B CA 1
ATOM 3224 C C . GLU B 1 172 ? 8.422 25.891 -5.375 1 98.06 172 GLU B C 1
ATOM 3226 O O . GLU B 1 172 ? 7.598 26.281 -4.551 1 98.06 172 GLU B O 1
ATOM 3231 N N . SER B 1 173 ? 9.062 24.75 -5.246 1 97.81 173 SER B N 1
ATOM 3232 C CA . SER B 1 173 ? 8.82 23.891 -4.098 1 97.81 173 SER B CA 1
ATOM 3233 C C . SER B 1 173 ? 9.023 24.641 -2.785 1 97.81 173 SER B C 1
ATOM 3235 O O . SER B 1 173 ? 8.266 24.453 -1.832 1 97.81 173 SER B O 1
ATOM 3237 N N . ASP B 1 174 ? 9.953 25.547 -2.771 1 97.5 174 ASP B N 1
ATOM 3238 C CA . ASP B 1 174 ? 10.242 26.328 -1.565 1 97.5 174 ASP B CA 1
ATOM 3239 C C . ASP B 1 174 ? 9.086 27.266 -1.228 1 97.5 174 ASP B C 1
ATOM 3241 O O . ASP B 1 174 ? 8.82 27.531 -0.054 1 97.5 174 ASP B O 1
ATOM 3245 N N . SER B 1 175 ? 8.453 27.719 -2.223 1 98.06 175 SER B N 1
ATOM 3246 C CA . SER B 1 175 ? 7.316 28.609 -1.988 1 98.06 175 SER B CA 1
ATOM 3247 C C . SER B 1 175 ? 6.156 27.875 -1.344 1 98.06 175 SER B C 1
ATOM 3249 O O . SER B 1 175 ? 5.441 28.422 -0.508 1 98.06 175 SER B O 1
ATOM 3251 N N . ILE B 1 176 ? 5.996 26.656 -1.703 1 98.38 176 ILE B N 1
ATOM 3252 C CA . ILE B 1 176 ? 4.938 25.844 -1.136 1 98.38 176 ILE B CA 1
ATOM 3253 C C . ILE B 1 176 ? 5.23 25.562 0.337 1 98.38 176 ILE B C 1
ATOM 3255 O O . ILE B 1 176 ? 4.367 25.766 1.196 1 98.38 176 ILE B O 1
ATOM 3259 N N . SER B 1 177 ? 6.438 25.156 0.56 1 97.94 177 SER B N 1
ATOM 3260 C CA . SER B 1 177 ? 6.852 24.891 1.935 1 97.94 177 SER B CA 1
ATOM 3261 C C . SER B 1 177 ? 6.734 26.141 2.799 1 97.94 177 SER B C 1
ATOM 3263 O O . SER B 1 177 ? 6.281 26.078 3.941 1 97.94 177 SER B O 1
ATOM 3265 N N . SER B 1 178 ? 7.105 27.25 2.238 1 98 178 SER B N 1
ATOM 3266 C CA . SER B 1 178 ? 7.059 28.516 2.967 1 98 178 SER B CA 1
ATOM 3267 C C . SER B 1 178 ? 5.621 28.922 3.277 1 98 178 SER B C 1
ATOM 3269 O O . SER B 1 178 ? 5.348 29.5 4.336 1 98 178 SER B O 1
ATOM 3271 N N . ALA B 1 179 ? 4.703 28.672 2.359 1 98.38 179 ALA B N 1
ATOM 3272 C CA . ALA B 1 179 ? 3.291 28.984 2.578 1 98.38 179 ALA B CA 1
ATOM 3273 C C . ALA B 1 179 ? 2.742 28.234 3.779 1 98.38 179 ALA B C 1
ATOM 3275 O O . ALA B 1 179 ? 2.025 28.797 4.609 1 98.38 179 ALA B O 1
ATOM 3276 N N . ILE B 1 180 ? 3.139 27.016 3.912 1 98.5 180 ILE B N 1
ATOM 3277 C CA . ILE B 1 180 ? 2.67 26.141 4.992 1 98.5 180 ILE B CA 1
ATOM 3278 C C . ILE B 1 180 ? 3.295 26.594 6.312 1 98.5 180 ILE B C 1
ATOM 3280 O O . ILE B 1 180 ? 2.598 26.734 7.316 1 98.5 180 ILE B O 1
ATOM 3284 N N . ASN B 1 181 ? 4.586 26.844 6.234 1 98.31 181 ASN B N 1
ATOM 3285 C CA . ASN B 1 181 ? 5.285 27.281 7.434 1 98.31 181 ASN B CA 1
ATOM 3286 C C . ASN B 1 181 ? 4.738 28.625 7.934 1 98.31 181 ASN B C 1
ATOM 3288 O O . ASN B 1 181 ? 4.586 28.812 9.141 1 98.31 181 ASN B O 1
ATOM 3292 N N . SER B 1 182 ? 4.477 29.469 7.035 1 97.62 182 SER B N 1
ATOM 3293 C CA . SER B 1 182 ? 3.959 30.781 7.395 1 97.62 182 SER B CA 1
ATOM 3294 C C . SER B 1 182 ? 2.605 30.672 8.094 1 97.62 182 SER B C 1
ATOM 3296 O O . SER B 1 182 ? 2.326 31.406 9.039 1 97.62 182 SER B O 1
ATOM 3298 N N . GLN B 1 183 ? 1.816 29.781 7.688 1 97.88 183 GLN B N 1
ATOM 3299 C CA . GLN B 1 183 ? 0.46 29.672 8.211 1 97.88 183 GLN B CA 1
ATOM 3300 C C . GLN B 1 183 ? 0.446 28.906 9.531 1 97.88 183 GLN B C 1
ATOM 3302 O O . GLN B 1 183 ? -0.321 29.234 10.438 1 97.88 183 GLN B O 1
ATOM 3307 N N . PHE B 1 184 ? 1.289 27.859 9.625 1 98 184 PHE B N 1
ATOM 3308 C CA . PHE B 1 184 ? 1.086 26.938 10.727 1 98 184 PHE B CA 1
ATOM 3309 C C . PHE B 1 184 ? 2.262 26.984 11.695 1 98 184 PHE B C 1
ATOM 3311 O O . PHE B 1 184 ? 2.168 26.484 12.82 1 98 184 PHE B O 1
ATOM 3318 N N . GLY B 1 185 ? 3.398 27.469 11.297 1 97.38 185 GLY B N 1
ATOM 3319 C CA . GLY B 1 185 ? 4.539 27.609 12.188 1 97.38 185 GLY B CA 1
ATOM 3320 C C . GLY B 1 185 ? 5.383 26.344 12.281 1 97.38 185 GLY B C 1
ATOM 3321 O O . GLY B 1 185 ? 5.965 26.062 13.328 1 97.38 185 GLY B O 1
ATOM 3322 N N . GLY B 1 186 ? 5.457 25.547 11.242 1 98.44 186 GLY B N 1
ATOM 3323 C CA . GLY B 1 186 ? 6.25 24.328 11.172 1 98.44 186 GLY B CA 1
ATOM 3324 C C . GLY B 1 186 ? 6.621 23.938 9.75 1 98.44 186 GLY B C 1
ATOM 3325 O O . GLY B 1 186 ? 5.746 23.797 8.891 1 98.44 186 GLY B O 1
ATOM 3326 N N . GLN B 1 187 ? 7.938 23.766 9.555 1 98.12 187 GLN B N 1
ATOM 3327 C CA . GLN B 1 187 ? 8.422 23.328 8.242 1 98.12 187 GLN B CA 1
ATOM 3328 C C . GLN B 1 187 ? 7.914 21.938 7.898 1 98.12 187 GLN B C 1
ATOM 3330 O O . GLN B 1 187 ? 8.141 20.984 8.656 1 98.12 187 GLN B O 1
ATOM 3335 N N . PRO B 1 188 ? 7.207 21.844 6.734 1 98.75 188 PRO B N 1
ATOM 3336 C CA . PRO B 1 188 ? 6.711 20.531 6.324 1 98.75 188 PRO B CA 1
ATOM 3337 C C . PRO B 1 188 ? 7.75 19.734 5.543 1 98.75 188 PRO B C 1
ATOM 3339 O O . PRO B 1 188 ? 8.836 20.234 5.25 1 98.75 188 PRO B O 1
ATOM 3342 N N . VAL B 1 189 ? 7.48 18.484 5.281 1 98.31 189 VAL B N 1
ATOM 3343 C CA . VAL B 1 189 ? 8.156 17.703 4.254 1 98.31 189 VAL B CA 1
ATOM 3344 C C . VAL B 1 189 ? 7.164 17.312 3.166 1 98.31 189 VAL B C 1
ATOM 3346 O O . VAL B 1 189 ? 5.957 17.219 3.42 1 98.31 189 VAL B O 1
ATOM 3349 N N . MET B 1 190 ? 7.695 17.172 1.956 1 98.19 190 MET B N 1
ATOM 3350 C CA . MET B 1 190 ? 6.793 16.984 0.822 1 98.19 190 MET B CA 1
ATOM 3351 C C . MET B 1 190 ? 7.301 15.867 -0.095 1 98.19 190 MET B C 1
ATOM 3353 O O . MET B 1 190 ? 8.5 15.602 -0.149 1 98.19 190 MET B O 1
ATOM 3357 N N . GLN B 1 191 ? 6.363 15.273 -0.784 1 95.31 191 GLN B N 1
ATOM 3358 C CA . GLN B 1 191 ? 6.668 14.312 -1.841 1 95.31 191 GLN B CA 1
ATOM 3359 C C . GLN B 1 191 ? 6.086 14.766 -3.178 1 95.31 191 GLN B C 1
ATOM 3361 O O . GLN B 1 191 ? 4.965 15.281 -3.232 1 95.31 191 GLN B O 1
ATOM 3366 N N . CYS B 1 192 ? 6.902 14.625 -4.184 1 93.69 192 CYS B N 1
ATOM 3367 C CA . CYS B 1 192 ? 6.473 14.852 -5.559 1 93.69 192 CYS B CA 1
ATOM 3368 C C . CYS B 1 192 ? 6.723 13.617 -6.422 1 93.69 192 CYS B C 1
ATOM 3370 O O . CYS B 1 192 ? 7.691 12.891 -6.199 1 93.69 192 CYS B O 1
ATOM 3372 N N . ASP B 1 193 ? 5.816 13.406 -7.309 1 85.62 193 ASP B N 1
ATOM 3373 C CA . ASP B 1 193 ? 5.973 12.422 -8.375 1 85.62 193 ASP B CA 1
ATOM 3374 C C . ASP B 1 193 ? 5.992 13.094 -9.742 1 85.62 193 ASP B C 1
ATOM 3376 O O . ASP B 1 193 ? 4.992 13.664 -10.172 1 85.62 193 ASP B O 1
ATOM 3380 N N . ASN B 1 194 ? 7.137 13.023 -10.422 1 84.44 194 ASN B N 1
ATOM 3381 C CA . ASN B 1 194 ? 7.293 13.703 -11.703 1 84.44 194 ASN B CA 1
ATOM 3382 C C . ASN B 1 194 ? 6.91 15.18 -11.602 1 84.44 194 ASN B C 1
ATOM 3384 O O . ASN B 1 194 ? 6.082 15.664 -12.375 1 84.44 194 ASN B O 1
ATOM 3388 N N . ASN B 1 195 ? 7.316 15.852 -10.516 1 91.44 195 ASN B N 1
ATOM 3389 C CA . ASN B 1 195 ? 7.172 17.281 -10.234 1 91.44 195 ASN B CA 1
ATOM 3390 C C . ASN B 1 195 ? 5.719 17.641 -9.953 1 91.44 195 ASN B C 1
ATOM 3392 O O . ASN B 1 195 ? 5.344 18.812 -10.047 1 91.44 195 ASN B O 1
ATOM 3396 N N . LYS B 1 196 ? 4.93 16.656 -9.664 1 94 196 LYS B N 1
ATOM 3397 C CA . LYS B 1 196 ? 3.578 16.875 -9.156 1 94 196 LYS B CA 1
ATOM 3398 C C . LYS B 1 196 ? 3.52 16.672 -7.641 1 94 196 LYS B C 1
ATOM 3400 O O . LYS B 1 196 ? 3.912 15.609 -7.141 1 94 196 LYS B O 1
ATOM 3405 N N . LEU B 1 197 ? 3.061 17.672 -7.016 1 97 197 LEU B N 1
ATOM 3406 C CA . LEU B 1 197 ? 2.924 17.547 -5.566 1 97 197 LEU B CA 1
ATOM 3407 C C . LEU B 1 197 ? 1.936 16.453 -5.203 1 97 197 LEU B C 1
ATOM 3409 O O . LEU B 1 197 ? 0.771 16.5 -5.605 1 97 197 LEU B O 1
ATOM 3413 N N . SER B 1 198 ? 2.441 15.5 -4.453 1 95.06 198 SER B N 1
ATOM 3414 C CA . SER B 1 198 ? 1.589 14.352 -4.152 1 95.06 198 SER B CA 1
ATOM 3415 C C . SER B 1 198 ? 1.237 14.297 -2.67 1 95.06 198 SER B C 1
ATOM 3417 O O . SER B 1 198 ? 0.128 13.906 -2.303 1 95.06 198 SER B O 1
ATOM 3419 N N . THR B 1 199 ? 2.242 14.68 -1.81 1 97.38 199 THR B N 1
ATOM 3420 C CA . THR B 1 199 ? 2.045 14.508 -0.374 1 97.38 199 THR B CA 1
ATOM 3421 C C . THR B 1 199 ? 2.705 15.648 0.399 1 97.38 199 THR B C 1
ATOM 3423 O O . THR B 1 199 ? 3.803 16.094 0.049 1 97.38 199 THR B O 1
ATOM 3426 N N . ILE B 1 200 ? 2.031 16.109 1.397 1 98.5 200 ILE B N 1
ATOM 3427 C CA . ILE B 1 200 ? 2.607 17 2.396 1 98.5 200 ILE B CA 1
ATOM 3428 C C . ILE B 1 200 ? 2.449 16.391 3.787 1 98.5 200 ILE B C 1
ATOM 3430 O O . ILE B 1 200 ? 1.362 15.938 4.152 1 98.5 200 ILE B O 1
ATOM 3434 N N . ALA B 1 201 ? 3.533 16.406 4.492 1 98.81 201 ALA B N 1
ATOM 3435 C CA . ALA B 1 201 ? 3.492 15.914 5.867 1 98.81 201 ALA B CA 1
ATOM 3436 C C . ALA B 1 201 ? 3.93 17 6.848 1 98.81 201 ALA B C 1
ATOM 3438 O O . ALA B 1 201 ? 4.871 17.734 6.578 1 98.81 201 ALA B O 1
ATOM 3439 N N . LEU B 1 202 ? 3.191 17.078 7.898 1 98.88 202 LEU B N 1
ATOM 3440 C CA . LEU B 1 202 ? 3.516 17.953 9.016 1 98.88 202 LEU B CA 1
ATOM 3441 C C . LEU B 1 202 ? 4.039 17.141 10.203 1 98.88 202 LEU B C 1
ATOM 3443 O O . LEU B 1 202 ? 3.535 16.062 10.492 1 98.88 202 LEU B O 1
ATOM 3447 N N . CYS B 1 203 ? 5.004 17.734 10.898 1 98.81 203 CYS B N 1
ATOM 3448 C CA . CYS B 1 203 ? 5.508 17.078 12.102 1 98.81 203 CYS B CA 1
ATOM 3449 C C . CYS B 1 203 ? 4.828 17.625 13.352 1 98.81 203 CYS B C 1
ATOM 3451 O O . CYS B 1 203 ? 4.68 18.844 13.5 1 98.81 203 CYS B O 1
ATOM 3453 N N . ILE B 1 204 ? 4.379 16.703 14.234 1 98.88 204 ILE B N 1
ATOM 3454 C CA . ILE B 1 204 ? 3.559 17.031 15.398 1 98.88 204 ILE B CA 1
ATOM 3455 C C . ILE B 1 204 ? 4.23 16.5 16.656 1 98.88 204 ILE B C 1
ATOM 3457 O O . ILE B 1 204 ? 4.645 15.336 16.719 1 98.88 204 ILE B O 1
ATOM 3461 N N . ASP B 1 205 ? 4.285 17.344 17.594 1 98.31 205 ASP B N 1
ATOM 3462 C CA . ASP B 1 205 ? 4.867 16.969 18.875 1 98.31 205 ASP B CA 1
ATOM 3463 C C . ASP B 1 205 ? 4.027 15.883 19.562 1 98.31 205 ASP B C 1
ATOM 3465 O O . ASP B 1 205 ? 2.801 15.984 19.625 1 98.31 205 ASP B O 1
ATOM 3469 N N . LYS B 1 206 ? 4.719 14.922 20.094 1 96.25 206 LYS B N 1
ATOM 3470 C CA . LYS B 1 206 ? 4.074 13.742 20.656 1 96.25 206 LYS B CA 1
ATOM 3471 C C . LYS B 1 206 ? 3.305 14.086 21.922 1 96.25 206 LYS B C 1
ATOM 3473 O O . LYS B 1 206 ? 2.252 13.5 22.188 1 96.25 206 LYS B O 1
ATOM 3478 N N . LYS B 1 207 ? 3.709 15.07 22.719 1 96 207 LYS B N 1
ATOM 3479 C CA . LYS B 1 207 ? 3.129 15.375 24.016 1 96 207 LYS B CA 1
ATOM 3480 C C . LYS B 1 207 ? 2.027 16.422 23.906 1 96 207 LYS B C 1
ATOM 3482 O O . LYS B 1 207 ? 0.973 16.297 24.531 1 96 207 LYS B O 1
ATOM 3487 N N . THR B 1 208 ? 2.262 17.406 23.047 1 97.19 208 THR B N 1
ATOM 3488 C CA . THR B 1 208 ? 1.353 18.547 23.047 1 97.19 208 THR B CA 1
ATOM 3489 C C . THR B 1 208 ? 0.439 18.5 21.812 1 97.19 208 THR B C 1
ATOM 3491 O O . THR B 1 208 ? -0.553 19.234 21.75 1 97.19 208 THR B O 1
ATOM 3494 N N . LEU B 1 209 ? 0.784 17.703 20.828 1 98.12 209 LEU B N 1
ATOM 3495 C CA . LEU B 1 209 ? 0.11 17.625 19.547 1 98.12 209 LEU B CA 1
ATOM 3496 C C . LEU B 1 209 ? 0.18 18.953 18.812 1 98.12 209 LEU B C 1
ATOM 3498 O O . LEU B 1 209 ? -0.708 19.281 18.016 1 98.12 209 LEU B O 1
ATOM 3502 N N . SER B 1 210 ? 1.222 19.703 19.156 1 98.12 210 SER B N 1
ATOM 3503 C CA . SER B 1 210 ? 1.475 20.938 18.438 1 98.12 210 SER B CA 1
ATOM 3504 C C . SER B 1 210 ? 2.414 20.719 17.25 1 98.12 210 SER B C 1
ATOM 3506 O O . SER B 1 210 ? 3.26 19.828 17.281 1 98.12 210 SER B O 1
ATOM 3508 N N . ILE B 1 211 ? 2.303 21.516 16.297 1 98.62 211 ILE B N 1
ATOM 3509 C CA . ILE B 1 211 ? 3.145 21.438 15.102 1 98.62 211 ILE B CA 1
ATOM 3510 C C . ILE B 1 211 ? 4.582 21.812 15.461 1 98.62 211 ILE B C 1
ATOM 3512 O O . ILE B 1 211 ? 4.812 22.641 16.344 1 98.62 211 ILE B O 1
ATOM 3516 N N . MET B 1 212 ? 5.551 21.172 14.812 1 98.62 212 MET B N 1
ATOM 3517 C CA . MET B 1 212 ? 6.98 21.453 14.922 1 98.62 212 MET B CA 1
ATOM 3518 C C . MET B 1 212 ? 7.656 21.391 13.555 1 98.62 212 MET B C 1
ATOM 3520 O O . MET B 1 212 ? 7.047 20.938 12.578 1 98.62 212 MET B O 1
ATOM 3524 N N . ASP B 1 213 ? 8.875 21.891 13.523 1 98.56 213 ASP B N 1
ATOM 3525 C CA . ASP B 1 213 ? 9.656 21.719 12.297 1 98.56 213 ASP B CA 1
ATOM 3526 C C . ASP B 1 213 ? 9.992 20.25 12.062 1 98.56 213 ASP B C 1
ATOM 3528 O O . ASP B 1 213 ? 10.477 19.562 12.969 1 98.56 213 ASP B O 1
ATOM 3532 N N . CYS B 1 214 ? 9.742 19.859 10.828 1 98.44 214 CYS B N 1
ATOM 3533 C CA . CYS B 1 214 ? 10.156 18.5 10.5 1 98.44 214 CYS B CA 1
ATOM 3534 C C . CYS B 1 214 ? 11.664 18.406 10.328 1 98.44 214 CYS B C 1
ATOM 3536 O O . CYS B 1 214 ? 12.273 19.281 9.711 1 98.44 214 CYS B O 1
ATOM 3538 N N . PRO B 1 215 ? 12.219 17.359 10.914 1 97 215 PRO B N 1
ATOM 3539 C CA . PRO B 1 215 ? 13.57 17.031 10.469 1 97 215 PRO B CA 1
ATOM 3540 C C . PRO B 1 215 ? 13.602 16.469 9.055 1 97 215 PRO B C 1
ATOM 3542 O O . PRO B 1 215 ? 12.578 16.469 8.359 1 97 215 PRO B O 1
ATOM 3545 N N . GLU B 1 216 ? 14.766 16.109 8.609 1 94.12 216 GLU B N 1
ATOM 3546 C CA . GLU B 1 216 ? 14.82 15.344 7.367 1 94.12 216 GLU B CA 1
ATOM 3547 C C . GLU B 1 216 ? 14.141 13.984 7.52 1 94.12 216 GLU B C 1
ATOM 3549 O O . GLU B 1 216 ? 14.336 13.297 8.523 1 94.12 216 GLU B O 1
ATOM 3554 N N . VAL B 1 217 ? 13.266 13.734 6.613 1 95.06 217 VAL B N 1
ATOM 3555 C CA . VAL B 1 217 ? 12.539 12.469 6.66 1 95.06 217 VAL B CA 1
ATOM 3556 C C . VAL B 1 217 ? 12.797 11.672 5.383 1 95.06 217 VAL B C 1
ATOM 3558 O O . VAL B 1 217 ? 12.5 12.141 4.281 1 95.06 217 VAL B O 1
ATOM 3561 N N . ASP B 1 218 ? 13.289 10.492 5.559 1 89.06 218 ASP B N 1
ATOM 3562 C CA . ASP B 1 218 ? 13.562 9.648 4.398 1 89.06 218 ASP B CA 1
ATOM 3563 C C . ASP B 1 218 ? 12.289 9.406 3.588 1 89.06 218 ASP B C 1
ATOM 3565 O O . ASP B 1 218 ? 11.227 9.148 4.156 1 89.06 218 ASP B O 1
ATOM 3569 N N . GLY B 1 219 ? 12.438 9.5 2.336 1 87.56 219 GLY B N 1
ATOM 3570 C CA . GLY B 1 219 ? 11.312 9.266 1.445 1 87.56 219 GLY B CA 1
ATOM 3571 C C . GLY B 1 219 ? 10.523 10.531 1.142 1 87.56 219 GLY B C 1
ATOM 3572 O O . GLY B 1 219 ? 9.633 10.523 0.287 1 87.56 219 GLY B O 1
ATOM 3573 N N . PHE B 1 220 ? 10.883 11.43 1.904 1 91.62 220 PHE B N 1
ATOM 3574 C CA . PHE B 1 220 ? 10.289 12.734 1.648 1 91.62 220 PHE B CA 1
ATOM 3575 C C . PHE B 1 220 ? 11.312 13.695 1.056 1 91.62 220 PHE B C 1
ATOM 3577 O O . PHE B 1 220 ? 12.461 13.305 0.804 1 91.62 220 PHE B O 1
ATOM 3584 N N . ASP B 1 221 ? 10.867 14.898 0.651 1 88.44 221 ASP B N 1
ATOM 3585 C CA . ASP B 1 221 ? 11.68 15.953 0.056 1 88.44 221 ASP B CA 1
ATOM 3586 C C . ASP B 1 221 ? 12.141 15.57 -1.35 1 88.44 221 ASP B C 1
ATOM 3588 O O . ASP B 1 221 ? 13.32 15.664 -1.671 1 88.44 221 ASP B O 1
ATOM 3592 N N . THR B 1 222 ? 11.234 15.094 -2.012 1 88.81 222 THR B N 1
ATOM 3593 C CA . THR B 1 222 ? 11.461 14.711 -3.402 1 88.81 222 THR B CA 1
ATOM 3594 C C . THR B 1 222 ? 10.984 15.812 -4.348 1 88.81 222 THR B C 1
ATOM 3596 O O . THR B 1 222 ? 10.984 15.633 -5.566 1 88.81 222 THR B O 1
ATOM 3599 N N . CYS B 1 223 ? 10.562 16.875 -3.736 1 94.75 223 CYS B N 1
ATOM 3600 C CA . CYS B 1 223 ? 10.141 18.047 -4.516 1 94.75 223 CYS B CA 1
ATOM 3601 C C . CYS B 1 223 ? 11.297 19.016 -4.711 1 94.75 223 CYS B C 1
ATOM 3603 O O . CYS B 1 223 ? 11.953 19.406 -3.748 1 94.75 223 CYS B O 1
ATOM 3605 N N . SER B 1 224 ? 11.555 19.328 -5.961 1 94.44 224 SER B N 1
ATOM 3606 C CA . SER B 1 224 ? 12.609 20.281 -6.277 1 94.44 224 SER B CA 1
ATOM 3607 C C . SER B 1 224 ? 12.211 21.172 -7.457 1 94.44 224 SER B C 1
ATOM 3609 O O . SER B 1 224 ? 11.516 20.719 -8.367 1 94.44 224 SER B O 1
ATOM 3611 N N . GLY B 1 225 ? 12.609 22.391 -7.316 1 96.5 225 GLY B N 1
ATOM 3612 C CA . GLY B 1 225 ? 12.305 23.297 -8.406 1 96.5 225 GLY B CA 1
ATOM 3613 C C . GLY B 1 225 ? 10.82 23.562 -8.562 1 96.5 225 GLY B C 1
ATOM 3614 O O . GLY B 1 225 ? 10.117 23.812 -7.578 1 96.5 225 GLY B O 1
ATOM 3615 N N . LYS B 1 226 ? 10.414 23.625 -9.836 1 97.44 226 LYS B N 1
ATOM 3616 C CA . LYS B 1 226 ? 9.016 23.938 -10.133 1 97.44 226 LYS B CA 1
ATOM 3617 C C . LYS B 1 226 ? 8.141 22.688 -10 1 97.44 226 LYS B C 1
ATOM 3619 O O . LYS B 1 226 ? 8.453 21.641 -10.562 1 97.44 226 LYS B O 1
ATOM 3624 N N . VAL B 1 227 ? 7.078 22.922 -9.25 1 96.75 227 VAL B N 1
ATOM 3625 C CA . VAL B 1 227 ? 6.152 21.828 -8.938 1 96.75 227 VAL B CA 1
ATOM 3626 C C . VAL B 1 227 ? 4.73 22.25 -9.312 1 96.75 227 VAL B C 1
ATOM 3628 O O . VAL B 1 227 ? 4.344 23.406 -9.141 1 96.75 227 VAL B O 1
ATOM 3631 N N . SER B 1 228 ? 4.02 21.234 -9.82 1 96.38 228 SER B N 1
ATOM 3632 C CA . SER B 1 228 ? 2.615 21.484 -10.117 1 96.38 228 SER B CA 1
ATOM 3633 C C . SER B 1 228 ? 1.702 20.828 -9.094 1 96.38 228 SER B C 1
ATOM 3635 O O . SER B 1 228 ? 2.113 19.891 -8.398 1 96.38 228 SER B O 1
ATOM 3637 N N . ILE B 1 229 ? 0.539 21.391 -8.969 1 97 229 ILE B N 1
ATOM 3638 C CA . ILE B 1 229 ? -0.559 20.812 -8.203 1 97 229 ILE B CA 1
ATOM 3639 C C . ILE B 1 229 ? -1.745 20.547 -9.125 1 97 229 ILE B C 1
ATOM 3641 O O . ILE B 1 229 ? -2.557 21.438 -9.383 1 97 229 ILE B O 1
ATOM 3645 N N . PRO B 1 230 ? -1.857 19.297 -9.555 1 95.06 230 PRO B N 1
ATOM 3646 C CA . PRO B 1 230 ? -2.867 19.016 -10.578 1 95.06 230 PRO B CA 1
ATOM 3647 C C . PRO B 1 230 ? -4.277 19.391 -10.141 1 95.06 230 PRO B C 1
ATOM 3649 O O . PRO B 1 230 ? -4.637 19.219 -8.969 1 95.06 230 PRO B O 1
ATOM 3652 N N . SER B 1 231 ? -5.051 19.891 -11.141 1 92.88 231 SER B N 1
ATOM 3653 C CA . SER B 1 231 ? -6.406 20.359 -10.852 1 92.88 231 SER B CA 1
ATOM 3654 C C . SER B 1 231 ? -7.445 19.453 -11.516 1 92.88 231 SER B C 1
ATOM 3656 O O . SER B 1 231 ? -7.098 18.469 -12.164 1 92.88 231 SER B O 1
ATOM 3658 N N . SER B 1 232 ? -8.766 19.703 -11.219 1 79.25 232 SER B N 1
ATOM 3659 C CA . SER B 1 232 ? -9.891 18.953 -11.789 1 79.25 232 SER B CA 1
ATOM 3660 C C . SER B 1 232 ? -10 19.188 -13.289 1 79.25 232 SER B C 1
ATOM 3662 O O . SER B 1 232 ? -10.633 18.391 -14 1 79.25 232 SER B O 1
ATOM 3664 N N . SER B 1 233 ? -9.492 20.25 -13.742 1 64.12 233 SER B N 1
ATOM 3665 C CA . SER B 1 233 ? -9.68 20.625 -15.141 1 64.12 233 SER B CA 1
ATOM 3666 C C . SER B 1 233 ? -9.172 19.531 -16.078 1 64.12 233 SER B C 1
ATOM 3668 O O . SER B 1 233 ? -9.672 19.375 -17.188 1 64.12 233 SER B O 1
ATOM 3670 N N . ASN B 1 234 ? -8.156 18.828 -15.758 1 50.94 234 ASN B N 1
ATOM 3671 C CA . ASN B 1 234 ? -7.641 17.828 -16.672 1 50.94 234 ASN B CA 1
ATOM 3672 C C . ASN B 1 234 ? -8.484 16.547 -16.641 1 50.94 234 ASN B C 1
ATOM 3674 O O . ASN B 1 234 ? -8.195 15.586 -17.359 1 50.94 234 ASN B O 1
ATOM 3678 N N . ARG B 1 235 ? -9.43 16.469 -15.789 1 51.09 235 ARG B N 1
ATOM 3679 C CA . ARG B 1 235 ? -10.188 15.227 -15.711 1 51.09 235 ARG B CA 1
ATOM 3680 C C . ARG B 1 235 ? -11.539 15.367 -16.406 1 51.09 235 ARG B C 1
ATOM 3682 O O . ARG B 1 235 ? -12.336 14.422 -16.438 1 51.09 235 ARG B O 1
ATOM 3689 N N . LEU B 1 236 ? -11.852 16.547 -16.969 1 38.47 236 LEU B N 1
ATOM 3690 C CA . LEU B 1 236 ? -13 16.641 -17.859 1 38.47 236 LEU B CA 1
ATOM 3691 C C . LEU B 1 236 ? -12.648 16.109 -19.25 1 38.47 236 LEU B C 1
ATOM 3693 O O . LEU B 1 236 ? -11.539 16.328 -19.734 1 38.47 236 LEU B O 1
#

Nearest PDB structures (foldseek):
  1vd1-assembly1_A  TM=9.031E-01  e=3.335E-18  Nicotiana glutinosa
  1jy5-assembly2_B  TM=8.619E-01  e=1.180E-17  Calystegia sepium
  1iyb-assembly1_B  TM=8.778E-01  e=3.483E-17  Nicotiana glutinosa
  1dix-assembly1_A  TM=8.668E-01  e=7.169E-17  Solanum lycopersicum
  1sgl-assembly1_A  TM=8.388E-01  e=3.225E-16  Trichosanthes lepiniana

Solvent-accessible surface area (backbone atoms only — not comparable to full-atom values): 25997 Å² total; per-residue (Å²): 138,83,80,78,77,76,77,77,76,75,75,76,74,72,75,72,70,71,70,70,72,70,74,68,79,61,69,46,51,54,46,72,72,36,71,40,47,72,62,62,29,30,39,40,30,32,29,29,42,54,39,49,45,72,75,38,84,51,45,69,93,67,65,54,92,44,74,29,40,71,46,60,32,36,28,33,84,87,32,33,29,52,25,40,19,59,70,82,77,90,55,70,77,64,42,56,92,44,43,74,58,36,65,62,44,49,42,45,50,70,54,45,50,68,50,44,52,49,51,48,32,47,37,21,40,34,21,45,26,24,82,93,45,81,30,47,42,72,49,35,47,55,50,49,50,53,49,49,48,70,74,55,47,61,68,59,31,31,45,75,65,75,46,67,67,22,85,79,55,65,38,48,40,64,56,53,43,46,27,42,20,70,68,66,61,25,42,53,44,31,29,33,59,94,44,24,46,29,33,46,30,40,24,26,36,65,80,76,67,40,66,31,64,45,71,82,47,67,88,40,63,57,53,62,56,61,28,26,32,58,41,67,74,78,74,108,132,88,77,78,77,76,76,75,74,75,76,76,74,74,75,71,71,71,70,71,72,70,74,69,80,61,70,45,52,54,48,72,71,37,72,42,47,71,59,61,30,30,38,40,31,31,31,29,42,54,39,49,44,72,76,38,83,50,47,68,91,66,64,54,92,46,73,28,40,72,46,61,32,36,27,32,84,86,32,32,28,53,25,40,19,59,70,83,78,88,54,70,77,65,43,55,93,44,42,73,57,36,66,64,44,50,44,45,51,70,53,44,49,68,48,45,52,49,51,47,32,47,36,20,40,34,21,47,26,25,85,93,46,80,30,48,42,72,49,34,47,55,51,49,49,53,48,49,48,69,74,55,47,60,68,59,29,30,45,75,66,75,45,68,66,23,84,80,55,64,38,47,39,63,56,55,43,46,26,42,21,71,69,67,62,26,42,51,43,32,29,32,58,96,44,24,46,27,34,45,30,41,24,27,37,65,80,76,67,40,66,31,66,44,72,80,48,66,88,40,62,56,53,63,56,62,28,26,34,58,41,67,75,80,75,108

pLDDT: mean 85.73, std 21.91, range [26.75, 98.94]

Secondary structure (DSSP, 8-state):
-----------------------------EEES--TT--SEEEEEEEEHHHHHHHS---GGG--SSEEEEEEEEE-TTS-EEES-S-PPP-GGGGGGGHHHHHHHT--SSS-HHHHHHHHIIIIIHHH--TTSS--SHHHHHHHHHHHHHH--HHHHHHTTT---EEEEEEEHHHHHHHHHHHHSS--EEEEETTEEEEEEEEEETTT--EE-----TT-----SEEEE--GGGG-/-----------------------------EEES--TT--SEEEEEEEEHHHHHHHS---GGG--SSEEEEEEEEE-TTS-EEES-S-PPP-GGGGGGGHHHHHHHT--SSS-HHHHHHHHIIIIIHHH--TTSS--SHHHHHHHHHHHHHH--HHHHHHTTT---EEEEEEEHHHHHHHHHHHHSS--EEEEETTEEEEEEEEEETTT--EE-----TT-----SEEEE--GGGG-